Protein 2Q7X (pdb70)

Secondary structure (DSSP, 8-state):
---EEE---TTHHHH---------EEEE--BS-GGGGSS-----HHHHHHHH--------TT-B-----SPBTTHHHHHHHH---STTT------------EESBSS-EEEEEEETTS-EEESHHHHHHS-S-EEEEEEEESS-SSPP-B-SHHHHHHHH---EE-SS-IIIIIHHHHT--HHHHHHH----EEE-----TTS-TT--HHHHHHHHHHHHSS---SEEEEE----TT--TT---TT--PPPP-HHHH---SEEEEE--EEEETTEEEE-HHHHHHH------/---EEE--SSSHHHH--TT-----EEEE--B--HHHHHHH--------TT-B--TTSGGGTT-BHHHHHHHHHH---STTT------------EESBSS-EEEEEEETTS-EEESHHHHHHS-S-EEEEEEEETT-SSPP-BPTTHHHHHHT---EE-SS-IIIIIHHHHT--HHHHHHH----EEE-----TTS-TT--HHHHHHHHHHHHSS----EEEEE----S---TT---TT--PPPP-HHHH---SEEEEE--EEE-SSSEEE-HHHHHHH------

Solvent-accessible surface area: 27834 Å² total

Structure (mmCIF, N/CA/C/O backbone):
data_2Q7X
#
_entry.id   2Q7X
#
_cell.length_a   64.520
_cell.length_b   69.350
_cell.length_c   169.420
_cell.angle_alpha   90.000
_cell.angle_beta   90.000
_cell.angle_gamma   90.000
#
_symmetry.space_group_name_H-M   'P 21 21 21'
#
loop_
_entity.id
_entity.type
_entity.pdbx_description
1 polymer 'UPF0052 protein SP_1565'
2 non-polymer 'CHLORIDE ION'
3 non-polymer DI(HYDROXYETHYL)ETHER
4 water water
#
loop_
_atom_site.group_PDB
_atom_site.id
_atom_site.type_symbol
_atom_site.label_atom_id
_atom_site.label_alt_id
_atom_site.label_comp_id
_atom_site.label_asym_id
_atom_site.label_entity_id
_atom_site.label_seq_id
_atom_site.pdbx_PDB_ins_code
_atom_site.Cartn_x
_atom_site.Cartn_y
_atom_site.Cartn_z
_atom_site.occupancy
_atom_site.B_iso_or_equiv
_atom_site.auth_seq_id
_atom_site.auth_comp_id
_atom_site.auth_asym_id
_atom_site.auth_atom_id
_atom_site.pdbx_PDB_model_num
ATOM 6 N N . ARG A 1 3 ? 27.927 2.705 38.101 1.00 67.79 2 ARG A N 1
ATOM 7 C CA . ARG A 1 3 ? 27.628 3.856 37.226 1.00 64.48 2 ARG A CA 1
ATOM 8 C C . ARG A 1 3 ? 27.292 5.112 38.035 1.00 59.40 2 ARG A C 1
ATOM 9 O O . ARG A 1 3 ? 26.941 5.021 39.216 1.00 58.83 2 ARG A O 1
ATOM 26 N N . PRO A 1 5 ? 25.120 8.210 39.357 1.00 45.83 4 PRO A N 1
ATOM 27 C CA . PRO A 1 5 ? 23.669 8.448 39.522 1.00 41.17 4 PRO A CA 1
ATOM 28 C C . PRO A 1 5 ? 23.138 9.403 38.454 1.00 38.37 4 PRO A C 1
ATOM 29 O O . PRO A 1 5 ? 23.866 10.300 37.984 1.00 36.44 4 PRO A O 1
ATOM 44 N N . ILE A 1 7 ? 20.116 12.166 37.584 1.00 33.38 6 ILE A N 1
ATOM 45 C CA . ILE A 1 7 ? 19.245 13.153 38.215 1.00 33.13 6 ILE A CA 1
ATOM 46 C C . ILE A 1 7 ? 18.559 13.995 37.140 1.00 33.34 6 ILE A C 1
ATOM 47 O O . ILE A 1 7 ? 19.226 14.577 36.290 1.00 36.15 6 ILE A O 1
ATOM 52 N N . THR A 1 8 ? 17.231 14.057 37.170 1.00 30.86 7 THR A N 1
ATOM 53 C CA . THR A 1 8 ? 16.457 14.872 36.248 1.00 27.85 7 THR A CA 1
ATOM 54 C C . THR A 1 8 ? 15.814 16.026 37.007 1.00 31.08 7 THR A C 1
ATOM 55 O O . THR A 1 8 ? 15.106 15.786 37.998 1.00 28.67 7 THR A O 1
ATOM 59 N N . VAL A 1 9 ? 16.053 17.258 36.542 1.00 30.31 8 VAL A N 1
ATOM 60 C CA . VAL A 1 9 ? 15.495 18.445 37.164 1.00 29.93 8 VAL A CA 1
ATOM 61 C C . VAL A 1 9 ? 14.302 18.856 36.316 1.00 31.09 8 VAL A C 1
ATOM 62 O O . VAL A 1 9 ? 14.395 18.904 35.098 1.00 30.09 8 VAL A O 1
ATOM 66 N N . ILE A 1 10 ? 13.163 19.076 36.961 1.00 30.32 9 ILE A N 1
ATOM 67 C CA . ILE A 1 10 ? 11.923 19.484 36.264 1.00 33.71 9 ILE A CA 1
ATOM 68 C C . ILE A 1 10 ? 11.487 20.824 36.752 1.00 33.72 9 ILE A C 1
ATOM 69 O O . ILE A 1 10 ? 11.278 21.025 37.956 1.00 33.98 9 ILE A O 1
ATOM 74 N N . GLY A 1 11 ? 11.400 21.763 35.821 1.00 35.70 10 GLY A N 1
ATOM 75 C CA A GLY A 1 11 ? 10.893 23.087 36.119 0.50 38.16 10 GLY A CA 1
ATOM 76 C CA B GLY A 1 11 ? 10.854 23.097 36.116 0.50 39.25 10 GLY A CA 1
ATOM 77 C C A GLY A 1 11 ? 11.933 24.009 35.586 0.50 38.76 10 GLY A C 1
ATOM 78 C C B GLY A 1 11 ? 11.865 24.104 36.616 0.50 41.19 10 GLY A C 1
ATOM 79 O O A GLY A 1 11 ? 11.729 24.664 34.558 0.50 36.23 10 GLY A O 1
ATOM 80 O O B GLY A 1 11 ? 11.552 24.926 37.522 0.50 40.06 10 GLY A O 1
ATOM 81 N N . GLY A 1 12 ? 13.115 23.907 36.181 1.00 41.66 11 GLY A N 1
ATOM 82 C CA . GLY A 1 12 ? 14.117 24.922 35.995 1.00 45.21 11 GLY A CA 1
ATOM 83 C C . GLY A 1 12 ? 13.837 26.402 36.133 1.00 44.80 11 GLY A C 1
ATOM 84 O O . GLY A 1 12 ? 14.365 27.189 35.353 1.00 50.58 11 GLY A O 1
ATOM 85 N N . GLY A 1 13 ? 13.172 26.799 37.207 1.00 40.58 12 GLY A N 1
ATOM 86 C CA . GLY A 1 13 ? 12.897 28.197 37.455 1.00 43.61 12 GLY A CA 1
ATOM 87 C C . GLY A 1 13 ? 14.002 28.886 38.259 1.00 45.73 12 GLY A C 1
ATOM 88 O O . GLY A 1 13 ? 15.168 28.512 38.185 1.00 42.12 12 GLY A O 1
ATOM 89 N N . THR A 1 14 ? 13.617 29.928 38.995 1.00 47.54 13 THR A N 1
ATOM 90 C CA . THR A 1 14 ? 14.565 30.698 39.774 1.00 51.48 13 THR A CA 1
ATOM 91 C C . THR A 1 14 ? 15.086 29.856 40.943 1.00 50.95 13 THR A C 1
ATOM 92 O O . THR A 1 14 ? 14.291 29.227 41.664 1.00 49.37 13 THR A O 1
ATOM 96 N N . GLY A 1 15 ? 16.423 29.855 41.096 1.00 49.00 14 GLY A N 1
ATOM 97 C CA . GLY A 1 15 ? 17.130 28.992 42.046 1.00 50.50 14 GLY A CA 1
ATOM 98 C C . GLY A 1 15 ? 17.696 27.690 41.454 1.00 50.39 14 GLY A C 1
ATOM 99 O O . GLY A 1 15 ? 18.560 27.042 42.072 1.00 55.80 14 GLY A O 1
ATOM 100 N N A SER A 1 16 ? 17.225 27.288 40.278 0.50 48.25 15 SER A N 1
ATOM 101 N N B SER A 1 16 ? 17.204 27.315 40.270 0.50 48.46 15 SER A N 1
ATOM 102 C CA A SER A 1 16 ? 17.726 26.060 39.655 0.50 44.93 15 SER A CA 1
ATOM 103 C CA B SER A 1 16 ? 17.658 26.107 39.572 0.50 45.38 15 SER A CA 1
ATOM 104 C C A SER A 1 16 ? 19.157 26.169 39.134 0.50 42.76 15 SER A C 1
ATOM 105 C C B SER A 1 16 ? 19.119 26.184 39.136 0.50 42.96 15 SER A C 1
ATOM 106 O O A SER A 1 16 ? 19.876 25.169 39.142 0.50 40.75 15 SER A O 1
ATOM 107 O O B SER A 1 16 ? 19.825 25.178 39.207 0.50 41.13 15 SER A O 1
ATOM 112 N N . PRO A 1 17 ? 19.579 27.361 38.654 1.00 40.85 16 PRO A N 1
ATOM 113 C CA . PRO A 1 17 ? 20.990 27.438 38.237 1.00 38.71 16 PRO A CA 1
ATOM 114 C C . PRO A 1 17 ? 22.016 27.116 39.315 1.00 37.79 16 PRO A C 1
ATOM 115 O O . PRO A 1 17 ? 23.052 26.478 39.001 1.00 37.15 16 PRO A O 1
ATOM 119 N N . VAL A 1 18 ? 21.803 27.554 40.557 1.00 35.36 17 VAL A N 1
ATOM 120 C CA . VAL A 1 18 ? 22.802 27.193 41.615 1.00 38.61 17 VAL A CA 1
ATOM 121 C C . VAL A 1 18 ? 22.753 25.692 41.980 1.00 35.93 17 VAL A C 1
ATOM 122 O O . VAL A 1 18 ? 23.812 25.043 42.222 1.00 36.89 17 VAL A O 1
ATOM 126 N N . ILE A 1 19 ? 21.548 25.123 41.964 1.00 34.30 18 ILE A N 1
ATOM 127 C CA . ILE A 1 19 ? 21.395 23.673 42.126 1.00 34.67 18 ILE A CA 1
ATOM 128 C C . ILE A 1 19 ? 22.107 22.918 41.012 1.00 35.13 18 ILE A C 1
ATOM 129 O O . ILE A 1 19 ? 22.935 22.044 41.283 1.00 37.11 18 ILE A O 1
ATOM 134 N N . LEU A 1 20 ? 21.821 23.284 39.763 1.00 35.57 19 LEU A N 1
ATOM 135 C CA . LEU A 1 20 ? 22.528 22.692 38.613 1.00 37.01 19 LEU A CA 1
ATOM 136 C C . LEU A 1 20 ? 24.079 22.832 38.665 1.00 37.08 19 LEU A C 1
ATOM 137 O O . LEU A 1 20 ? 24.791 21.859 38.364 1.00 36.26 19 LEU A O 1
ATOM 148 N N . SER A 1 22 ? 25.920 23.158 41.460 1.00 36.15 21 SER A N 1
ATOM 149 C CA . SER A 1 22 ? 26.368 22.230 42.494 1.00 37.71 21 SER A CA 1
ATOM 150 C C . SER A 1 22 ? 26.278 20.779 42.029 1.00 36.65 21 SER A C 1
ATOM 151 O O . SER A 1 22 ? 27.181 19.997 42.289 1.00 37.18 21 SER A O 1
ATOM 154 N N . LEU A 1 23 ? 25.225 20.432 41.304 1.00 34.58 22 LEU A N 1
ATOM 155 C CA . LEU A 1 23 ? 25.110 19.062 40.811 1.00 34.63 22 LEU A CA 1
ATOM 156 C C . LEU A 1 23 ? 26.240 18.701 39.841 1.00 37.75 22 LEU A C 1
ATOM 157 O O . LEU A 1 23 ? 26.731 17.554 39.846 1.00 35.07 22 LEU A O 1
ATOM 162 N N . ARG A 1 24 ? 26.670 19.678 39.039 1.00 39.07 23 ARG A N 1
ATOM 163 C CA . ARG A 1 24 ? 27.738 19.458 38.084 1.00 41.63 23 ARG A CA 1
ATOM 164 C C . ARG A 1 24 ? 29.084 19.173 38.738 1.00 43.30 23 ARG A C 1
ATOM 165 O O . ARG A 1 24 ? 29.884 18.423 38.194 1.00 43.06 23 ARG A O 1
ATOM 173 N N . GLU A 1 25 ? 29.319 19.748 39.915 1.00 44.88 24 GLU A N 1
ATOM 174 C CA . GLU A 1 25 ? 30.527 19.463 40.709 1.00 43.17 24 GLU A CA 1
ATOM 175 C C . GLU A 1 25 ? 30.500 18.079 41.311 1.00 40.56 24 GLU A C 1
ATOM 176 O O . GLU A 1 25 ? 31.519 17.601 41.770 1.00 41.10 24 GLU A O 1
ATOM 193 N N . ASP A 1 27 ? 29.510 13.819 41.008 1.00 41.32 26 ASP A N 1
ATOM 194 C CA . ASP A 1 27 ? 29.764 12.858 39.931 1.00 46.68 26 ASP A CA 1
ATOM 195 C C . ASP A 1 27 ? 28.468 12.248 39.408 1.00 44.78 26 ASP A C 1
ATOM 196 O O . ASP A 1 27 ? 28.213 11.071 39.682 1.00 47.34 26 ASP A O 1
ATOM 201 N N . VAL A 1 28 ? 27.664 13.043 38.679 1.00 45.61 27 VAL A N 1
ATOM 202 C CA . VAL A 1 28 ? 26.242 12.682 38.323 1.00 45.59 27 VAL A CA 1
ATOM 203 C C . VAL A 1 28 ? 25.816 13.097 36.894 1.00 45.05 27 VAL A C 1
ATOM 204 O O . VAL A 1 28 ? 26.197 14.169 36.459 1.00 47.46 27 VAL A O 1
ATOM 208 N N . GLU A 1 29 ? 25.029 12.267 36.179 1.00 42.76 28 GLU A N 1
ATOM 209 C CA . GLU A 1 29 ? 24.406 12.686 34.904 1.00 43.03 28 GLU A CA 1
ATOM 210 C C . GLU A 1 29 ? 23.176 13.539 35.173 1.00 39.32 28 GLU A C 1
ATOM 211 O O . GLU A 1 29 ? 22.389 13.204 36.038 1.00 42.37 28 GLU A O 1
ATOM 217 N N . ILE A 1 30 ? 22.976 14.587 34.383 1.00 36.94 29 ILE A N 1
ATOM 218 C CA . ILE A 1 30 ? 21.889 15.526 34.582 1.00 37.28 29 ILE A CA 1
ATOM 219 C C . ILE A 1 30 ? 21.044 15.676 33.352 1.00 35.35 29 ILE A C 1
ATOM 220 O O . ILE A 1 30 ? 21.545 15.824 32.252 1.00 32.47 29 ILE A O 1
ATOM 225 N N . ALA A 1 31 ? 19.735 15.679 33.551 1.00 32.35 30 ALA A N 1
ATOM 226 C CA . ALA A 1 31 ? 18.801 15.924 32.465 1.00 31.88 30 ALA A CA 1
ATOM 227 C C . ALA A 1 31 ? 17.900 17.018 32.993 1.00 31.85 30 ALA A C 1
ATOM 228 O O . ALA A 1 31 ? 17.651 17.085 34.200 1.00 30.01 30 ALA A O 1
ATOM 230 N N . ALA A 1 32 ? 17.439 17.901 32.128 1.00 32.64 31 ALA A N 1
ATOM 231 C CA . ALA A 1 32 ? 16.505 18.946 32.547 1.00 32.01 31 ALA A CA 1
ATOM 232 C C . ALA A 1 32 ? 15.249 18.890 31.665 1.00 28.88 31 ALA A C 1
ATOM 233 O O . ALA A 1 32 ? 15.343 18.706 30.489 1.00 28.50 31 ALA A O 1
ATOM 235 N N . ILE A 1 33 ? 14.080 19.061 32.248 1.00 28.16 32 ILE A N 1
ATOM 236 C CA . ILE A 1 33 ? 12.809 19.108 31.500 1.00 28.82 32 ILE A CA 1
ATOM 237 C C . ILE A 1 33 ? 12.246 20.509 31.746 1.00 31.63 32 ILE A C 1
ATOM 238 O O . ILE A 1 33 ? 12.178 20.945 32.891 1.00 30.24 32 ILE A O 1
ATOM 243 N N . VAL A 1 34 ? 11.878 21.195 30.666 1.00 30.91 33 VAL A N 1
ATOM 244 C CA . VAL A 1 34 ? 11.287 22.546 30.707 1.00 34.91 33 VAL A CA 1
ATOM 245 C C . VAL A 1 34 ? 10.077 22.613 29.800 1.00 31.51 33 VAL A C 1
ATOM 246 O O . VAL A 1 34 ? 10.024 21.923 28.781 1.00 31.52 33 VAL A O 1
ATOM 250 N N . THR A 1 35 ? 9.116 23.455 30.177 1.00 34.12 34 THR A N 1
ATOM 251 C CA . THR A 1 35 ? 7.954 23.758 29.353 1.00 34.33 34 THR A CA 1
ATOM 252 C C . THR A 1 35 ? 8.298 24.991 28.495 1.00 40.95 34 THR A C 1
ATOM 253 O O . THR A 1 35 ? 8.937 25.931 28.961 1.00 40.37 34 THR A O 1
ATOM 257 N N . VAL A 1 36 ? 7.913 24.931 27.229 1.00 43.50 35 VAL A N 1
ATOM 258 C CA . VAL A 1 36 ? 8.179 25.985 26.241 1.00 48.44 35 VAL A CA 1
ATOM 259 C C . VAL A 1 36 ? 6.819 26.138 25.613 1.00 49.19 35 VAL A C 1
ATOM 260 O O . VAL A 1 36 ? 6.465 25.376 24.724 1.00 52.38 35 VAL A O 1
ATOM 264 N N . ALA A 1 37 ? 6.019 27.066 26.133 1.00 53.19 36 ALA A N 1
ATOM 265 C CA . ALA A 1 37 ? 4.591 27.161 25.755 1.00 54.73 36 ALA A CA 1
ATOM 266 C C . ALA A 1 37 ? 4.262 28.497 25.079 1.00 55.73 36 ALA A C 1
ATOM 267 O O . ALA A 1 37 ? 5.114 29.375 25.030 1.00 55.27 36 ALA A O 1
ATOM 269 N N . ASP A 1 38 ? 3.029 28.612 24.552 1.00 57.77 37 ASP A N 1
ATOM 270 C CA . ASP A 1 38 ? 2.446 29.882 23.981 1.00 59.00 37 ASP A CA 1
ATOM 271 C C . ASP A 1 38 ? 3.414 30.514 22.986 1.00 58.58 37 ASP A C 1
ATOM 272 O O . ASP A 1 38 ? 3.841 31.657 23.140 1.00 56.57 37 ASP A O 1
ATOM 277 N N . ASP A 1 39 ? 3.730 29.735 21.961 1.00 59.33 38 ASP A N 1
ATOM 278 C CA . ASP A 1 39 ? 4.984 29.866 21.260 1.00 60.51 38 ASP A CA 1
ATOM 279 C C . ASP A 1 39 ? 4.769 30.105 19.764 1.00 60.26 38 ASP A C 1
ATOM 280 O O . ASP A 1 39 ? 4.114 29.293 19.088 1.00 58.44 38 ASP A O 1
ATOM 285 N N . GLY A 1 40 ? 5.312 31.229 19.273 1.00 60.39 39 GLY A N 1
ATOM 286 C CA . GLY A 1 40 ? 5.435 31.502 17.835 1.00 60.33 39 GLY A CA 1
ATOM 287 C C . GLY A 1 40 ? 4.117 31.761 17.115 1.00 60.97 39 GLY A C 1
ATOM 288 O O . GLY A 1 40 ? 3.295 32.577 17.555 1.00 60.54 39 GLY A O 1
ATOM 289 N N . GLY A 1 41 ? 3.920 31.063 15.998 1.00 62.36 40 GLY A N 1
ATOM 290 C CA . GLY A 1 41 ? 2.700 31.185 15.194 1.00 62.54 40 GLY A CA 1
ATOM 291 C C . GLY A 1 41 ? 1.484 30.549 15.848 1.00 63.21 40 GLY A C 1
ATOM 292 O O . GLY A 1 41 ? 0.348 30.914 15.537 1.00 64.75 40 GLY A O 1
ATOM 293 N N . SER A 1 42 ? 1.725 29.609 16.768 1.00 63.00 41 SER A N 1
ATOM 294 C CA . SER A 1 42 ? 0.654 28.896 17.480 1.00 62.30 41 SER A CA 1
ATOM 295 C C . SER A 1 42 ? 0.097 29.662 18.710 1.00 60.79 41 SER A C 1
ATOM 296 O O . SER A 1 42 ? -0.889 29.228 19.311 1.00 59.59 41 SER A O 1
ATOM 299 N N . SER A 1 43 ? 0.714 30.792 19.074 1.00 60.26 42 SER A N 1
ATOM 300 C CA . SER A 1 43 ? 0.304 31.575 20.266 1.00 57.38 42 SER A CA 1
ATOM 301 C C . SER A 1 43 ? -1.031 32.393 20.117 1.00 57.14 42 SER A C 1
ATOM 302 O O . SER A 1 43 ? -1.559 32.870 21.127 1.00 57.11 42 SER A O 1
ATOM 305 N N . GLY A 1 44 ? -1.555 32.568 18.893 1.00 54.95 43 GLY A N 1
ATOM 306 C CA . GLY A 1 44 ? -2.823 33.304 18.677 1.00 54.21 43 GLY A CA 1
ATOM 307 C C . GLY A 1 44 ? -2.716 34.818 18.883 1.00 53.04 43 GLY A C 1
ATOM 308 O O . GLY A 1 44 ? -3.718 35.511 19.112 1.00 53.46 43 GLY A O 1
ATOM 309 N N . GLU A 1 45 ? -1.487 35.326 18.792 1.00 50.22 44 GLU A N 1
ATOM 310 C CA . GLU A 1 45 ? -1.168 36.742 18.960 1.00 49.03 44 GLU A CA 1
ATOM 311 C C . GLU A 1 45 ? -0.553 37.240 17.674 1.00 44.26 44 GLU A C 1
ATOM 312 O O . GLU A 1 45 ? 0.122 36.473 17.000 1.00 39.62 44 GLU A O 1
ATOM 318 N N . LEU A 1 46 ? -0.770 38.513 17.359 1.00 44.12 45 LEU A N 1
ATOM 319 C CA . LEU A 1 46 ? -0.066 39.197 16.263 1.00 46.46 45 LEU A CA 1
ATOM 320 C C . LEU A 1 46 ? 1.462 39.245 16.554 1.00 49.41 45 LEU A C 1
ATOM 321 O O . LEU A 1 46 ? 1.890 39.249 17.718 1.00 45.98 45 LEU A O 1
ATOM 326 N N . ARG A 1 47 ? 2.278 39.218 15.499 1.00 54.43 46 ARG A N 1
ATOM 327 C CA . ARG A 1 47 ? 3.743 39.096 15.639 1.00 58.98 46 ARG A CA 1
ATOM 328 C C . ARG A 1 47 ? 4.396 40.292 16.369 1.00 62.89 46 ARG A C 1
ATOM 329 O O . ARG A 1 47 ? 5.366 40.102 17.098 1.00 64.88 46 ARG A O 1
ATOM 336 N N . ASN A 1 49 ? 2.913 42.050 18.755 1.00 79.88 48 ASN A N 1
ATOM 337 C CA . ASN A 1 49 ? 2.395 41.981 20.150 1.00 83.99 48 ASN A CA 1
ATOM 338 C C . ASN A 1 49 ? 3.239 41.143 21.121 1.00 86.24 48 ASN A C 1
ATOM 339 O O . ASN A 1 49 ? 3.448 41.557 22.269 1.00 85.74 48 ASN A O 1
ATOM 352 N N . GLN A 1 51 ? 6.859 40.050 21.969 1.00 91.24 50 GLN A N 1
ATOM 353 C CA . GLN A 1 51 ? 8.343 40.031 22.037 1.00 90.30 50 GLN A CA 1
ATOM 354 C C . GLN A 1 51 ? 8.811 41.077 23.053 1.00 91.06 50 GLN A C 1
ATOM 355 O O . GLN A 1 51 ? 8.526 42.266 22.908 1.00 91.50 50 GLN A O 1
ATOM 361 N N . PRO A 1 56 ? 11.221 34.038 27.883 1.00 82.95 55 PRO A N 1
ATOM 362 C CA . PRO A 1 56 ? 11.291 33.690 29.302 1.00 82.51 55 PRO A CA 1
ATOM 363 C C . PRO A 1 56 ? 12.520 32.860 29.801 1.00 80.29 55 PRO A C 1
ATOM 364 O O . PRO A 1 56 ? 13.302 32.287 29.011 1.00 78.19 55 PRO A O 1
ATOM 368 N N . GLY A 1 57 ? 12.644 32.811 31.130 1.00 77.31 56 GLY A N 1
ATOM 369 C CA . GLY A 1 57 ? 13.903 32.533 31.819 1.00 72.72 56 GLY A CA 1
ATOM 370 C C . GLY A 1 57 ? 14.154 31.099 32.194 1.00 69.46 56 GLY A C 1
ATOM 371 O O . GLY A 1 57 ? 15.297 30.734 32.414 1.00 69.20 56 GLY A O 1
ATOM 372 N N . ASP A 1 58 ? 13.109 30.275 32.278 1.00 65.68 57 ASP A N 1
ATOM 373 C CA . ASP A 1 58 ? 13.297 28.836 32.532 1.00 63.25 57 ASP A CA 1
ATOM 374 C C . ASP A 1 58 ? 14.368 28.244 31.603 1.00 58.57 57 ASP A C 1
ATOM 375 O O . ASP A 1 58 ? 15.313 27.595 32.073 1.00 55.76 57 ASP A O 1
ATOM 380 N N . LEU A 1 59 ? 14.189 28.456 30.289 1.00 51.89 58 LEU A N 1
ATOM 381 C CA . LEU A 1 59 ? 15.111 27.921 29.273 1.00 44.77 58 LEU A CA 1
ATOM 382 C C . LEU A 1 59 ? 16.468 28.606 29.406 1.00 40.11 58 LEU A C 1
ATOM 383 O O . LEU A 1 59 ? 17.489 27.957 29.403 1.00 38.87 58 LEU A O 1
ATOM 388 N N . ARG A 1 60 ? 16.464 29.921 29.515 1.00 39.58 59 ARG A N 1
ATOM 389 C CA . ARG A 1 60 ? 17.714 30.671 29.591 1.00 40.89 59 ARG A CA 1
ATOM 390 C C . ARG A 1 60 ? 18.582 30.222 30.777 1.00 40.84 59 ARG A C 1
ATOM 391 O O . ARG A 1 60 ? 19.809 30.150 30.675 1.00 39.67 59 ARG A O 1
ATOM 399 N N . ASN A 1 61 ? 17.920 29.961 31.900 1.00 41.07 60 ASN A N 1
ATOM 400 C CA . ASN A 1 61 ? 18.567 29.571 33.148 1.00 42.23 60 ASN A CA 1
ATOM 401 C C . ASN A 1 61 ? 19.231 28.214 32.983 1.00 36.59 60 ASN A C 1
ATOM 402 O O . ASN A 1 61 ? 20.399 28.049 33.355 1.00 35.59 60 ASN A O 1
ATOM 407 N N . VAL A 1 62 ? 18.464 27.259 32.443 1.00 34.80 61 VAL A N 1
ATOM 408 C CA . VAL A 1 62 ? 18.952 25.894 32.209 1.00 35.66 61 VAL A CA 1
ATOM 409 C C . VAL A 1 62 ? 20.071 25.877 31.143 1.00 30.65 61 VAL A C 1
ATOM 410 O O . VAL A 1 62 ? 21.096 25.250 31.341 1.00 30.29 61 VAL A O 1
ATOM 414 N N . LEU A 1 63 ? 19.884 26.591 30.036 1.00 30.39 62 LEU A N 1
ATOM 415 C CA . LEU A 1 63 ? 20.907 26.679 28.977 1.00 29.23 62 LEU A CA 1
ATOM 416 C C . LEU A 1 63 ? 22.282 27.159 29.488 1.00 27.72 62 LEU A C 1
ATOM 417 O O . LEU A 1 63 ? 23.308 26.546 29.187 1.00 27.55 62 LEU A O 1
ATOM 422 N N . VAL A 1 64 ? 22.288 28.257 30.240 1.00 30.37 63 VAL A N 1
ATOM 423 C CA . VAL A 1 64 ? 23.505 28.844 30.789 1.00 28.13 63 VAL A CA 1
ATOM 424 C C . VAL A 1 64 ? 24.107 27.904 31.866 1.00 29.07 63 VAL A C 1
ATOM 425 O O . VAL A 1 64 ? 25.311 27.674 31.888 1.00 26.54 63 VAL A O 1
ATOM 429 N N . ALA A 1 65 ? 23.269 27.366 32.745 1.00 29.41 64 ALA A N 1
ATOM 430 C CA . ALA A 1 65 ? 23.722 26.440 33.828 1.00 29.51 64 ALA A CA 1
ATOM 431 C C . ALA A 1 65 ? 24.348 25.143 33.293 1.00 29.56 64 ALA A C 1
ATOM 432 O O . ALA A 1 65 ? 25.220 24.594 33.920 1.00 31.62 64 ALA A O 1
ATOM 450 N N . SER A 1 67 ? 25.762 24.922 30.176 1.00 30.55 66 SER A N 1
ATOM 451 C CA . SER A 1 67 ? 26.698 25.290 29.112 1.00 30.82 66 SER A CA 1
ATOM 452 C C . SER A 1 67 ? 28.097 24.809 29.431 1.00 33.98 66 SER A C 1
ATOM 453 O O . SER A 1 67 ? 28.382 24.445 30.553 1.00 35.90 66 SER A O 1
ATOM 456 N N . ASP A 1 68 ? 28.979 24.817 28.455 1.00 34.95 67 ASP A N 1
ATOM 457 C CA . ASP A 1 68 ? 30.324 24.360 28.707 1.00 38.69 67 ASP A CA 1
ATOM 458 C C . ASP A 1 68 ? 31.143 25.354 29.534 1.00 42.40 67 ASP A C 1
ATOM 459 O O . ASP A 1 68 ? 32.162 24.965 30.087 1.00 46.41 67 ASP A O 1
ATOM 472 N N . PRO A 1 70 ? 29.771 27.940 32.215 1.00 37.24 69 PRO A N 1
ATOM 473 C CA . PRO A 1 70 ? 28.693 28.690 32.887 1.00 37.76 69 PRO A CA 1
ATOM 474 C C . PRO A 1 70 ? 29.088 30.080 33.406 1.00 40.26 69 PRO A C 1
ATOM 475 O O . PRO A 1 70 ? 28.297 31.015 33.311 1.00 42.34 69 PRO A O 1
ATOM 485 N N . PHE A 1 72 ? 31.536 32.147 32.369 1.00 38.70 71 PHE A N 1
ATOM 486 C CA . PHE A 1 72 ? 31.590 32.918 31.122 1.00 39.18 71 PHE A CA 1
ATOM 487 C C . PHE A 1 72 ? 30.201 33.333 30.640 1.00 38.20 71 PHE A C 1
ATOM 488 O O . PHE A 1 72 ? 29.940 34.528 30.492 1.00 37.84 71 PHE A O 1
ATOM 496 N N . TYR A 1 73 ? 29.315 32.355 30.430 1.00 35.64 72 TYR A N 1
ATOM 497 C CA . TYR A 1 73 ? 27.976 32.635 29.864 1.00 38.70 72 TYR A CA 1
ATOM 498 C C . TYR A 1 73 ? 27.016 33.389 30.813 1.00 41.62 72 TYR A C 1
ATOM 499 O O . TYR A 1 73 ? 26.136 34.085 30.336 1.00 41.25 72 TYR A O 1
ATOM 508 N N . GLU A 1 74 ? 27.169 33.264 32.135 1.00 43.11 73 GLU A N 1
ATOM 509 C CA . GLU A 1 74 ? 26.411 34.118 33.063 1.00 43.61 73 GLU A CA 1
ATOM 510 C C . GLU A 1 74 ? 26.849 35.559 32.895 1.00 46.40 73 GLU A C 1
ATOM 511 O O . GLU A 1 74 ? 26.009 36.470 32.801 1.00 48.38 73 GLU A O 1
ATOM 519 N N . VAL A 1 76 ? 28.341 37.027 30.340 1.00 53.01 75 VAL A N 1
ATOM 520 C CA . VAL A 1 76 ? 27.832 37.441 29.023 1.00 53.13 75 VAL A CA 1
ATOM 521 C C . VAL A 1 76 ? 26.297 37.572 28.984 1.00 51.98 75 VAL A C 1
ATOM 522 O O . VAL A 1 76 ? 25.777 38.659 28.780 1.00 51.90 75 VAL A O 1
ATOM 526 N N . PHE A 1 77 ? 25.585 36.466 29.202 1.00 55.58 76 PHE A N 1
ATOM 527 C CA . PHE A 1 77 ? 24.104 36.471 29.248 1.00 56.34 76 PHE A CA 1
ATOM 528 C C . PHE A 1 77 ? 23.588 37.161 30.529 1.00 57.44 76 PHE A C 1
ATOM 529 O O . PHE A 1 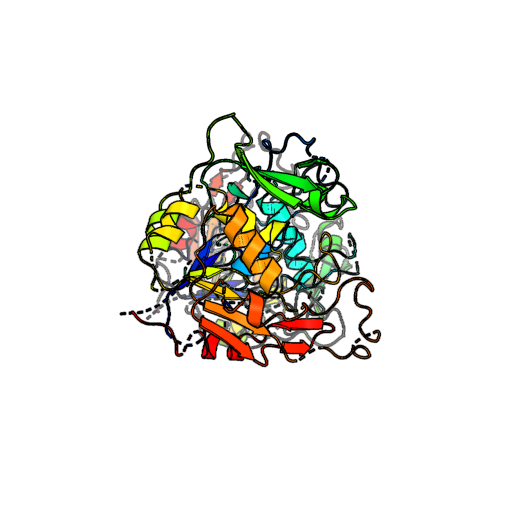77 ? 22.983 36.518 31.396 1.00 59.16 76 PHE A O 1
ATOM 532 N N . GLN A 1 78 ? 23.821 38.472 30.631 1.00 56.13 77 GLN A N 1
ATOM 533 C CA . GLN A 1 78 ? 23.438 39.257 31.815 1.00 53.20 77 GLN A CA 1
ATOM 534 C C . GLN A 1 78 ? 23.935 40.692 31.719 1.00 53.05 77 GLN A C 1
ATOM 535 O O . GLN A 1 78 ? 23.279 41.611 32.214 1.00 53.97 77 GLN A O 1
ATOM 537 N N . TYR A 1 79 ? 25.084 40.917 31.087 1.00 51.70 78 TYR A N 1
ATOM 538 C CA . TYR A 1 79 ? 25.526 42.296 30.849 1.00 50.99 78 TYR A CA 1
ATOM 539 C C . TYR A 1 79 ? 24.427 43.066 30.143 1.00 53.73 78 TYR A C 1
ATOM 540 O O . TYR A 1 79 ? 23.703 42.489 29.355 1.00 54.73 78 TYR A O 1
ATOM 549 N N . ARG A 1 80 ? 24.300 44.361 30.427 1.00 58.45 79 ARG A N 1
ATOM 550 C CA . ARG A 1 80 ? 23.268 45.195 29.809 1.00 62.66 79 ARG A CA 1
ATOM 551 C C . ARG A 1 80 ? 23.890 46.427 29.205 1.00 64.27 79 ARG A C 1
ATOM 552 O O . ARG A 1 80 ? 24.806 47.027 29.772 1.00 64.79 79 ARG A O 1
ATOM 560 N N . PHE A 1 81 ? 23.382 46.829 28.055 1.00 66.09 80 PHE A N 1
ATOM 561 C CA . PHE A 1 81 ? 23.916 48.004 27.396 1.00 68.89 80 PHE A CA 1
ATOM 562 C C . PHE A 1 81 ? 23.547 49.226 28.254 1.00 70.53 80 PHE A C 1
ATOM 563 O O . PHE A 1 81 ? 22.817 49.108 29.247 1.00 71.05 80 PHE A O 1
ATOM 571 N N . SER A 1 82 ? 24.086 50.384 27.904 1.00 71.73 81 SER A N 1
ATOM 572 C CA . SER A 1 82 ? 23.625 51.665 28.485 1.00 73.64 81 SER A CA 1
ATOM 573 C C . SER A 1 82 ? 23.712 52.787 27.451 1.00 73.07 81 SER A C 1
ATOM 574 O O . SER A 1 82 ? 22.938 53.747 27.486 1.00 71.89 81 SER A O 1
ATOM 577 N N . GLU A 1 83 ? 24.720 52.665 26.588 1.00 73.63 82 GLU A N 1
ATOM 578 C CA . GLU A 1 83 ? 24.789 53.308 25.274 1.00 74.08 82 GLU A CA 1
ATOM 579 C C . GLU A 1 83 ? 23.958 54.586 25.147 1.00 73.51 82 GLU A C 1
ATOM 580 O O . GLU A 1 83 ? 24.208 55.557 25.850 1.00 72.78 82 GLU A O 1
ATOM 586 N N . PHE A 1 88 ? 19.655 52.229 21.720 1.00 78.96 87 PHE A N 1
ATOM 587 C CA . PHE A 1 88 ? 19.143 50.862 21.717 1.00 80.10 87 PHE A CA 1
ATOM 588 C C . PHE A 1 88 ? 18.062 50.672 22.810 1.00 81.19 87 PHE A C 1
ATOM 589 O O . PHE A 1 88 ? 16.905 50.392 22.468 1.00 81.93 87 PHE A O 1
ATOM 597 N N . ALA A 1 89 ? 18.378 50.853 24.101 1.00 80.77 88 ALA A N 1
ATOM 598 C CA . ALA A 1 89 ? 19.668 51.360 24.603 1.00 78.79 88 ALA A CA 1
ATOM 599 C C . ALA A 1 89 ? 20.192 50.628 25.855 1.00 77.03 88 ALA A C 1
ATOM 600 O O . ALA A 1 89 ? 21.408 50.532 26.032 1.00 77.69 88 ALA A O 1
ATOM 602 N N . GLY A 1 90 ? 19.290 50.135 26.713 1.00 74.18 89 GLY A N 1
ATOM 603 C CA . GLY A 1 90 ? 19.650 49.558 28.014 1.00 72.19 89 GLY A CA 1
ATOM 604 C C . GLY A 1 90 ? 19.121 48.151 28.233 1.00 70.81 89 GLY A C 1
ATOM 605 O O . GLY A 1 90 ? 18.714 47.784 29.340 1.00 69.04 89 GLY A O 1
ATOM 606 N N . HIS A 1 91 ? 19.160 47.339 27.183 1.00 70.40 90 HIS A N 1
ATOM 607 C CA . HIS A 1 91 ? 18.627 45.990 27.267 1.00 70.60 90 HIS A CA 1
ATOM 608 C C . HIS A 1 91 ? 19.737 44.932 27.536 1.00 69.27 90 HIS A C 1
ATOM 609 O O . HIS A 1 91 ? 20.906 45.166 27.195 1.00 70.13 90 HIS A O 1
ATOM 616 N N . PRO A 1 92 ? 19.391 43.803 28.213 1.00 65.76 91 PRO A N 1
ATOM 617 C CA . PRO A 1 92 ? 20.329 42.689 28.421 1.00 64.38 91 PRO A CA 1
ATOM 618 C C . PRO A 1 92 ? 20.723 41.879 27.159 1.00 64.39 91 PRO A C 1
ATOM 619 O O . PRO A 1 92 ? 19.861 41.381 26.427 1.00 64.34 91 PRO A O 1
ATOM 623 N N . LEU A 1 93 ? 22.029 41.748 26.934 1.00 62.72 92 LEU A N 1
ATOM 624 C CA . LEU A 1 93 ? 22.592 40.877 25.892 1.00 60.58 92 LEU A CA 1
ATOM 625 C C . LEU A 1 93 ? 22.353 39.451 26.330 1.00 58.21 92 LEU A C 1
ATOM 626 O O . LEU A 1 93 ? 22.333 39.177 27.519 1.00 60.54 92 LEU A O 1
ATOM 631 N N . GLY A 1 94 ? 22.124 38.535 25.407 1.00 56.56 93 GLY A N 1
ATOM 632 C CA . GLY A 1 94 ? 21.811 37.158 25.829 1.00 55.32 93 GLY A CA 1
ATOM 633 C C . GLY A 1 94 ? 20.328 36.899 25.951 1.00 55.46 93 GLY A C 1
ATOM 634 O O . GLY A 1 94 ? 19.847 35.784 25.690 1.00 57.76 93 GLY A O 1
ATOM 635 N N . ASN A 1 95 ? 19.580 37.905 26.388 1.00 55.35 94 ASN A N 1
ATOM 636 C CA . ASN A 1 95 ? 18.135 37.885 26.176 1.00 55.17 94 ASN A CA 1
ATOM 637 C C . ASN A 1 95 ? 17.884 38.138 24.673 1.00 51.46 94 ASN A C 1
ATOM 638 O O . ASN A 1 95 ? 16.988 37.553 24.079 1.00 50.24 94 ASN A O 1
ATOM 643 N N . LEU A 1 96 ? 18.718 38.995 24.082 1.00 50.05 95 LEU A N 1
ATOM 644 C CA . LEU A 1 96 ? 18.677 39.320 22.655 1.00 48.15 95 LEU A CA 1
ATOM 645 C C . LEU A 1 96 ? 19.070 38.127 21.737 1.00 48.15 95 LEU A C 1
ATOM 646 O O . LEU A 1 96 ? 18.528 37.978 20.641 1.00 47.44 95 LEU A O 1
ATOM 648 N N . ILE A 1 97 ? 19.972 37.257 22.190 1.00 48.41 96 ILE A N 1
ATOM 649 C CA . ILE A 1 97 ? 20.296 36.013 21.466 1.00 46.76 96 ILE A CA 1
ATOM 650 C C . ILE A 1 97 ? 19.144 34.995 21.439 1.00 46.31 96 ILE A C 1
ATOM 651 O O . ILE A 1 97 ? 18.895 34.351 20.424 1.00 46.72 96 ILE A O 1
ATOM 656 N N . ILE A 1 98 ? 18.443 34.815 22.544 1.00 46.66 97 ILE A N 1
ATOM 657 C CA . ILE A 1 98 ? 17.327 33.868 22.543 1.00 44.84 97 ILE A CA 1
ATOM 658 C C . ILE A 1 98 ? 16.167 34.447 21.716 1.00 45.80 97 ILE A C 1
ATOM 659 O O . ILE A 1 98 ? 15.446 33.709 21.035 1.00 45.54 97 ILE A O 1
ATOM 664 N N . ALA A 1 99 ? 15.990 35.768 21.806 1.00 44.23 98 ALA A N 1
ATOM 665 C CA . ALA A 1 99 ? 14.954 36.480 21.044 1.00 43.98 98 ALA A CA 1
ATOM 666 C C . ALA A 1 99 ? 15.200 36.311 19.561 1.00 41.00 98 ALA A C 1
ATOM 667 O O . ALA A 1 99 ? 14.282 36.001 18.810 1.00 42.78 98 ALA A O 1
ATOM 669 N N . GLY A 1 100 ? 16.454 36.477 19.166 1.00 41.03 99 GLY A N 1
ATOM 670 C CA . GLY A 1 100 ? 16.860 36.408 17.769 1.00 40.08 99 GLY A CA 1
ATOM 671 C C . GLY A 1 100 ? 16.688 35.042 17.145 1.00 38.55 99 GLY A C 1
ATOM 672 O O . GLY A 1 100 ? 16.106 34.917 16.071 1.00 35.33 99 GLY A O 1
ATOM 673 N N . LEU A 1 101 ? 17.194 34.017 17.815 1.00 36.05 100 LEU A N 1
ATOM 674 C CA . LEU A 1 101 ? 17.130 32.653 17.278 1.00 36.41 100 LEU A CA 1
ATOM 675 C C . LEU A 1 101 ? 15.665 32.170 17.230 1.00 36.79 100 LEU A C 1
ATOM 676 O O . LEU A 1 101 ? 15.251 31.471 16.300 1.00 36.93 100 LEU A O 1
ATOM 681 N N . SER A 1 102 ? 14.871 32.586 18.206 1.00 39.50 101 SER A N 1
ATOM 682 C CA . SER A 1 102 ? 13.444 32.234 18.228 1.00 40.35 101 SER A CA 1
ATOM 683 C C . SER A 1 102 ? 12.655 32.872 17.090 1.00 40.53 101 SER A C 1
ATOM 684 O O . SER A 1 102 ? 11.793 32.212 16.471 1.00 41.11 101 SER A O 1
ATOM 687 N N . GLU A 1 103 ? 12.937 34.152 16.823 1.00 38.63 102 GLU A N 1
ATOM 688 C CA . GLU A 1 103 ? 12.315 34.853 15.689 1.00 35.26 102 GLU A CA 1
ATOM 689 C C . GLU A 1 103 ? 12.746 34.207 14.381 1.00 33.54 102 GLU A C 1
ATOM 690 O O . GLU A 1 103 ? 11.922 33.951 13.501 1.00 36.84 102 GLU A O 1
ATOM 704 N N . GLN A 1 105 ? 13.760 31.090 13.724 1.00 39.83 104 GLN A N 1
ATOM 705 C CA . GLN A 1 105 ? 13.198 29.742 13.548 1.00 39.56 104 GLN A CA 1
ATOM 706 C C . GLN A 1 105 ? 11.677 29.708 13.626 1.00 39.54 104 GLN A C 1
ATOM 707 O O . GLN A 1 105 ? 11.073 28.708 13.268 1.00 37.26 104 GLN A O 1
ATOM 713 N N . GLY A 1 106 ? 11.066 30.767 14.146 1.00 40.10 105 GLY A N 1
ATOM 714 C CA . GLY A 1 106 ? 9.622 30.924 14.105 1.00 40.27 105 GLY A CA 1
ATOM 715 C C . GLY A 1 106 ? 8.951 30.623 15.422 1.00 41.12 105 GLY A C 1
ATOM 716 O O . GLY A 1 106 ? 7.789 30.974 15.626 1.00 43.31 105 GLY A O 1
ATOM 717 N N . SER A 1 107 ? 9.665 29.931 16.305 1.00 41.77 106 SER A N 1
ATOM 718 C CA . SER A 1 107 ? 9.208 29.644 17.668 1.00 39.51 106 SER A CA 1
ATOM 719 C C . SER A 1 107 ? 10.443 29.269 18.451 1.00 39.80 106 SER A C 1
ATOM 720 O O . SER A 1 107 ? 11.414 28.768 17.873 1.00 36.41 106 SER A O 1
ATOM 723 N N . THR A 1 108 ? 10.406 29.507 19.752 1.00 39.32 107 THR A N 1
ATOM 724 C CA . THR A 1 108 ? 11.462 29.022 20.645 1.00 41.42 107 THR A CA 1
ATOM 725 C C . THR A 1 108 ? 11.622 27.512 20.621 1.00 40.36 107 THR A C 1
ATOM 726 O O . THR A 1 108 ? 12.756 27.031 20.683 1.00 38.78 107 THR A O 1
ATOM 730 N N . TYR A 1 109 ? 10.503 26.787 20.507 1.00 37.41 108 TYR A N 1
ATOM 731 C CA . TYR A 1 109 ? 10.531 25.337 20.354 1.00 37.27 108 TYR A CA 1
ATOM 732 C C . TYR A 1 109 ? 11.408 24.944 19.163 1.00 38.48 108 TYR A C 1
ATOM 733 O O . TYR A 1 109 ? 12.289 24.080 19.299 1.00 35.90 108 TYR A O 1
ATOM 742 N N . ASN A 1 110 ? 11.195 25.585 18.004 1.00 37.83 109 ASN A N 1
ATOM 743 C CA . ASN A 1 110 ? 12.007 25.307 16.817 1.00 40.65 109 ASN A CA 1
ATOM 744 C C . ASN A 1 110 ? 13.474 25.755 16.938 1.00 37.91 109 ASN A C 1
ATOM 745 O O . ASN A 1 110 ? 14.312 25.335 16.145 1.00 37.71 109 ASN A O 1
ATOM 750 N N . ALA A 1 111 ? 13.759 26.606 17.918 1.00 36.30 110 ALA A N 1
ATOM 751 C CA . ALA A 1 111 ? 15.106 27.153 18.136 1.00 36.31 110 ALA A CA 1
ATOM 752 C C . ALA A 1 111 ? 15.903 26.321 19.144 1.00 37.16 110 ALA A C 1
ATOM 753 O O . ALA A 1 111 ? 17.116 26.525 19.312 1.00 32.70 110 ALA A O 1
ATOM 763 N N . GLN A 1 113 ? 17.195 23.301 19.366 1.00 37.39 112 GLN A N 1
ATOM 764 C CA . GLN A 1 113 ? 18.443 22.629 18.973 1.00 40.52 112 GLN A CA 1
ATOM 765 C C . GLN A 1 113 ? 19.568 23.635 18.612 1.00 38.34 112 GLN A C 1
ATOM 766 O O . GLN A 1 113 ? 20.697 23.459 19.031 1.00 40.18 112 GLN A O 1
ATOM 772 N N . LEU A 1 114 ? 19.251 24.697 17.883 1.00 36.75 113 LEU A N 1
ATOM 773 C CA . LEU A 1 114 ? 20.202 25.803 17.714 1.00 35.36 113 LEU A CA 1
ATOM 774 C C . LEU A 1 114 ? 20.692 26.330 19.079 1.00 32.99 113 LEU A C 1
ATOM 775 O O . LEU A 1 114 ? 21.877 26.578 19.242 1.00 32.04 113 LEU A O 1
ATOM 780 N N . LEU A 1 115 ? 19.803 26.474 20.055 1.00 30.22 114 LEU A N 1
ATOM 781 C CA . LEU A 1 115 ? 20.189 27.026 21.359 1.00 28.79 114 LEU A CA 1
ATOM 782 C C . LEU A 1 115 ? 21.144 26.133 22.166 1.00 31.11 114 LEU A C 1
ATOM 783 O O . LEU A 1 115 ? 22.041 26.627 22.843 1.00 29.93 114 LEU A O 1
ATOM 788 N N . SER A 1 116 ? 20.954 24.820 22.107 1.00 34.52 115 SER A N 1
ATOM 789 C CA . SER A 1 116 ? 21.874 23.901 22.753 1.00 32.46 115 SER A CA 1
ATOM 790 C C . SER A 1 116 ? 23.222 23.846 22.075 1.00 33.64 115 SER A C 1
ATOM 791 O O . SER A 1 116 ? 24.245 23.681 22.754 1.00 31.99 115 SER A O 1
ATOM 803 N N . PHE A 1 118 ? 24.487 26.524 20.448 1.00 30.11 117 PHE A N 1
ATOM 804 C CA . PHE A 1 118 ? 25.026 27.821 20.826 1.00 30.93 117 PHE A CA 1
ATOM 805 C C . PHE A 1 118 ? 25.666 27.818 22.227 1.00 30.78 117 PHE A C 1
ATOM 806 O O . PHE A 1 118 ? 26.758 28.348 22.415 1.00 29.79 117 PHE A O 1
ATOM 814 N N . PHE A 1 119 ? 24.977 27.237 23.203 1.00 30.15 118 PHE A N 1
ATOM 815 C CA . PHE A 1 119 ? 25.461 27.210 24.581 1.00 27.09 118 PHE A CA 1
ATOM 816 C C . PHE A 1 119 ? 26.339 26.000 24.847 1.00 28.36 118 PHE A C 1
ATOM 817 O O . PHE A 1 119 ? 26.900 25.888 25.920 1.00 31.00 118 PHE A O 1
ATOM 825 N N . HIS A 1 120 ? 26.552 25.152 23.843 1.00 28.13 119 HIS A N 1
ATOM 826 C CA . HIS A 1 120 ? 27.382 23.957 23.996 1.00 28.34 119 HIS A CA 1
ATOM 827 C C . HIS A 1 120 ? 26.971 23.149 25.213 1.00 31.33 119 HIS A C 1
ATOM 828 O O . HIS A 1 120 ? 27.809 22.736 26.021 1.00 32.37 119 HIS A O 1
ATOM 835 N N . THR A 1 121 ? 25.676 22.916 25.340 1.00 33.26 120 THR A N 1
ATOM 836 C CA . THR A 1 121 ? 25.164 22.367 26.575 1.00 35.95 120 THR A CA 1
ATOM 837 C C . THR A 1 121 ? 25.677 20.933 26.764 1.00 39.43 120 THR A C 1
ATOM 838 O O . THR A 1 121 ? 26.006 20.244 25.790 1.00 40.34 120 THR A O 1
ATOM 842 N N . THR A 1 122 ? 25.852 20.568 28.032 1.00 42.14 121 THR A N 1
ATOM 843 C CA . THR A 1 122 ? 26.171 19.206 28.487 1.00 45.54 121 THR A CA 1
ATOM 844 C C . THR A 1 122 ? 24.871 18.554 28.979 1.00 44.21 121 THR A C 1
ATOM 845 O O . THR A 1 122 ? 23.924 19.239 29.262 1.00 42.69 121 THR A O 1
ATOM 849 N N . GLY A 1 123 ? 24.817 17.236 29.066 1.00 47.98 122 GLY A N 1
ATOM 850 C CA . GLY A 1 123 ? 23.578 16.547 29.473 1.00 47.74 122 GLY A CA 1
ATOM 851 C C . GLY A 1 123 ? 22.447 16.791 28.486 1.00 47.29 122 GLY A C 1
ATOM 852 O O . GLY A 1 123 ? 22.689 17.236 27.377 1.00 49.86 122 GLY A O 1
ATOM 859 N N . ILE A 1 125 ? 18.626 18.566 27.680 1.00 34.86 124 ILE A N 1
ATOM 860 C CA . ILE A 1 125 ? 17.555 19.491 27.959 1.00 36.64 124 ILE A CA 1
ATOM 861 C C . ILE A 1 125 ? 16.408 19.116 27.042 1.00 34.54 124 ILE A C 1
ATOM 862 O O . ILE A 1 125 ? 16.565 19.154 25.851 1.00 34.13 124 ILE A O 1
ATOM 867 N N . TYR A 1 126 ? 15.245 18.786 27.590 1.00 32.66 125 TYR A N 1
ATOM 868 C CA . TYR A 1 126 ? 14.111 18.365 26.788 1.00 30.33 125 TYR A CA 1
ATOM 869 C C . TYR A 1 126 ? 12.941 19.255 27.037 1.00 30.60 125 TYR A C 1
ATOM 870 O O . TYR A 1 126 ? 12.677 19.602 28.172 1.00 32.06 125 TYR A O 1
ATOM 879 N N . PRO A 1 127 ? 12.175 19.538 26.003 1.00 31.93 126 PRO A N 1
ATOM 880 C CA . PRO A 1 127 ? 10.890 20.150 26.227 1.00 30.47 126 PRO A CA 1
ATOM 881 C C . PRO A 1 127 ? 9.936 19.121 26.784 1.00 32.84 126 PRO A C 1
ATOM 882 O O . PRO A 1 127 ? 10.108 17.939 26.544 1.00 30.40 126 PRO A O 1
ATOM 886 N N . SER A 1 128 ? 8.951 19.558 27.535 1.00 35.00 127 SER A N 1
ATOM 887 C CA . SER A 1 128 ? 7.919 18.637 28.072 1.00 35.44 127 SER A CA 1
ATOM 888 C C . SER A 1 128 ? 7.095 17.902 26.984 1.00 34.74 127 SER A C 1
ATOM 889 O O . SER A 1 128 ? 6.708 16.764 27.179 1.00 36.30 127 SER A O 1
ATOM 892 N N . SER A 1 129 ? 6.888 18.523 25.831 1.00 34.51 128 SER A N 1
ATOM 893 C CA . SER A 1 129 ? 6.079 17.961 24.744 1.00 32.17 128 SER A CA 1
ATOM 894 C C . SER A 1 129 ? 6.720 18.270 23.437 1.00 32.79 128 SER A C 1
ATOM 895 O O . SER A 1 129 ? 7.530 19.199 23.337 1.00 34.94 128 SER A O 1
ATOM 898 N N . ASP A 1 130 ? 6.371 17.497 22.416 1.00 31.62 129 ASP A N 1
ATOM 899 C CA . ASP A 1 130 ? 6.860 17.766 21.088 1.00 33.70 129 ASP A CA 1
ATOM 900 C C . ASP A 1 130 ? 5.916 18.571 20.241 1.00 35.00 129 ASP A C 1
ATOM 901 O O . ASP A 1 130 ? 6.204 18.809 19.091 1.00 36.42 129 ASP A O 1
ATOM 906 N N . HIS A 1 131 ? 4.825 19.035 20.821 1.00 35.33 130 HIS A N 1
ATOM 907 C CA . HIS A 1 131 ? 3.880 19.854 20.107 1.00 37.24 130 HIS A CA 1
ATOM 908 C C . HIS A 1 131 ? 3.691 21.162 20.847 1.00 39.00 130 HIS A C 1
ATOM 909 O O . HIS A 1 131 ? 4.036 21.279 22.045 1.00 37.84 130 HIS A O 1
ATOM 916 N N . PRO A 1 132 ? 3.167 22.162 20.118 1.00 43.81 131 PRO A N 1
ATOM 917 C CA . PRO A 1 132 ? 3.022 23.485 20.697 1.00 44.01 131 PRO A CA 1
ATOM 918 C C . PRO A 1 132 ? 1.996 23.473 21.805 1.00 39.94 131 PRO A C 1
ATOM 919 O O . PRO A 1 132 ? 0.885 22.914 21.635 1.00 39.80 131 PRO A O 1
ATOM 923 N N . LEU A 1 133 ? 2.347 24.100 22.918 1.00 41.50 132 LEU A N 1
ATOM 924 C CA . LEU A 1 133 ? 1.455 24.130 24.098 1.00 40.16 132 LEU A CA 1
ATOM 925 C C . LEU A 1 133 ? 0.999 25.521 24.498 1.00 38.13 132 LEU A C 1
ATOM 926 O O . LEU A 1 133 ? 1.777 26.437 24.453 1.00 38.14 132 LEU A O 1
ATOM 931 N N . THR A 1 134 ? -0.223 25.628 24.991 1.00 35.03 133 THR A N 1
ATOM 932 C CA . THR A 1 134 ? -0.679 26.858 25.685 1.00 38.59 133 THR A CA 1
ATOM 933 C C . THR A 1 134 ? -0.907 26.598 27.185 1.00 33.22 133 THR A C 1
ATOM 934 O O . THR A 1 134 ? -1.504 25.577 27.545 1.00 34.48 133 THR A O 1
ATOM 938 N N . LEU A 1 135 ? -0.463 27.553 28.006 1.00 31.16 134 LEU A N 1
ATOM 939 C CA . LEU A 1 135 ? -0.601 27.545 29.436 1.00 31.67 134 LEU A CA 1
ATOM 940 C C . LEU A 1 135 ? -1.813 28.348 29.841 1.00 29.82 134 LEU A C 1
ATOM 941 O O . LEU A 1 135 ? -1.975 29.463 29.376 1.00 32.56 134 LEU A O 1
ATOM 946 N N . HIS A 1 136 ? -2.672 27.767 30.682 1.00 29.06 135 HIS A N 1
ATOM 947 C CA . HIS A 1 136 ? -3.876 28.443 31.164 1.00 28.56 135 HIS A CA 1
ATOM 948 C C . HIS A 1 136 ? -3.855 28.493 32.686 1.00 30.97 135 HIS A C 1
ATOM 949 O O . HIS A 1 136 ? -3.487 27.508 33.310 1.00 28.72 135 HIS A O 1
ATOM 956 N N . ALA A 1 137 ? -4.222 29.653 33.254 1.00 33.02 136 ALA A N 1
ATOM 957 C CA . ALA A 1 137 ? -4.377 29.846 34.700 1.00 34.43 136 ALA A CA 1
ATOM 958 C C . ALA A 1 137 ? -5.819 30.186 34.995 1.00 32.62 136 ALA A C 1
ATOM 959 O O . ALA A 1 137 ? -6.410 31.000 34.287 1.00 34.70 136 ALA A O 1
ATOM 961 N N . VAL A 1 138 ? -6.387 29.552 36.017 1.00 28.84 137 VAL A N 1
ATOM 962 C CA . VAL A 1 138 ? -7.678 29.914 36.512 1.00 29.36 137 VAL A CA 1
ATOM 963 C C . VAL A 1 138 ? -7.457 30.607 37.871 1.00 28.21 137 VAL A C 1
ATOM 964 O O . VAL A 1 138 ? -6.838 30.049 38.756 1.00 28.50 137 VAL A O 1
ATOM 968 N N . PHE A 1 139 ? -7.936 31.835 37.991 1.00 27.86 138 PHE A N 1
ATOM 969 C CA . PHE A 1 139 ? -7.802 32.637 39.190 1.00 24.99 138 PHE A CA 1
ATOM 970 C C . PHE A 1 139 ? -8.970 32.325 40.150 1.00 31.34 138 PHE A C 1
ATOM 971 O O . PHE A 1 139 ? -9.963 31.700 39.748 1.00 31.83 138 PHE A O 1
ATOM 979 N N . GLN A 1 140 ? -8.820 32.728 41.411 1.00 31.93 139 GLN A N 1
ATOM 980 C CA . GLN A 1 140 ? -9.799 32.438 42.436 1.00 31.45 139 GLN A CA 1
ATOM 981 C C . GLN A 1 140 ? -11.196 32.888 42.073 1.00 31.85 139 GLN A C 1
ATOM 982 O O . GLN A 1 140 ? -12.168 32.250 42.462 1.00 36.60 139 GLN A O 1
ATOM 988 N N . ASP A 1 141 ? -11.327 33.957 41.329 1.00 32.04 140 ASP A N 1
ATOM 989 C CA . ASP A 1 141 ? -12.660 34.425 40.984 1.00 36.42 140 ASP A CA 1
ATOM 990 C C . ASP A 1 141 ? -13.236 33.716 39.774 1.00 38.54 140 ASP A C 1
ATOM 991 O O . ASP A 1 141 ? -14.328 34.055 39.334 1.00 40.13 140 ASP A O 1
ATOM 996 N N . GLY A 1 142 ? -12.514 32.743 39.222 1.00 38.57 141 GLY A N 1
ATOM 997 C CA . GLY A 1 142 ? -12.980 32.041 38.038 1.00 37.35 141 GLY A CA 1
ATOM 998 C C . GLY A 1 142 ? -12.437 32.521 36.727 1.00 36.63 141 GLY A C 1
ATOM 999 O O . GLY A 1 142 ? -12.542 31.802 35.721 1.00 37.66 141 GLY A O 1
ATOM 1000 N N . THR A 1 143 ? -11.869 33.719 36.684 1.00 34.43 142 THR A N 1
ATOM 1001 C CA . THR A 1 143 ? -11.259 34.229 35.432 1.00 34.81 142 THR A CA 1
ATOM 1002 C C . THR A 1 143 ? -10.141 33.306 34.881 1.00 36.18 142 THR A C 1
ATOM 1003 O O . THR A 1 143 ? -9.271 32.850 35.627 1.00 31.51 142 THR A O 1
ATOM 1007 N N . GLU A 1 144 ? -10.154 33.055 33.572 1.00 35.50 143 GLU A N 1
ATOM 1008 C CA . GLU A 1 144 ? -9.151 32.186 32.900 1.00 39.67 143 GLU A CA 1
ATOM 1009 C C . GLU A 1 144 ? -8.269 33.056 32.009 1.00 35.55 143 GLU A C 1
ATOM 1010 O O . GLU A 1 144 ? -8.777 33.886 31.286 1.00 38.05 143 GLU A O 1
ATOM 1016 N N . VAL A 1 145 ? -6.962 32.943 32.135 1.00 34.26 144 VAL A N 1
ATOM 1017 C CA . VAL A 1 145 ? -5.999 33.713 31.385 1.00 33.76 144 VAL A CA 1
ATOM 1018 C C . VAL A 1 145 ? -5.042 32.699 30.698 1.00 39.19 144 VAL A C 1
ATOM 1019 O O . VAL A 1 145 ? -4.592 31.734 31.333 1.00 36.39 144 VAL A O 1
ATOM 1023 N N . ALA A 1 146 ? -4.756 32.925 29.405 1.00 39.26 145 ALA A N 1
ATOM 1024 C CA . ALA A 1 146 ? -3.874 32.051 28.609 1.00 41.09 145 ALA A CA 1
ATOM 1025 C C . ALA A 1 146 ? -2.565 32.764 28.296 1.00 42.28 145 ALA A C 1
ATOM 1026 O O . ALA A 1 146 ? -2.577 33.897 27.907 1.00 50.58 145 ALA A O 1
ATOM 1028 N N . GLY A 1 147 ? -1.427 32.136 28.515 1.00 40.99 146 GLY A N 1
ATOM 1029 C CA . GLY A 1 147 ? -0.139 32.759 28.274 1.00 40.40 146 GLY A CA 1
ATOM 1030 C C . GLY A 1 147 ? 0.636 33.189 29.492 1.00 42.43 146 GLY A C 1
ATOM 1031 O O . GLY A 1 147 ? 0.185 34.020 30.263 1.00 46.19 146 GLY A O 1
ATOM 1032 N N . GLU A 1 148 ? 1.855 32.698 29.642 1.00 42.76 147 GLU A N 1
ATOM 1033 C CA . GLU A 1 148 ? 2.606 32.980 30.850 1.00 46.80 147 GLU A CA 1
ATOM 1034 C C . GLU A 1 148 ? 2.814 34.456 31.137 1.00 49.23 147 GLU A C 1
ATOM 1035 O O . GLU A 1 148 ? 2.824 34.872 32.315 1.00 48.58 147 GLU A O 1
ATOM 1041 N N . SER A 1 149 ? 3.059 35.238 30.090 1.00 51.36 148 SER A N 1
ATOM 1042 C CA . SER A 1 149 ? 3.366 36.656 30.262 1.00 51.32 148 SER A CA 1
ATOM 1043 C C . SER A 1 149 ? 2.084 37.391 30.687 1.00 48.77 148 SER A C 1
ATOM 1044 O O . SER A 1 149 ? 2.133 38.234 31.589 1.00 50.06 148 SER A O 1
ATOM 1047 N N . HIS A 1 150 ? 0.973 37.044 30.033 1.00 45.03 149 HIS A N 1
ATOM 1048 C CA . HIS A 1 150 ? -0.370 37.448 30.424 1.00 44.53 149 HIS A CA 1
ATOM 1049 C C . HIS A 1 150 ? -0.815 37.010 31.856 1.00 43.17 149 HIS A C 1
ATOM 1050 O O . HIS A 1 150 ? -1.496 37.765 32.568 1.00 41.70 149 HIS A O 1
ATOM 1057 N N . ILE A 1 151 ? -0.479 35.786 32.246 1.00 39.48 150 ILE A N 1
ATOM 1058 C CA . ILE A 1 151 ? -0.887 35.245 33.538 1.00 38.05 150 ILE A CA 1
ATOM 1059 C C . ILE A 1 151 ? -0.191 36.045 34.617 1.00 37.15 150 ILE A C 1
ATOM 1060 O O . ILE A 1 151 ? -0.794 36.546 35.565 1.00 36.64 150 ILE A O 1
ATOM 1065 N N . VAL A 1 152 ? 1.096 36.204 34.421 1.00 40.53 151 VAL A N 1
ATOM 1066 C CA . VAL A 1 152 ? 1.949 36.919 35.318 1.00 41.53 151 VAL A CA 1
ATOM 1067 C C . VAL A 1 152 ? 1.520 38.418 35.488 1.00 42.46 151 VAL A C 1
ATOM 1068 O O . VAL A 1 152 ? 1.702 38.999 36.555 1.00 43.52 151 VAL A O 1
ATOM 1072 N N . ASP A 1 153 ? 0.908 38.979 34.452 1.00 45.13 152 ASP A N 1
ATOM 1073 C CA . ASP A 1 153 ? 0.387 40.362 34.467 1.00 47.42 152 ASP A CA 1
ATOM 1074 C C . ASP A 1 153 ? -1.041 40.479 35.016 1.00 44.94 152 ASP A C 1
ATOM 1075 O O . ASP A 1 153 ? -1.497 41.579 35.263 1.00 46.30 152 ASP A O 1
ATOM 1080 N N . HIS A 1 154 ? -1.758 39.367 35.167 1.00 39.45 153 HIS A N 1
ATOM 1081 C CA . HIS A 1 154 ? -3.126 39.401 35.653 1.00 34.50 153 HIS A CA 1
ATOM 1082 C C . HIS A 1 154 ? -3.188 39.463 37.200 1.00 31.98 153 HIS A C 1
ATOM 1083 O O . HIS A 1 154 ? -2.564 38.666 37.906 1.00 34.08 153 HIS A O 1
ATOM 1090 N N . ARG A 1 155 ? -3.905 40.460 37.708 1.00 22.14 154 ARG A N 1
ATOM 1091 C CA . ARG A 1 155 ? -3.989 40.692 39.150 1.00 22.98 154 ARG A CA 1
ATOM 1092 C C . ARG A 1 155 ? -4.890 39.603 39.752 1.00 27.11 154 ARG A C 1
ATOM 1093 O O . ARG A 1 155 ? -6.018 39.433 39.302 1.00 28.83 154 ARG A O 1
ATOM 1101 N N . GLY A 1 156 ? -4.410 38.927 40.782 1.00 25.30 155 GLY A N 1
ATOM 1102 C CA . GLY A 1 156 ? -5.271 38.041 41.587 1.00 25.92 155 GLY A CA 1
ATOM 1103 C C . GLY A 1 156 ? -4.539 36.821 42.047 1.00 23.43 155 GLY A C 1
ATOM 1104 O O . GLY A 1 156 ? -3.353 36.627 41.729 1.00 27.47 155 GLY A O 1
ATOM 1105 N N . ILE A 1 157 ? -5.210 35.974 42.825 1.00 25.19 156 ILE A N 1
ATOM 1106 C CA . ILE A 1 157 ? -4.609 34.727 43.332 1.00 24.52 156 ILE A CA 1
ATOM 1107 C C . ILE A 1 157 ? -4.962 33.572 42.402 1.00 25.73 156 ILE A C 1
ATOM 1108 O O . ILE A 1 157 ? -6.103 33.375 42.047 1.00 26.09 156 ILE A O 1
ATOM 1113 N N . ILE A 1 158 ? -3.944 32.824 41.991 1.00 26.66 157 ILE A N 1
ATOM 1114 C CA . ILE A 1 158 ? -4.111 31.740 41.081 1.00 27.08 157 ILE A CA 1
ATOM 1115 C C . ILE A 1 158 ? -4.596 30.499 41.858 1.00 28.72 157 ILE A C 1
ATOM 1116 O O . ILE A 1 158 ? -4.021 30.138 42.904 1.00 28.76 157 ILE A O 1
ATOM 1121 N N . ASP A 1 159 ? -5.680 29.899 41.353 1.00 27.97 158 ASP A N 1
ATOM 1122 C CA . ASP A 1 159 ? -6.196 28.668 41.911 1.00 33.62 158 ASP A CA 1
ATOM 1123 C C . ASP A 1 159 ? -5.574 27.416 41.263 1.00 31.92 158 ASP A C 1
ATOM 1124 O O . ASP A 1 159 ? -5.033 26.533 41.940 1.00 30.57 158 ASP A O 1
ATOM 1129 N N . ASN A 1 160 ? -5.586 27.365 39.939 1.00 31.02 159 ASN A N 1
ATOM 1130 C CA . ASN A 1 160 ? -4.994 26.226 39.242 1.00 28.92 159 ASN A CA 1
ATOM 1131 C C . ASN A 1 160 ? -4.507 26.574 37.817 1.00 30.16 159 ASN A C 1
ATOM 1132 O O . ASN A 1 160 ? -4.920 27.594 37.240 1.00 27.92 159 ASN A O 1
ATOM 1137 N N . VAL A 1 161 ? -3.619 25.735 37.291 1.00 28.77 160 VAL A N 1
ATOM 1138 C CA . VAL A 1 161 ? -3.147 25.837 35.899 1.00 28.87 160 VAL A CA 1
ATOM 1139 C C . VAL A 1 161 ? -3.368 24.559 35.104 1.00 31.94 160 VAL A C 1
ATOM 1140 O O . VAL A 1 161 ? -3.508 23.502 35.682 1.00 26.85 160 VAL A O 1
ATOM 1144 N N . TYR A 1 162 ? -3.407 24.676 33.773 1.00 27.30 161 TYR A N 1
ATOM 1145 C CA . TYR A 1 162 ? -3.551 23.545 32.908 1.00 32.13 161 TYR A CA 1
ATOM 1146 C C . TYR A 1 162 ? -2.983 23.879 31.559 1.00 28.47 161 TYR A C 1
ATOM 1147 O O . TYR A 1 162 ? -2.778 25.025 31.267 1.00 32.70 161 TYR A O 1
ATOM 1156 N N . VAL A 1 163 ? -2.597 22.868 30.813 1.00 29.39 162 VAL A N 1
ATOM 1157 C CA . VAL A 1 163 ? -2.023 23.081 29.517 1.00 32.42 162 VAL A CA 1
ATOM 1158 C C . VAL A 1 163 ? -2.908 22.450 28.429 1.00 33.16 162 VAL A C 1
ATOM 1159 O O . VAL A 1 163 ? -3.553 21.413 28.637 1.00 37.76 162 VAL A O 1
ATOM 1163 N N . THR A 1 164 ? -2.940 23.081 27.277 1.00 34.83 163 THR A N 1
ATOM 1164 C CA . THR A 1 164 ? -3.644 22.513 26.130 1.00 35.30 163 THR A CA 1
ATOM 1165 C C . THR A 1 164 ? -2.700 22.516 24.968 1.00 33.61 163 THR A C 1
ATOM 1166 O O . THR A 1 164 ? -1.673 23.189 25.002 1.00 34.28 163 THR A O 1
ATOM 1170 N N . ASN A 1 165 ? -3.049 21.773 23.915 1.00 36.26 164 ASN A N 1
ATOM 1171 C CA . ASN A 1 165 ? -2.347 21.923 22.638 1.00 37.84 164 ASN A CA 1
ATOM 1172 C C . ASN A 1 165 ? -2.733 23.258 21.969 1.00 40.03 164 ASN A C 1
ATOM 1173 O O . ASN A 1 165 ? -3.949 23.594 21.888 1.00 41.86 164 ASN A O 1
ATOM 1178 N N . ALA A 1 166 ? -1.740 23.994 21.478 1.00 35.97 165 ALA A N 1
ATOM 1179 C CA . ALA A 1 166 ? -2.031 25.226 20.751 1.00 42.82 165 ALA A CA 1
ATOM 1180 C C . ALA A 1 166 ? -2.901 24.930 19.493 1.00 46.72 165 ALA A C 1
ATOM 1181 O O . ALA A 1 166 ? -3.928 25.585 19.235 1.00 46.82 165 ALA A O 1
ATOM 1183 N N . LEU A 1 167 ? -2.540 23.874 18.764 1.00 48.51 166 LEU A N 1
ATOM 1184 C CA . LEU A 1 167 ? -3.071 23.633 17.429 1.00 47.94 166 LEU A CA 1
ATOM 1185 C C . LEU A 1 167 ? -4.259 22.702 17.337 1.00 46.75 166 LEU A C 1
ATOM 1186 O O . LEU A 1 167 ? -4.750 22.488 16.235 1.00 49.34 166 LEU A O 1
ATOM 1191 N N . ASN A 1 168 ? -4.748 22.151 18.443 1.00 43.42 167 ASN A N 1
ATOM 1192 C CA . ASN A 1 168 ? -5.917 21.261 18.368 1.00 45.00 167 ASN A CA 1
ATOM 1193 C C . ASN A 1 168 ? -6.496 20.978 19.724 1.00 44.56 167 ASN A C 1
ATOM 1194 O O . ASN A 1 168 ? -5.954 21.427 20.717 1.00 48.19 167 ASN A O 1
ATOM 1199 N N . ASP A 1 169 ? -7.588 20.225 19.751 1.00 45.43 168 ASP A N 1
ATOM 1200 C CA . ASP A 1 169 ? -8.267 19.828 20.984 1.00 46.49 168 ASP A CA 1
ATOM 1201 C C . ASP A 1 169 ? -7.784 18.476 21.550 1.00 47.47 168 ASP A C 1
ATOM 1202 O O . ASP A 1 169 ? -8.432 17.917 22.452 1.00 46.39 168 ASP A O 1
ATOM 1204 N N . ASP A 1 170 ? -6.676 17.946 21.025 1.00 47.19 169 ASP A N 1
ATOM 1205 C CA . ASP A 1 170 ? -6.167 16.644 21.494 1.00 47.87 169 ASP A CA 1
ATOM 1206 C C . ASP A 1 170 ? -5.490 16.800 22.848 1.00 46.59 169 ASP A C 1
ATOM 1207 O O . ASP A 1 170 ? -4.950 17.861 23.160 1.00 44.13 169 ASP A O 1
ATOM 1212 N N . THR A 1 171 ? -5.497 15.728 23.631 1.00 45.12 170 THR A N 1
ATOM 1213 C CA . THR A 1 171 ? -4.792 15.726 24.901 1.00 45.16 170 THR A CA 1
ATOM 1214 C C . THR A 1 171 ? -3.278 15.939 24.713 1.00 41.31 170 THR A C 1
ATOM 1215 O O . THR A 1 171 ? -2.632 15.226 23.934 1.00 37.58 170 THR A O 1
ATOM 1219 N N . PRO A 1 172 ? -2.683 16.921 25.434 1.00 37.59 171 PRO A N 1
ATOM 1220 C CA . PRO A 1 172 ? -1.216 17.077 25.300 1.00 34.30 171 PRO A CA 1
ATOM 1221 C C . PRO A 1 172 ? -0.421 15.798 25.708 1.00 31.52 171 PRO A C 1
ATOM 1222 O O . PRO A 1 172 ? -0.817 15.088 26.607 1.00 34.38 171 PRO A O 1
ATOM 1226 N N . LEU A 1 173 ? 0.703 15.568 25.050 1.00 34.41 172 LEU A N 1
ATOM 1227 C CA . LEU A 1 173 ? 1.498 14.332 25.160 1.00 32.66 172 LEU A CA 1
ATOM 1228 C C . LEU A 1 173 ? 2.935 14.671 25.459 1.00 31.55 172 LEU A C 1
ATOM 1229 O O . LEU A 1 173 ? 3.450 15.599 24.897 1.00 33.87 172 LEU A O 1
ATOM 1234 N N . ALA A 1 174 ? 3.599 13.875 26.282 1.00 33.05 173 ALA A N 1
ATOM 1235 C CA . ALA A 1 174 ? 4.969 14.104 26.634 1.00 35.89 173 ALA A CA 1
ATOM 1236 C C . ALA A 1 174 ? 5.856 13.787 25.478 1.00 40.39 173 ALA A C 1
ATOM 1237 O O . ALA A 1 174 ? 5.553 12.927 24.713 1.00 44.07 173 ALA A O 1
ATOM 1239 N N . SER A 1 175 ? 6.993 14.461 25.410 1.00 45.95 174 SER A N 1
ATOM 1240 C CA . SER A 1 175 ? 7.960 14.213 24.370 1.00 50.21 174 SER A CA 1
ATOM 1241 C C . SER A 1 175 ? 8.777 12.948 24.596 1.00 50.95 174 SER A C 1
ATOM 1242 O O . SER A 1 175 ? 9.830 12.888 24.010 1.00 57.83 174 SER A O 1
ATOM 1245 N N . ARG A 1 176 ? 8.280 11.952 25.398 1.00 52.55 175 ARG A N 1
ATOM 1246 C CA . ARG A 1 176 ? 8.632 10.448 25.316 1.00 51.36 175 ARG A CA 1
ATOM 1247 C C . ARG A 1 176 ? 10.077 9.861 25.603 1.00 48.04 175 ARG A C 1
ATOM 1248 O O . ARG A 1 176 ? 10.260 8.832 26.351 1.00 39.25 175 ARG A O 1
ATOM 1256 N N . ARG A 1 177 ? 11.076 10.449 24.938 1.00 39.50 176 ARG A N 1
ATOM 1257 C CA . ARG A 1 177 ? 12.376 10.543 25.586 1.00 38.77 176 ARG A CA 1
ATOM 1258 C C . ARG A 1 177 ? 12.195 11.144 27.018 1.00 32.49 176 ARG A C 1
ATOM 1259 O O . ARG A 1 177 ? 12.927 10.804 27.931 1.00 31.78 176 ARG A O 1
ATOM 1267 N N . VAL A 1 178 ? 11.222 12.027 27.214 1.00 31.34 177 VAL A N 1
ATOM 1268 C CA . VAL A 1 178 ? 10.908 12.557 28.557 1.00 32.58 177 VAL A CA 1
ATOM 1269 C C . VAL A 1 178 ? 10.431 11.460 29.542 1.00 30.59 177 VAL A C 1
ATOM 1270 O O . VAL A 1 178 ? 10.940 11.349 30.689 1.00 28.42 177 VAL A O 1
ATOM 1274 N N . VAL A 1 179 ? 9.461 10.663 29.118 1.00 31.22 178 VAL A N 1
ATOM 1275 C CA . VAL A 1 179 ? 8.995 9.528 29.940 1.00 30.33 178 VAL A CA 1
ATOM 1276 C C . VAL A 1 179 ? 10.134 8.577 30.322 1.00 29.51 178 VAL A C 1
ATOM 1277 O O . VAL A 1 179 ? 10.351 8.257 31.488 1.00 27.19 178 VAL A O 1
ATOM 1281 N N . GLN A 1 180 ? 10.923 8.180 29.340 1.00 28.45 179 GLN A N 1
ATOM 1282 C CA . GLN A 1 180 ? 12.001 7.250 29.564 1.00 32.39 179 GLN A CA 1
ATOM 1283 C C . GLN A 1 180 ? 12.988 7.875 30.523 1.00 32.26 179 GLN A C 1
ATOM 1284 O O . GLN A 1 180 ? 13.484 7.208 31.414 1.00 33.76 179 GLN A O 1
ATOM 1290 N N . THR A 1 181 ? 13.250 9.175 30.387 1.00 32.93 180 THR A N 1
ATOM 1291 C CA . THR A 1 181 ? 14.202 9.823 31.276 1.00 30.57 180 THR A CA 1
ATOM 1292 C C . THR A 1 181 ? 13.757 9.810 32.748 1.00 30.09 180 THR A C 1
ATOM 1293 O O . THR A 1 181 ? 14.546 9.550 33.647 1.00 27.63 180 THR A O 1
ATOM 1297 N N . ILE A 1 182 ? 12.497 10.137 32.989 1.00 27.19 181 ILE A N 1
ATOM 1298 C CA . ILE A 1 182 ? 11.926 10.078 34.334 1.00 28.25 181 ILE A CA 1
ATOM 1299 C C . ILE A 1 182 ? 11.999 8.677 34.903 1.00 30.45 181 ILE A C 1
ATOM 1300 O O . ILE A 1 182 ? 12.364 8.483 36.062 1.00 30.49 181 ILE A O 1
ATOM 1305 N N . LEU A 1 183 ? 11.674 7.681 34.073 1.00 28.89 182 LEU A N 1
ATOM 1306 C CA . LEU A 1 183 ? 11.608 6.302 34.563 1.00 26.02 182 LEU A CA 1
ATOM 1307 C C . LEU A 1 183 ? 13.002 5.738 34.838 1.00 28.89 182 LEU A C 1
ATOM 1308 O O . LEU A 1 183 ? 13.161 4.838 35.660 1.00 29.87 182 LEU A O 1
ATOM 1313 N N . GLU A 1 184 ? 14.020 6.231 34.138 1.00 25.69 183 GLU A N 1
ATOM 1314 C CA . GLU A 1 184 ? 15.353 5.641 34.288 1.00 30.00 183 GLU A CA 1
ATOM 1315 C C . GLU A 1 184 ? 16.212 6.449 35.270 1.00 30.37 183 GLU A C 1
ATOM 1316 O O . GLU A 1 184 ? 17.356 6.122 35.500 1.00 30.05 183 GLU A O 1
ATOM 1322 N N . SER A 1 185 ? 15.677 7.538 35.814 1.00 30.30 184 SER A N 1
ATOM 1323 C CA . SER A 1 185 ? 16.409 8.368 36.781 1.00 30.58 184 SER A CA 1
ATOM 1324 C C . SER A 1 185 ? 16.553 7.715 38.142 1.00 29.67 184 SER A C 1
ATOM 1325 O O . SER A 1 185 ? 15.704 6.921 38.567 1.00 29.11 184 SER A O 1
ATOM 1328 N N . ASP A 1 186 ? 17.610 8.085 38.859 1.00 28.87 185 ASP A N 1
ATOM 1329 C CA . ASP A 1 186 ? 17.701 7.782 40.304 1.00 29.78 185 ASP A CA 1
ATOM 1330 C C . ASP A 1 186 ? 17.015 8.811 41.199 1.00 29.60 185 ASP A C 1
ATOM 1331 O O . ASP A 1 186 ? 16.572 8.481 42.301 1.00 27.07 185 ASP A O 1
ATOM 1344 N N . ILE A 1 188 ? 14.479 12.563 40.882 1.00 28.92 187 ILE A N 1
ATOM 1345 C CA . ILE A 1 188 ? 13.812 13.658 40.247 1.00 30.12 187 ILE A CA 1
ATOM 1346 C C . ILE A 1 188 ? 13.823 14.806 41.254 1.00 31.38 187 ILE A C 1
ATOM 1347 O O . ILE A 1 188 ? 13.428 14.612 42.420 1.00 30.12 187 ILE A O 1
ATOM 1352 N N . VAL A 1 189 ? 14.285 15.976 40.789 1.00 30.20 188 VAL A N 1
ATOM 1353 C CA . VAL A 1 189 ? 14.220 17.246 41.551 1.00 28.49 188 VAL A CA 1
ATOM 1354 C C . VAL A 1 189 ? 13.176 18.127 40.889 1.00 30.09 188 VAL A C 1
ATOM 1355 O O . VAL A 1 189 ? 13.338 18.522 39.734 1.00 33.52 188 VAL A O 1
ATOM 1359 N N . LEU A 1 190 ? 12.073 18.373 41.586 1.00 29.97 189 LEU A N 1
ATOM 1360 C CA . LEU A 1 190 ? 11.107 19.369 41.179 1.00 32.23 189 LEU A CA 1
ATOM 1361 C C . LEU A 1 190 ? 11.493 20.693 41.785 1.00 31.59 189 LEU A C 1
ATOM 1362 O O . LEU A 1 190 ? 11.629 20.840 42.998 1.00 29.86 189 LEU A O 1
ATOM 1367 N N . GLY A 1 191 ? 11.644 21.671 40.928 1.00 32.76 190 GLY A N 1
ATOM 1368 C CA . GLY A 1 191 ? 12.000 22.977 41.338 1.00 33.96 190 GLY A CA 1
ATOM 1369 C C . GLY A 1 191 ? 13.496 23.039 41.576 1.00 34.69 190 GLY A C 1
ATOM 1370 O O . GLY A 1 191 ? 14.238 22.143 41.158 1.00 34.38 190 GLY A O 1
ATOM 1371 N N . PRO A 1 192 ? 13.944 24.132 42.201 1.00 37.02 191 PRO A N 1
ATOM 1372 C CA . PRO A 1 192 ? 13.049 25.206 42.620 1.00 35.64 191 PRO A CA 1
ATOM 1373 C C . PRO A 1 192 ? 12.613 26.084 41.407 1.00 38.03 191 PRO A C 1
ATOM 1374 O O . PRO A 1 192 ? 13.266 26.103 40.337 1.00 37.84 191 PRO A O 1
ATOM 1378 N N . GLY A 1 193 ? 11.520 26.822 41.579 1.00 34.77 192 GLY A N 1
ATOM 1379 C CA . GLY A 1 193 ? 11.041 27.691 40.498 1.00 31.17 192 GLY A CA 1
ATOM 1380 C C . GLY A 1 193 ? 9.656 28.144 40.884 1.00 32.65 192 GLY A C 1
ATOM 1381 O O . GLY A 1 193 ? 9.100 27.644 41.835 1.00 34.18 192 GLY A O 1
ATOM 1382 N N . SER A 1 194 ? 9.084 29.083 40.150 1.00 30.58 193 SER A N 1
ATOM 1383 C CA . SER A 1 194 ? 7.716 29.443 40.438 1.00 34.83 193 SER A CA 1
ATOM 1384 C C . SER A 1 194 ? 6.768 28.235 40.282 1.00 32.26 193 SER A C 1
ATOM 1385 O O . SER A 1 194 ? 6.759 27.581 39.261 1.00 29.74 193 SER A O 1
ATOM 1388 N N . LEU A 1 195 ? 5.934 27.979 41.275 1.00 30.71 194 LEU A N 1
ATOM 1389 C CA . LEU A 1 195 ? 5.036 26.820 41.238 1.00 32.21 194 LEU A CA 1
ATOM 1390 C C . LEU A 1 195 ? 4.112 26.796 40.040 1.00 30.09 194 LEU A C 1
ATOM 1391 O O . LEU A 1 195 ? 4.063 25.822 39.284 1.00 31.57 194 LEU A O 1
ATOM 1396 N N . PHE A 1 196 ? 3.389 27.897 39.819 1.00 30.29 195 PHE A N 1
ATOM 1397 C CA . PHE A 1 196 ? 2.393 27.960 38.780 1.00 31.64 195 PHE A CA 1
ATOM 1398 C C . PHE A 1 196 ? 2.904 28.131 37.359 1.00 34.07 195 PHE A C 1
ATOM 1399 O O . PHE A 1 196 ? 2.279 27.657 36.406 1.00 34.31 195 PHE A O 1
ATOM 1407 N N . THR A 1 197 ? 4.004 28.827 37.192 1.00 30.65 196 THR A N 1
ATOM 1408 C CA . THR A 1 197 ? 4.484 29.107 35.845 1.00 32.99 196 THR A CA 1
ATOM 1409 C C . THR A 1 197 ? 5.742 28.336 35.460 1.00 33.80 196 THR A C 1
ATOM 1410 O O . THR A 1 197 ? 6.047 28.289 34.295 1.00 31.44 196 THR A O 1
ATOM 1414 N N . SER A 1 198 ? 6.460 27.717 36.410 1.00 30.91 197 SER A N 1
ATOM 1415 C CA . SER A 1 198 ? 7.623 26.880 36.066 1.00 32.53 197 SER A CA 1
ATOM 1416 C C . SER A 1 198 ? 7.429 25.393 36.279 1.00 29.52 197 SER A C 1
ATOM 1417 O O . SER A 1 198 ? 7.739 24.573 35.395 1.00 31.20 197 SER A O 1
ATOM 1420 N N . ILE A 1 199 ? 6.977 25.028 37.468 1.00 31.96 198 ILE A N 1
ATOM 1421 C CA . ILE A 1 199 ? 6.943 23.593 37.855 1.00 30.10 198 ILE A CA 1
ATOM 1422 C C . ILE A 1 199 ? 5.679 22.938 37.326 1.00 28.61 198 ILE A C 1
ATOM 1423 O O . ILE A 1 199 ? 5.769 21.990 36.532 1.00 28.52 198 ILE A O 1
ATOM 1428 N N . LEU A 1 200 ? 4.515 23.470 37.715 1.00 31.06 199 LEU A N 1
ATOM 1429 C CA . LEU A 1 200 ? 3.196 22.819 37.425 1.00 30.87 199 LEU A CA 1
ATOM 1430 C C . LEU A 1 200 ? 2.905 22.526 35.954 1.00 31.10 199 LEU A C 1
ATOM 1431 O O . LEU A 1 200 ? 2.347 21.477 35.659 1.00 31.23 199 LEU A O 1
ATOM 1436 N N . PRO A 1 201 ? 3.297 23.427 35.023 1.00 28.88 200 PRO A N 1
ATOM 1437 C CA . PRO A 1 201 ? 2.992 23.151 33.601 1.00 30.88 200 PRO A CA 1
ATOM 1438 C C . PRO A 1 201 ? 3.543 21.795 33.102 1.00 32.10 200 PRO A C 1
ATOM 1439 O O . PRO A 1 201 ? 2.967 21.175 32.205 1.00 31.80 200 PRO A O 1
ATOM 1443 N N . ASN A 1 202 ? 4.666 21.363 33.678 1.00 32.30 201 ASN A N 1
ATOM 1444 C CA . ASN A 1 202 ? 5.241 20.064 33.372 1.00 31.85 201 ASN A CA 1
ATOM 1445 C C . ASN A 1 202 ? 4.454 18.885 33.927 1.00 31.80 201 ASN A C 1
ATOM 1446 O O . ASN A 1 202 ? 4.327 17.857 33.272 1.00 31.01 201 ASN A O 1
ATOM 1451 N N . ILE A 1 203 ? 3.920 19.012 35.130 1.00 31.86 202 ILE A N 1
ATOM 1452 C CA . ILE A 1 203 ? 3.366 17.845 35.766 1.00 34.10 202 ILE A CA 1
ATOM 1453 C C . ILE A 1 203 ? 1.901 17.627 35.395 1.00 31.43 202 ILE A C 1
ATOM 1454 O O . ILE A 1 203 ? 1.370 16.529 35.611 1.00 29.17 202 ILE A O 1
ATOM 1459 N N . VAL A 1 204 ? 1.281 18.632 34.773 1.00 30.55 203 VAL A N 1
ATOM 1460 C CA . VAL A 1 204 ? -0.111 18.511 34.354 1.00 28.56 203 VAL A CA 1
ATOM 1461 C C . VAL A 1 204 ? -0.263 17.847 32.963 1.00 30.41 203 VAL A C 1
ATOM 1462 O O . VAL A 1 204 ? -1.342 17.744 32.467 1.00 30.43 203 VAL A O 1
ATOM 1466 N N . ILE A 1 205 ? 0.828 17.440 32.352 1.00 30.04 204 ILE A N 1
ATOM 1467 C CA . ILE A 1 205 ? 0.789 16.632 31.166 1.00 29.87 204 ILE A CA 1
ATOM 1468 C C . ILE A 1 205 ? 0.718 15.166 31.614 1.00 29.19 204 ILE A C 1
ATOM 1469 O O . ILE A 1 205 ? 1.555 14.692 32.355 1.00 26.04 204 ILE A O 1
ATOM 1485 N N A GLU A 1 207 ? 1.215 12.124 30.673 0.50 28.57 206 GLU A N 1
ATOM 1486 N N B GLU A 1 207 ? 1.204 12.017 30.663 0.50 27.97 206 GLU A N 1
ATOM 1487 C CA A GLU A 1 207 ? 2.241 11.098 30.487 0.50 29.28 206 GLU A CA 1
ATOM 1488 C CA B GLU A 1 207 ? 2.261 10.967 30.650 0.50 27.94 206 GLU A CA 1
ATOM 1489 C C A GLU A 1 207 ? 3.454 11.366 31.412 0.50 29.46 206 GLU A C 1
ATOM 1490 C C B GLU A 1 207 ? 3.403 11.328 31.598 0.50 28.07 206 GLU A C 1
ATOM 1491 O O A GLU A 1 207 ? 4.212 10.458 31.774 0.50 30.15 206 GLU A O 1
ATOM 1492 O O B GLU A 1 207 ? 4.075 10.438 32.158 0.50 27.23 206 GLU A O 1
ATOM 1503 N N . ILE A 1 208 ? 3.625 12.629 31.801 1.00 29.29 207 ILE A N 1
ATOM 1504 C CA . ILE A 1 208 ? 4.648 13.037 32.733 1.00 28.07 207 ILE A CA 1
ATOM 1505 C C . ILE A 1 208 ? 4.123 12.735 34.146 1.00 28.24 207 ILE A C 1
ATOM 1506 O O . ILE A 1 208 ? 4.870 12.220 34.959 1.00 26.84 207 ILE A O 1
ATOM 1511 N N . GLY A 1 209 ? 2.864 13.050 34.447 1.00 26.34 208 GLY A N 1
ATOM 1512 C CA . GLY A 1 209 ? 2.285 12.716 35.753 1.00 27.45 208 GLY A CA 1
ATOM 1513 C C . GLY A 1 209 ? 2.315 11.185 36.012 1.00 28.79 208 GLY A C 1
ATOM 1514 O O . GLY A 1 209 ? 2.662 10.730 37.108 1.00 28.53 208 GLY A O 1
ATOM 1515 N N . ARG A 1 210 ? 2.026 10.389 34.991 1.00 30.30 209 ARG A N 1
ATOM 1516 C CA . ARG A 1 210 ? 2.144 8.940 35.127 1.00 28.93 209 ARG A CA 1
ATOM 1517 C C . ARG A 1 210 ? 3.597 8.482 35.410 1.00 28.95 209 ARG A C 1
ATOM 1518 O O . ARG A 1 210 ? 3.816 7.642 36.298 1.00 27.22 209 ARG A O 1
ATOM 1526 N N . ALA A 1 211 ? 4.562 9.005 34.663 1.00 27.26 210 ALA A N 1
ATOM 1527 C CA . ALA A 1 211 ? 5.965 8.647 34.850 1.00 27.81 210 ALA A CA 1
ATOM 1528 C C . ALA A 1 211 ? 6.423 8.999 36.256 1.00 28.06 210 ALA A C 1
ATOM 1529 O O . ALA A 1 211 ? 7.160 8.245 36.880 1.00 29.85 210 ALA A O 1
ATOM 1531 N N . LEU A 1 212 ? 6.001 10.144 36.772 1.00 28.31 211 LEU A N 1
ATOM 1532 C CA . LEU A 1 212 ? 6.334 10.495 38.149 1.00 29.51 211 LEU A CA 1
ATOM 1533 C C . LEU A 1 212 ? 5.744 9.499 39.157 1.00 29.43 211 LEU A C 1
ATOM 1534 O O . LEU A 1 212 ? 6.362 9.159 40.154 1.00 30.01 211 LEU A O 1
ATOM 1539 N N . LEU A 1 213 ? 4.527 9.066 38.905 1.00 26.45 212 LEU A N 1
ATOM 1540 C CA . LEU A 1 213 ? 3.868 8.114 39.785 1.00 30.06 212 LEU A CA 1
ATOM 1541 C C . LEU A 1 213 ? 4.509 6.746 39.783 1.00 27.52 212 LEU A C 1
ATOM 1542 O O . LEU A 1 213 ? 4.448 6.048 40.799 1.00 26.86 212 LEU A O 1
ATOM 1547 N N . GLU A 1 214 ? 5.037 6.342 38.632 1.00 28.23 213 GLU A N 1
ATOM 1548 C CA . GLU A 1 214 ? 5.566 5.000 38.397 1.00 29.39 213 GLU A CA 1
ATOM 1549 C C . GLU A 1 214 ? 7.065 4.844 38.559 1.00 27.73 213 GLU A C 1
ATOM 1550 O O . GLU A 1 214 ? 7.536 3.740 38.736 1.00 29.37 213 GLU A O 1
ATOM 1556 N N . THR A 1 215 ? 7.816 5.933 38.523 1.00 28.51 214 THR A N 1
ATOM 1557 C CA . THR A 1 215 ? 9.247 5.850 38.538 1.00 27.20 214 THR A CA 1
ATOM 1558 C C . THR A 1 215 ? 9.769 5.295 39.849 1.00 28.79 214 THR A C 1
ATOM 1559 O O . THR A 1 215 ? 9.202 5.510 40.908 1.00 26.17 214 THR A O 1
ATOM 1572 N N . ALA A 1 217 ? 12.689 6.237 40.761 1.00 29.07 216 ALA A N 1
ATOM 1573 C CA . ALA A 1 217 ? 13.419 7.417 41.268 1.00 28.80 216 ALA A CA 1
ATOM 1574 C C . ALA A 1 217 ? 12.837 7.982 42.576 1.00 29.96 216 ALA A C 1
ATOM 1575 O O . ALA A 1 217 ? 11.652 7.885 42.838 1.00 33.92 216 ALA A O 1
ATOM 1577 N N . GLU A 1 218 ? 13.694 8.550 43.428 1.00 29.78 217 GLU A N 1
ATOM 1578 C CA . GLU A 1 218 ? 13.243 9.306 44.573 1.00 29.41 217 GLU A CA 1
ATOM 1579 C C . GLU A 1 218 ? 12.800 10.669 44.008 1.00 31.38 217 GLU A C 1
ATOM 1580 O O . GLU A 1 218 ? 13.535 11.247 43.273 1.00 31.16 217 GLU A O 1
ATOM 1586 N N . ILE A 1 219 ? 11.583 11.126 44.321 1.00 28.02 218 ILE A N 1
ATOM 1587 C CA . ILE A 1 219 ? 11.076 12.448 43.924 1.00 27.11 218 ILE A CA 1
ATOM 1588 C C . ILE A 1 219 ? 11.234 13.450 45.072 1.00 27.24 218 ILE A C 1
ATOM 1589 O O . ILE A 1 219 ? 10.607 13.296 46.132 1.00 28.40 218 ILE A O 1
ATOM 1594 N N . ALA A 1 220 ? 12.036 14.477 44.826 1.00 28.06 219 ALA A N 1
ATOM 1595 C CA . ALA A 1 220 ? 12.424 15.490 45.809 1.00 30.42 219 ALA A CA 1
ATOM 1596 C C . ALA A 1 220 ? 11.884 16.836 45.345 1.00 29.68 219 ALA A C 1
ATOM 1597 O O . ALA A 1 220 ? 12.125 17.214 44.190 1.00 31.35 219 ALA A O 1
ATOM 1599 N N . TYR A 1 221 ? 11.174 17.554 46.215 1.00 27.96 220 TYR A N 1
ATOM 1600 C CA . TYR A 1 221 ? 10.719 18.914 45.875 1.00 26.80 220 TYR A CA 1
ATOM 1601 C C . TYR A 1 221 ? 11.505 19.914 46.670 1.00 27.28 220 TYR A C 1
ATOM 1602 O O . TYR A 1 221 ? 11.581 19.786 47.857 1.00 30.02 220 TYR A O 1
ATOM 1611 N N . VAL A 1 222 ? 12.110 20.891 46.001 1.00 28.06 221 VAL A N 1
ATOM 1612 C CA . VAL A 1 222 ? 12.822 21.974 46.628 1.00 25.84 221 VAL A CA 1
ATOM 1613 C C . VAL A 1 222 ? 11.892 23.179 46.646 1.00 30.64 221 VAL A C 1
ATOM 1614 O O . VAL A 1 222 ? 11.581 23.767 45.606 1.00 28.91 221 VAL A O 1
ATOM 1618 N N . CYS A 1 223 ? 11.426 23.536 47.833 1.00 29.40 222 CYS A N 1
ATOM 1619 C CA . CYS A 1 223 ? 10.443 24.595 47.961 1.00 30.95 222 CYS A CA 1
ATOM 1620 C C . CYS A 1 223 ? 11.056 25.983 47.804 1.00 30.31 222 CYS A C 1
ATOM 1621 O O . CYS A 1 223 ? 12.251 26.191 48.006 1.00 31.46 222 CYS A O 1
ATOM 1624 N N . ASN A 1 224 ? 10.213 26.953 47.463 1.00 29.68 223 ASN A N 1
ATOM 1625 C CA . ASN A 1 224 ? 10.619 28.325 47.340 1.00 27.44 223 ASN A CA 1
ATOM 1626 C C . ASN A 1 224 ? 11.133 28.923 48.651 1.00 27.22 223 ASN A C 1
ATOM 1627 O O . ASN A 1 224 ? 10.680 28.588 49.736 1.00 32.25 223 ASN A O 1
ATOM 1632 N N . ILE A 1 225 ? 12.069 29.838 48.544 1.00 29.15 224 ILE A N 1
ATOM 1633 C CA . ILE A 1 225 ? 12.402 30.721 49.680 1.00 29.74 224 ILE A CA 1
ATOM 1634 C C . ILE A 1 225 ? 11.289 31.726 50.002 1.00 26.68 224 ILE A C 1
ATOM 1635 O O . ILE A 1 225 ? 10.925 31.901 51.191 1.00 26.64 224 ILE A O 1
ATOM 1648 N N . THR A 1 227 ? 7.419 33.756 48.698 1.00 28.42 226 THR A N 1
ATOM 1649 C CA . THR A 1 227 ? 6.164 33.772 47.956 1.00 26.66 226 THR A CA 1
ATOM 1650 C C . THR A 1 227 ? 6.334 34.552 46.672 1.00 30.04 226 THR A C 1
ATOM 1651 O O . THR A 1 227 ? 7.248 35.378 46.544 1.00 29.08 226 THR A O 1
ATOM 1655 N N . GLN A 1 228 ? 5.448 34.277 45.723 1.00 29.51 227 GLN A N 1
ATOM 1656 C CA . GLN A 1 228 ? 5.489 34.838 44.399 1.00 30.26 227 GLN A CA 1
ATOM 1657 C C . GLN A 1 228 ? 4.253 35.675 44.140 1.00 29.85 227 GLN A C 1
ATOM 1658 O O . GLN A 1 228 ? 3.253 35.565 44.824 1.00 27.67 227 GLN A O 1
ATOM 1664 N N . ARG A 1 229 ? 4.291 36.448 43.063 1.00 29.19 228 ARG A N 1
ATOM 1665 C CA . ARG A 1 229 ? 3.086 37.101 42.546 1.00 29.92 228 ARG A CA 1
ATOM 1666 C C . ARG A 1 229 ? 2.025 36.034 42.309 1.00 29.55 228 ARG A C 1
ATOM 1667 O O . ARG A 1 229 ? 2.311 34.926 41.860 1.00 31.22 228 ARG A O 1
ATOM 1675 N N . GLY A 1 230 ? 0.780 36.334 42.662 1.00 27.17 229 GLY A N 1
ATOM 1676 C CA . GLY A 1 230 ? -0.295 35.366 42.472 1.00 27.01 229 GLY A CA 1
ATOM 1677 C C . GLY A 1 230 ? -0.406 34.374 43.593 1.00 28.32 229 GLY A C 1
ATOM 1678 O O . GLY A 1 230 ? -1.240 33.485 43.505 1.00 25.65 229 GLY A O 1
ATOM 1679 N N . GLU A 1 231 ? 0.422 34.542 44.649 1.00 26.25 230 GLU A N 1
ATOM 1680 C CA . GLU A 1 231 ? 0.339 33.739 45.853 1.00 28.84 230 GLU A CA 1
ATOM 1681 C C . GLU A 1 231 ? 0.053 34.600 47.076 1.00 25.23 230 GLU A C 1
ATOM 1682 O O . GLU A 1 231 ? 0.544 35.750 47.190 1.00 26.80 230 GLU A O 1
ATOM 1688 N N . THR A 1 232 ? -0.679 34.046 48.032 1.00 27.53 231 THR A N 1
ATOM 1689 C CA . THR A 1 232 ? -1.024 34.791 49.269 1.00 28.11 231 THR A CA 1
ATOM 1690 C C . THR A 1 232 ? 0.086 34.787 50.319 1.00 30.39 231 THR A C 1
ATOM 1691 O O . THR A 1 232 ? 0.997 33.971 50.280 1.00 26.33 231 THR A O 1
ATOM 1695 N N . GLU A 1 233 ? -0.028 35.704 51.287 1.00 27.86 232 GLU A N 1
ATOM 1696 C CA . GLU A 1 233 ? 0.988 35.842 52.338 1.00 29.28 232 GLU A CA 1
ATOM 1697 C C . GLU A 1 233 ? 1.212 34.526 53.104 1.00 30.47 232 GLU A C 1
ATOM 1698 O O . GLU A 1 233 ? 2.329 34.171 53.438 1.00 29.26 232 GLU A O 1
ATOM 1704 N N . HIS A 1 234 ? 0.121 33.803 53.340 1.00 29.52 233 HIS A N 1
ATOM 1705 C CA . HIS A 1 234 ? 0.135 32.605 54.166 1.00 28.34 233 HIS A CA 1
ATOM 1706 C C . HIS A 1 234 ? 0.047 31.354 53.338 1.00 30.52 233 HIS A C 1
ATOM 1707 O O . HIS A 1 234 ? -0.475 30.346 53.794 1.00 32.07 233 HIS A O 1
ATOM 1714 N N . PHE A 1 235 ? 0.625 31.397 52.130 1.00 31.46 234 PHE A N 1
ATOM 1715 C CA . PHE A 1 235 ? 0.747 30.214 51.253 1.00 30.35 234 PHE A CA 1
ATOM 1716 C C . PHE A 1 235 ? 1.994 29.453 51.744 1.00 28.69 234 PHE A C 1
ATOM 1717 O O . PHE A 1 235 ? 3.119 29.743 51.351 1.00 27.33 234 PHE A O 1
ATOM 1725 N N . THR A 1 236 ? 1.749 28.473 52.597 1.00 28.29 235 THR A N 1
ATOM 1726 C CA . THR A 1 236 ? 2.816 27.785 53.341 1.00 29.20 235 THR A CA 1
ATOM 1727 C C . THR A 1 236 ? 3.545 26.773 52.456 1.00 28.33 235 THR A C 1
ATOM 1728 O O . THR A 1 236 ? 3.075 26.385 51.367 1.00 28.48 235 THR A O 1
ATOM 1732 N N . ASP A 1 237 ? 4.681 26.308 52.934 1.00 25.84 236 ASP A N 1
ATOM 1733 C CA . ASP A 1 237 ? 5.349 25.195 52.280 1.00 29.53 236 ASP A CA 1
ATOM 1734 C C . ASP A 1 237 ? 4.452 23.955 52.142 1.00 30.40 236 ASP A C 1
ATOM 1735 O O . ASP A 1 237 ? 4.348 23.368 51.063 1.00 29.95 236 ASP A O 1
ATOM 1740 N N . SER A 1 238 ? 3.721 23.632 53.199 1.00 29.48 237 SER A N 1
ATOM 1741 C CA . SER A 1 238 ? 2.696 22.596 53.137 1.00 30.71 237 SER A CA 1
ATOM 1742 C C . SER A 1 238 ? 1.677 22.801 52.023 1.00 32.83 237 SER A C 1
ATOM 1743 O O . SER A 1 238 ? 1.408 21.868 51.277 1.00 28.82 237 SER A O 1
ATOM 1746 N N . ASP A 1 239 ? 1.149 24.024 51.917 1.00 28.29 238 ASP A N 1
ATOM 1747 C CA . ASP A 1 239 ? 0.253 24.425 50.834 1.00 29.01 238 ASP A CA 1
ATOM 1748 C C . ASP A 1 239 ? 0.838 24.274 49.432 1.00 27.20 238 ASP A C 1
ATOM 1749 O O . ASP A 1 239 ? 0.123 23.874 48.452 1.00 26.89 238 ASP A O 1
ATOM 1754 N N . HIS A 1 240 ? 2.116 24.595 49.274 1.00 28.12 239 HIS A N 1
ATOM 1755 C CA . HIS A 1 240 ? 2.785 24.329 47.998 1.00 26.80 239 HIS A CA 1
ATOM 1756 C C . HIS A 1 240 ? 2.728 22.827 47.589 1.00 31.06 239 HIS A C 1
ATOM 1757 O O . HIS A 1 240 ? 2.426 22.502 46.425 1.00 28.02 239 HIS A O 1
ATOM 1764 N N . VAL A 1 241 ? 3.086 21.950 48.526 1.00 28.99 240 VAL A N 1
ATOM 1765 C CA . VAL A 1 241 ? 2.977 20.495 48.356 1.00 29.46 240 VAL A CA 1
ATOM 1766 C C . VAL A 1 241 ? 1.553 20.105 48.048 1.00 29.07 240 VAL A C 1
ATOM 1767 O O . VAL A 1 241 ? 1.287 19.345 47.128 1.00 28.38 240 VAL A O 1
ATOM 1771 N N . GLU A 1 242 ? 0.608 20.641 48.799 1.00 27.84 241 GLU A N 1
ATOM 1772 C CA . GLU A 1 242 ? -0.789 20.386 48.482 1.00 26.54 241 GLU A CA 1
ATOM 1773 C C . GLU A 1 242 ? -1.280 20.720 47.070 1.00 28.47 241 GLU A C 1
ATOM 1774 O O . GLU A 1 242 ? -1.975 19.909 46.442 1.00 29.25 241 GLU A O 1
ATOM 1780 N N . VAL A 1 243 ? -0.915 21.891 46.552 1.00 30.57 242 VAL A N 1
ATOM 1781 C CA . VAL A 1 243 ? -1.189 22.302 45.167 1.00 28.93 242 VAL A CA 1
ATOM 1782 C C . VAL A 1 243 ? -0.514 21.346 44.154 1.00 26.76 242 VAL A C 1
ATOM 1783 O O . VAL A 1 243 ? -1.147 20.929 43.198 1.00 29.25 242 VAL A O 1
ATOM 1787 N N . LEU A 1 244 ? 0.748 20.973 44.377 1.00 28.77 243 LEU A N 1
ATOM 1788 C CA . LEU A 1 244 ? 1.445 20.065 43.474 1.00 29.58 243 LEU A CA 1
ATOM 1789 C C . LEU A 1 244 ? 0.641 18.754 43.379 1.00 26.48 243 LEU A C 1
ATOM 1790 O O . LEU A 1 244 ? 0.395 18.239 42.307 1.00 30.47 243 LEU A O 1
ATOM 1795 N N . HIS A 1 245 ? 0.270 18.220 44.541 1.00 30.01 244 HIS A N 1
ATOM 1796 C CA . HIS A 1 245 ? -0.415 16.918 44.654 1.00 25.17 244 HIS A CA 1
ATOM 1797 C C . HIS A 1 245 ? -1.792 17.011 44.014 1.00 30.25 244 HIS A C 1
ATOM 1798 O O . HIS A 1 245 ? -2.220 16.114 43.308 1.00 30.30 244 HIS A O 1
ATOM 1805 N N . ARG A 1 246 ? -2.497 18.104 44.239 1.00 28.16 245 ARG A N 1
ATOM 1806 C CA . ARG A 1 246 ? -3.795 18.319 43.587 1.00 34.11 245 ARG A CA 1
ATOM 1807 C C . ARG A 1 246 ? -3.672 18.407 42.080 1.00 31.21 245 ARG A C 1
ATOM 1808 O O . ARG A 1 246 ? -4.523 17.875 41.365 1.00 28.61 245 ARG A O 1
ATOM 1816 N N . HIS A 1 247 ? -2.628 19.056 41.558 1.00 28.97 246 HIS A N 1
ATOM 1817 C CA . HIS A 1 247 ? -2.525 19.216 40.131 1.00 30.01 246 HIS A CA 1
ATOM 1818 C C . HIS A 1 247 ? -2.192 17.895 39.451 1.00 34.00 246 HIS A C 1
ATOM 1819 O O . HIS A 1 247 ? -2.709 17.610 38.381 1.00 30.10 246 HIS A O 1
ATOM 1826 N N . LEU A 1 248 ? -1.317 17.090 40.048 1.00 32.87 247 LEU A N 1
ATOM 1827 C CA . LEU A 1 248 ? -0.978 15.823 39.462 1.00 32.45 247 LEU A CA 1
ATOM 1828 C C . LEU A 1 248 ? -2.146 14.865 39.597 1.00 30.80 247 LEU A C 1
ATOM 1829 O O . LEU A 1 248 ? -2.428 14.078 38.688 1.00 30.76 247 LEU A O 1
ATOM 1834 N N . GLY A 1 249 ? -2.826 14.934 40.729 1.00 31.14 248 GLY A N 1
ATOM 1835 C CA . GLY A 1 249 ? -4.002 14.134 40.974 1.00 29.34 248 GLY A CA 1
ATOM 1836 C C . GLY A 1 249 ? -3.938 13.191 42.143 1.00 32.24 248 GLY A C 1
ATOM 1837 O O . GLY A 1 249 ? -4.965 12.615 42.548 1.00 33.12 248 GLY A O 1
ATOM 1838 N N . ARG A 1 250 ? -2.734 12.985 42.649 1.00 27.55 249 ARG A N 1
ATOM 1839 C CA . ARG A 1 250 ? -2.450 12.130 43.799 1.00 30.49 249 ARG A CA 1
ATOM 1840 C C . ARG A 1 250 ? -1.198 12.625 44.508 1.00 29.86 249 ARG A C 1
ATOM 1841 O O . ARG A 1 250 ? -0.328 13.259 43.880 1.00 30.49 249 ARG A O 1
ATOM 1849 N N . PRO A 1 251 ? -1.060 12.288 45.794 1.00 30.76 250 PRO A N 1
ATOM 1850 C CA . PRO A 1 251 ? 0.268 12.434 46.376 1.00 31.02 250 PRO A CA 1
ATOM 1851 C C . PRO A 1 251 ? 1.388 11.739 45.596 1.00 32.13 250 PRO A C 1
ATOM 1852 O O . PRO A 1 251 ? 1.211 10.618 45.145 1.00 33.46 250 PRO A O 1
ATOM 1856 N N . PHE A 1 252 ? 2.549 12.386 45.486 1.00 29.86 251 PHE A N 1
ATOM 1857 C CA . PHE A 1 252 ? 3.688 11.810 44.757 1.00 26.85 251 PHE A CA 1
ATOM 1858 C C . PHE A 1 252 ? 5.053 12.278 45.197 1.00 28.39 251 PHE A C 1
ATOM 1859 O O . PHE A 1 252 ? 6.075 11.721 44.790 1.00 32.02 251 PHE A O 1
ATOM 1867 N N . ILE A 1 253 ? 5.139 13.334 45.990 1.00 30.02 252 ILE A N 1
ATOM 1868 C CA . ILE A 1 253 ? 6.480 13.762 46.524 1.00 29.47 252 ILE A CA 1
ATOM 1869 C C . ILE A 1 253 ? 6.955 12.865 47.660 1.00 28.19 252 ILE A C 1
ATOM 1870 O O . ILE A 1 253 ? 6.226 12.636 48.612 1.00 28.25 252 ILE A O 1
ATOM 1875 N N . ASP A 1 254 ? 8.201 12.368 47.548 1.00 29.42 253 ASP A N 1
ATOM 1876 C CA . ASP A 1 254 ? 8.825 11.467 48.499 1.00 29.13 253 ASP A CA 1
ATOM 1877 C C . ASP A 1 254 ? 9.647 12.233 49.566 1.00 28.06 253 ASP A C 1
ATOM 1878 O O . ASP A 1 254 ? 9.659 11.843 50.730 1.00 27.56 253 ASP A O 1
ATOM 1883 N N . THR A 1 255 ? 10.277 13.327 49.155 1.00 25.99 254 THR A N 1
ATOM 1884 C CA . THR A 1 255 ? 11.148 14.146 50.001 1.00 26.57 254 THR A CA 1
ATOM 1885 C C . THR A 1 255 ? 10.891 15.627 49.677 1.00 29.09 254 THR A C 1
ATOM 1886 O O . THR A 1 255 ? 10.859 16.002 48.525 1.00 27.00 254 THR A O 1
ATOM 1890 N N . VAL A 1 256 ? 10.704 16.458 50.692 1.00 27.48 255 VAL A N 1
ATOM 1891 C CA . VAL A 1 256 ? 10.556 17.906 50.496 1.00 27.78 255 VAL A CA 1
ATOM 1892 C C . VAL A 1 256 ? 11.645 18.590 51.313 1.00 29.33 255 VAL A C 1
ATOM 1893 O O . VAL A 1 256 ? 11.895 18.220 52.479 1.00 27.82 255 VAL A O 1
ATOM 1897 N N . LEU A 1 257 ? 12.341 19.549 50.681 1.00 28.53 256 LEU A N 1
ATOM 1898 C CA . LEU A 1 257 ? 13.372 20.358 51.335 1.00 27.71 256 LEU A CA 1
ATOM 1899 C C . LEU A 1 257 ? 12.838 21.799 51.434 1.00 28.89 256 LEU A C 1
ATOM 1900 O O . LEU A 1 257 ? 12.482 22.406 50.414 1.00 29.64 256 LEU A O 1
ATOM 1905 N N . VAL A 1 258 ? 12.766 22.309 52.660 1.00 28.01 257 VAL A N 1
ATOM 1906 C CA . VAL A 1 258 ? 12.254 23.639 52.939 1.00 30.58 257 VAL A CA 1
ATOM 1907 C C . VAL A 1 258 ? 13.268 24.433 53.755 1.00 30.50 257 VAL A C 1
ATOM 1908 O O . VAL A 1 258 ? 13.905 23.912 54.690 1.00 29.74 257 VAL A O 1
ATOM 1912 N N . ASN A 1 259 ? 13.439 25.694 53.384 1.00 31.57 258 ASN A N 1
ATOM 1913 C CA . ASN A 1 259 ? 14.248 26.631 54.153 1.00 30.63 258 ASN A CA 1
ATOM 1914 C C . ASN A 1 259 ? 13.532 27.144 55.401 1.00 30.33 258 ASN A C 1
ATOM 1915 O O . ASN A 1 259 ? 12.393 27.596 55.315 1.00 28.08 258 ASN A O 1
ATOM 1920 N N . ILE A 1 260 ? 14.203 27.102 56.548 1.00 29.79 259 ILE A N 1
ATOM 1921 C CA . ILE A 1 260 ? 13.666 27.675 57.773 1.00 29.77 259 ILE A CA 1
ATOM 1922 C C . ILE A 1 260 ? 14.586 28.725 58.403 1.00 31.74 259 ILE A C 1
ATOM 1923 O O . ILE A 1 260 ? 14.307 29.232 59.480 1.00 32.64 259 ILE A O 1
ATOM 1928 N N . GLU A 1 261 ? 15.660 29.087 57.713 1.00 30.31 260 GLU A N 1
ATOM 1929 C CA . GLU A 1 261 ? 16.486 30.208 58.125 1.00 31.62 260 GLU A CA 1
ATOM 1930 C C . GLU A 1 261 ? 15.788 31.506 57.772 1.00 31.70 260 GLU A C 1
ATOM 1931 O O . GLU A 1 261 ? 15.309 31.670 56.657 1.00 32.33 260 GLU A O 1
ATOM 1948 N N . VAL A 1 263 ? 14.802 35.179 56.684 1.00 34.05 262 VAL A N 1
ATOM 1949 C CA . VAL A 1 263 ? 15.266 36.266 55.804 1.00 37.22 262 VAL A CA 1
ATOM 1950 C C . VAL A 1 263 ? 14.953 37.554 56.590 1.00 41.35 262 VAL A C 1
ATOM 1951 O O . VAL A 1 263 ? 13.762 37.849 56.855 1.00 39.33 262 VAL A O 1
ATOM 1955 N N . PRO A 1 264 ? 15.995 38.280 57.043 1.00 43.47 263 PRO A N 1
ATOM 1956 C CA . PRO A 1 264 ? 15.721 39.505 57.852 1.00 44.79 263 PRO A CA 1
ATOM 1957 C C . PRO A 1 264 ? 14.917 40.570 57.130 1.00 43.98 263 PRO A C 1
ATOM 1958 O O . PRO A 1 264 ? 15.178 40.863 55.963 1.00 40.22 263 PRO A O 1
ATOM 1962 N N . GLN A 1 265 ? 13.957 41.161 57.834 1.00 48.27 264 GLN A N 1
ATOM 1963 C CA . GLN A 1 265 ? 13.170 42.274 57.268 1.00 50.76 264 GLN A CA 1
ATOM 1964 C C . GLN A 1 265 ? 14.050 43.409 56.752 1.00 50.61 264 GLN A C 1
ATOM 1965 O O . GLN A 1 265 ? 13.782 43.926 55.666 1.00 48.08 264 GLN A O 1
ATOM 1971 N N A GLU A 1 266 ? 15.092 43.742 57.518 0.50 50.90 265 GLU A N 1
ATOM 1972 N N B GLU A 1 266 ? 15.096 43.789 57.501 0.50 50.91 265 GLU A N 1
ATOM 1973 C CA A GLU A 1 266 ? 16.044 44.800 57.164 0.50 50.99 265 GLU A CA 1
ATOM 1974 C CA B GLU A 1 266 ? 16.019 44.865 57.060 0.50 50.95 265 GLU A CA 1
ATOM 1975 C C A GLU A 1 266 ? 16.721 44.565 55.808 0.50 49.87 265 GLU A C 1
ATOM 1976 C C B GLU A 1 266 ? 16.591 44.566 55.691 0.50 50.17 265 GLU A C 1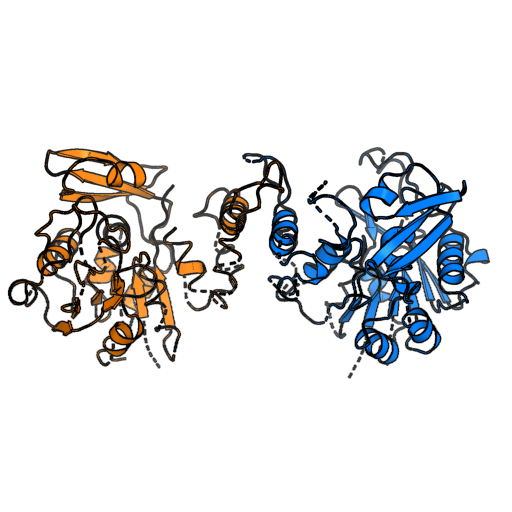
ATOM 1977 O O A GLU A 1 266 ? 17.089 45.517 55.125 0.50 49.56 265 GLU A O 1
ATOM 1978 O O B GLU A 1 266 ? 16.750 45.470 54.873 0.50 50.70 265 GLU A O 1
ATOM 1989 N N . TYR A 1 267 ? 16.904 43.294 55.450 1.00 48.63 266 TYR A N 1
ATOM 1990 C CA . TYR A 1 267 ? 17.541 42.896 54.208 1.00 46.61 266 TYR A CA 1
ATOM 1991 C C . TYR A 1 267 ? 16.541 43.077 53.075 1.00 45.94 266 TYR A C 1
ATOM 1992 O O . TYR A 1 267 ? 16.908 43.539 52.009 1.00 45.07 266 TYR A O 1
ATOM 2009 N N . ASN A 1 269 ? 13.861 45.202 53.070 1.00 48.39 268 ASN A N 1
ATOM 2010 C CA . ASN A 1 269 ? 13.727 46.670 53.016 1.00 48.08 268 ASN A CA 1
ATOM 2011 C C . ASN A 1 269 ? 14.884 47.326 52.247 1.00 48.96 268 ASN A C 1
ATOM 2012 O O . ASN A 1 269 ? 14.645 48.002 51.232 1.00 48.84 268 ASN A O 1
ATOM 2017 N N . SER A 1 270 ? 16.118 47.091 52.729 1.00 48.53 269 SER A N 1
ATOM 2018 C CA . SER A 1 270 ? 17.356 47.656 52.162 1.00 50.69 269 SER A CA 1
ATOM 2019 C C . SER A 1 270 ? 17.562 47.258 50.713 1.00 51.10 269 SER A C 1
ATOM 2020 O O . SER A 1 270 ? 18.133 48.024 49.930 1.00 52.26 269 SER A O 1
ATOM 2023 N N . ASN A 1 271 ? 17.118 46.055 50.356 1.00 48.97 270 ASN A N 1
ATOM 2024 C CA . ASN A 1 271 ? 17.310 45.554 49.002 1.00 47.77 270 ASN A CA 1
ATOM 2025 C C . ASN A 1 271 ? 16.103 45.822 48.090 1.00 44.94 270 ASN A C 1
ATOM 2026 O O . ASN A 1 271 ? 16.086 45.386 46.943 1.00 43.35 270 ASN A O 1
ATOM 2031 N N . ARG A 1 272 ? 15.128 46.579 48.590 1.00 44.58 271 ARG A N 1
ATOM 2032 C CA . ARG A 1 272 ? 13.959 46.993 47.809 1.00 44.59 271 ARG A CA 1
ATOM 2033 C C . ARG A 1 272 ? 13.219 45.787 47.183 1.00 44.32 271 ARG A C 1
ATOM 2034 O O . ARG A 1 272 ? 12.933 45.770 45.974 1.00 43.19 271 ARG A O 1
ATOM 2036 N N . PHE A 1 273 ? 12.936 44.776 48.012 1.00 44.76 272 PHE A N 1
ATOM 2037 C CA . PHE A 1 273 ? 12.095 43.630 47.604 1.00 43.18 272 PHE A CA 1
ATOM 2038 C C . PHE A 1 273 ? 10.675 44.138 47.269 1.00 42.49 272 PHE A C 1
ATOM 2039 O O . PHE A 1 273 ? 10.209 45.088 47.930 1.00 38.99 272 PHE A O 1
ATOM 2047 N N . ASP A 1 274 ? 9.967 43.488 46.328 1.00 41.19 273 ASP A N 1
ATOM 2048 C CA . ASP A 1 274 ? 8.524 43.727 46.167 1.00 37.79 273 ASP A CA 1
ATOM 2049 C C . ASP A 1 274 ? 7.965 43.591 47.581 1.00 35.23 273 ASP A C 1
ATOM 2050 O O . ASP A 1 274 ? 8.245 42.607 48.266 1.00 36.42 273 ASP A O 1
ATOM 2055 N N . GLU A 1 275 ? 7.229 44.591 48.042 1.00 32.09 274 GLU A N 1
ATOM 2056 C CA . GLU A 1 275 ? 6.860 44.672 49.458 1.00 36.52 274 GLU A CA 1
ATOM 2057 C C . GLU A 1 275 ? 5.787 43.634 49.847 1.00 33.48 274 GLU A C 1
ATOM 2058 O O . GLU A 1 275 ? 5.409 43.533 51.008 1.00 36.64 274 GLU A O 1
ATOM 2064 N N . TYR A 1 276 ? 5.307 42.857 48.879 1.00 28.17 275 TYR A N 1
ATOM 2065 C CA . TYR A 1 276 ? 4.240 41.916 49.165 1.00 28.70 275 TYR A CA 1
ATOM 2066 C C . TYR A 1 276 ? 4.731 40.467 49.061 1.00 29.72 275 TYR A C 1
ATOM 2067 O O . TYR A 1 276 ? 3.967 39.535 49.192 1.00 33.30 275 TYR A O 1
ATOM 2076 N N . LEU A 1 277 ? 6.007 40.281 48.770 1.00 32.11 276 LEU A N 1
ATOM 2077 C CA . LEU A 1 277 ? 6.567 38.954 48.736 1.00 34.18 276 LEU A CA 1
ATOM 2078 C C . LEU A 1 277 ? 7.134 38.714 50.141 1.00 35.08 276 LEU A C 1
ATOM 2079 O O . LEU A 1 277 ? 7.755 39.593 50.707 1.00 35.71 276 LEU A O 1
ATOM 2084 N N . VAL A 1 278 ? 6.832 37.558 50.725 1.00 32.37 277 VAL A N 1
ATOM 2085 C CA . VAL A 1 278 ? 7.291 37.258 52.070 1.00 33.09 277 VAL A CA 1
ATOM 2086 C C . VAL A 1 278 ? 7.992 35.927 52.079 1.00 31.08 277 VAL A C 1
ATOM 2087 O O . VAL A 1 278 ? 7.883 35.132 51.140 1.00 27.30 277 VAL A O 1
ATOM 2091 N N . GLN A 1 279 ? 8.724 35.664 53.161 1.00 32.23 278 GLN A N 1
ATOM 2092 C CA . GLN A 1 279 ? 9.329 34.352 53.323 1.00 30.66 278 GLN A CA 1
ATOM 2093 C C . GLN A 1 279 ? 8.231 33.272 53.350 1.00 31.50 278 GLN A C 1
ATOM 2094 O O . GLN A 1 279 ? 7.164 33.459 53.944 1.00 30.70 278 GLN A O 1
ATOM 2100 N N . VAL A 1 280 ? 8.464 32.149 52.679 1.00 31.29 279 VAL A N 1
ATOM 2101 C CA . VAL A 1 280 ? 7.463 31.081 52.716 1.00 28.84 279 VAL A CA 1
ATOM 2102 C C . VAL A 1 280 ? 7.234 30.578 54.144 1.00 31.56 279 VAL A C 1
ATOM 2103 O O . VAL A 1 280 ? 8.154 30.114 54.806 1.00 32.00 279 VAL A O 1
ATOM 2107 N N . GLU A 1 281 ? 5.990 30.653 54.612 1.00 27.20 280 GLU A N 1
ATOM 2108 C CA . GLU A 1 281 ? 5.678 30.262 55.984 1.00 31.21 280 GLU A CA 1
ATOM 2109 C C . GLU A 1 281 ? 5.783 28.744 56.142 1.00 27.26 280 GLU A C 1
ATOM 2110 O O . GLU A 1 281 ? 5.426 27.983 55.264 1.00 28.60 280 GLU A O 1
ATOM 2116 N N . HIS A 1 282 ? 6.230 28.315 57.308 1.00 28.40 281 HIS A N 1
ATOM 2117 C CA . HIS A 1 282 ? 6.532 26.928 57.547 1.00 25.37 281 HIS A CA 1
ATOM 2118 C C . HIS A 1 282 ? 5.401 26.259 58.325 1.00 29.76 281 HIS A C 1
ATOM 2119 O O . HIS A 1 282 ? 4.972 26.777 59.367 1.00 30.06 281 HIS A O 1
ATOM 2126 N N . ASP A 1 283 ? 4.920 25.118 57.817 1.00 28.91 282 ASP A N 1
ATOM 2127 C CA . ASP A 1 283 ? 3.960 24.268 58.502 1.00 27.34 282 ASP A CA 1
ATOM 2128 C C . ASP A 1 283 ? 4.439 22.810 58.537 1.00 28.23 282 ASP A C 1
ATOM 2129 O O . ASP A 1 283 ? 4.164 22.018 57.624 1.00 25.63 282 ASP A O 1
ATOM 2134 N N . PHE A 1 284 ? 5.110 22.456 59.638 1.00 29.31 283 PHE A N 1
ATOM 2135 C CA . PHE A 1 284 ? 5.752 21.149 59.755 1.00 28.69 283 PHE A CA 1
ATOM 2136 C C . PHE A 1 284 ? 4.704 20.038 59.794 1.00 29.27 283 PHE A C 1
ATOM 2137 O O . PHE A 1 284 ? 4.855 19.021 59.150 1.00 28.13 283 PHE A O 1
ATOM 2145 N N . VAL A 1 285 ? 3.651 20.226 60.577 1.00 29.08 284 VAL A N 1
ATOM 2146 C CA . VAL A 1 285 ? 2.597 19.236 60.689 1.00 31.45 284 VAL A CA 1
ATOM 2147 C C . VAL A 1 285 ? 2.002 18.908 59.323 1.00 32.00 284 VAL A C 1
ATOM 2148 O O . VAL A 1 285 ? 1.841 17.729 58.980 1.00 29.44 284 VAL A O 1
ATOM 2152 N N . GLY A 1 286 ? 1.701 19.952 58.543 1.00 31.74 285 GLY A N 1
ATOM 2153 C CA . GLY A 1 286 ? 1.050 19.796 57.255 1.00 28.74 285 GLY A CA 1
ATOM 2154 C C . GLY A 1 286 ? 1.991 19.116 56.277 1.00 27.61 285 GLY A C 1
ATOM 2155 O O . GLY A 1 286 ? 1.543 18.252 55.501 1.00 30.26 285 GLY A O 1
ATOM 2156 N N . LEU A 1 287 ? 3.287 19.444 56.330 1.00 28.14 286 LEU A N 1
ATOM 2157 C CA . LEU A 1 287 ? 4.306 18.752 55.496 1.00 27.02 286 LEU A CA 1
ATOM 2158 C C . LEU A 1 287 ? 4.397 17.267 55.852 1.00 29.23 286 LEU A C 1
ATOM 2159 O O . LEU A 1 287 ? 4.355 16.392 54.958 1.00 28.96 286 LEU A O 1
ATOM 2164 N N . CYS A 1 288 ? 4.473 16.957 57.145 1.00 29.11 287 CYS A N 1
ATOM 2165 C CA . CYS A 1 288 ? 4.537 15.551 57.582 1.00 24.31 287 CYS A CA 1
ATOM 2166 C C . CYS A 1 288 ? 3.318 14.682 57.227 1.00 27.42 287 CYS A C 1
ATOM 2167 O O . CYS A 1 288 ? 3.462 13.469 57.113 1.00 27.09 287 CYS A O 1
ATOM 2179 N N . GLN A 1 290 ? 1.753 14.864 54.534 1.00 28.75 289 GLN A 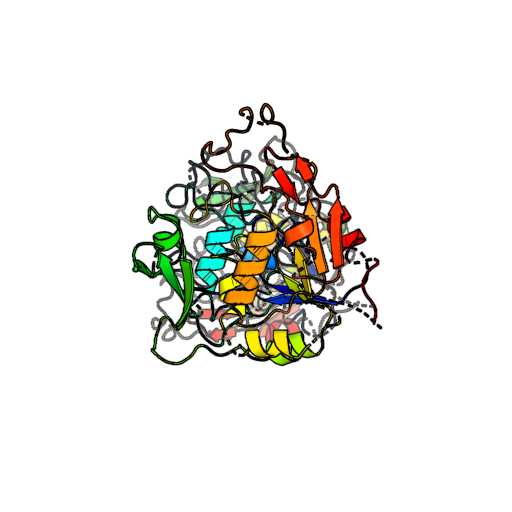N 1
ATOM 2180 C CA . GLN A 1 290 ? 1.765 14.700 53.080 1.00 28.56 289 GLN A CA 1
ATOM 2181 C C . GLN A 1 290 ? 2.977 13.998 52.458 1.00 30.57 289 GLN A C 1
ATOM 2182 O O . GLN A 1 290 ? 2.840 13.426 51.383 1.00 28.55 289 GLN A O 1
ATOM 2188 N N . VAL A 1 291 ? 4.132 14.072 53.117 1.00 27.53 290 VAL A N 1
ATOM 2189 C CA . VAL A 1 291 ? 5.441 13.685 52.530 1.00 30.32 290 VAL A CA 1
ATOM 2190 C C . VAL A 1 291 ? 6.204 12.863 53.587 1.00 30.26 290 VAL A C 1
ATOM 2191 O O . VAL A 1 291 ? 6.288 13.281 54.726 1.00 31.65 290 VAL A O 1
ATOM 2195 N N . SER A 1 292 ? 6.724 11.694 53.205 1.00 30.79 291 SER A N 1
ATOM 2196 C CA . SER A 1 292 ? 7.469 10.808 54.128 1.00 29.05 291 SER A CA 1
ATOM 2197 C C . SER A 1 292 ? 8.713 11.371 54.756 1.00 29.58 291 SER A C 1
ATOM 2198 O O . SER A 1 292 ? 9.017 11.097 55.912 1.00 32.18 291 SER A O 1
ATOM 2201 N N . ARG A 1 293 ? 9.469 12.103 53.983 1.00 28.13 292 ARG A N 1
ATOM 2202 C CA . ARG A 1 293 ? 10.720 12.649 54.445 1.00 27.19 292 ARG A CA 1
ATOM 2203 C C . ARG A 1 293 ? 10.688 14.169 54.258 1.00 29.74 292 ARG A C 1
ATOM 2204 O O . ARG A 1 293 ? 10.711 14.668 53.124 1.00 28.35 292 ARG A O 1
ATOM 2212 N N . VAL A 1 294 ? 10.663 14.893 55.376 1.00 26.89 293 VAL A N 1
ATOM 2213 C CA . VAL A 1 294 ? 10.645 16.346 55.382 1.00 27.30 293 VAL A CA 1
ATOM 2214 C C . VAL A 1 294 ? 12.002 16.839 55.915 1.00 28.77 293 VAL A C 1
ATOM 2215 O O . VAL A 1 294 ? 12.435 16.429 56.977 1.00 27.20 293 VAL A O 1
ATOM 2219 N N . ILE A 1 295 ? 12.678 17.686 55.146 1.00 28.57 294 ILE A N 1
ATOM 2220 C CA . ILE A 1 295 ? 13.997 18.179 55.512 1.00 32.06 294 ILE A CA 1
ATOM 2221 C C . ILE A 1 295 ? 13.881 19.717 55.650 1.00 30.75 294 ILE A C 1
ATOM 2222 O O . ILE A 1 295 ? 13.805 20.447 54.661 1.00 30.18 294 ILE A O 1
ATOM 2227 N N . SER A 1 296 ? 13.828 20.180 56.893 1.00 27.68 295 SER A N 1
ATOM 2228 C CA . SER A 1 296 ? 13.803 21.623 57.223 1.00 30.08 295 SER A CA 1
ATOM 2229 C C . SER A 1 296 ? 15.202 22.033 57.698 1.00 28.46 295 SER A C 1
ATOM 2230 O O . SER A 1 296 ? 15.725 21.464 58.645 1.00 30.70 295 SER A O 1
ATOM 2233 N N . SER A 1 297 ? 15.826 22.991 57.041 1.00 29.64 296 SER A N 1
ATOM 2234 C CA . SER A 1 297 ? 17.176 23.365 57.407 1.00 28.87 296 SER A CA 1
ATOM 2235 C C . SER A 1 297 ? 17.476 24.740 56.842 1.00 30.58 296 SER A C 1
ATOM 2236 O O . SER A 1 297 ? 16.651 25.323 56.183 1.00 29.57 296 SER A O 1
ATOM 2239 N N . ASN A 1 298 ? 18.642 25.285 57.154 1.00 31.74 297 ASN A N 1
ATOM 2240 C CA . ASN A 1 298 ? 19.132 26.449 56.472 1.00 30.83 297 ASN A CA 1
ATOM 2241 C C . ASN A 1 298 ? 19.548 26.147 55.021 1.00 31.10 297 ASN A C 1
ATOM 2242 O O . ASN A 1 298 ? 20.531 25.472 54.776 1.00 36.16 297 ASN A O 1
ATOM 2247 N N . PHE A 1 299 ? 18.783 26.619 54.046 1.00 31.88 298 PHE A N 1
ATOM 2248 C CA . PHE A 1 299 ? 19.160 26.469 52.642 1.00 29.63 298 PHE A CA 1
ATOM 2249 C C . PHE A 1 299 ? 19.135 27.839 51.969 1.00 33.97 298 PHE A C 1
ATOM 2250 O O . PHE A 1 299 ? 18.729 27.951 50.795 1.00 31.82 298 PHE A O 1
ATOM 2258 N N . LEU A 1 300 ? 19.513 28.870 52.730 1.00 33.33 299 LEU A N 1
ATOM 2259 C CA . LEU A 1 300 ? 19.331 30.270 52.347 1.00 34.46 299 LEU A CA 1
ATOM 2260 C C . LEU A 1 300 ? 20.670 30.883 52.039 1.00 36.87 299 LEU A C 1
ATOM 2261 O O . LEU A 1 300 ? 21.601 30.687 52.764 1.00 34.29 299 LEU A O 1
ATOM 2266 N N . ARG A 1 301 ? 20.717 31.680 50.974 1.00 39.41 300 ARG A N 1
ATOM 2267 C CA . ARG A 1 301 ? 21.912 32.445 50.584 1.00 40.82 300 ARG A CA 1
ATOM 2268 C C . ARG A 1 301 ? 21.445 33.885 50.363 1.00 39.99 300 ARG A C 1
ATOM 2269 O O . ARG A 1 301 ? 20.607 34.143 49.482 1.00 42.99 300 ARG A O 1
ATOM 2277 N N . LEU A 1 302 ? 21.924 34.808 51.191 1.00 40.15 301 LEU A N 1
ATOM 2278 C CA . LEU A 1 302 ? 21.559 36.221 51.091 1.00 42.32 301 LEU A CA 1
ATOM 2279 C C . LEU A 1 302 ? 22.692 36.928 50.397 1.00 46.68 301 LEU A C 1
ATOM 2280 O O . LEU A 1 302 ? 23.629 37.379 51.037 1.00 46.96 301 LEU A O 1
ATOM 2285 N N . GLU A 1 303 ? 22.643 36.980 49.081 1.00 51.63 302 GLU A N 1
ATOM 2286 C CA . GLU A 1 303 ? 23.703 37.630 48.329 1.00 58.59 302 GLU A CA 1
ATOM 2287 C C . GLU A 1 303 ? 23.147 38.178 47.021 1.00 58.94 302 GLU A C 1
ATOM 2288 O O . GLU A 1 303 ? 22.091 37.748 46.582 1.00 60.28 302 GLU A O 1
ATOM 2294 N N . ASN A 1 304 ? 23.824 39.167 46.443 1.00 59.89 303 ASN A N 1
ATOM 2295 C CA . ASN A 1 304 ? 23.378 39.808 45.184 1.00 60.16 303 ASN A CA 1
ATOM 2296 C C . ASN A 1 304 ? 22.009 40.509 45.289 1.00 57.09 303 ASN A C 1
ATOM 2297 O O . ASN A 1 304 ? 21.219 40.466 44.347 1.00 55.36 303 ASN A O 1
ATOM 2302 N N . GLY A 1 305 ? 21.749 41.148 46.432 1.00 55.30 304 GLY A N 1
ATOM 2303 C CA . GLY A 1 305 ? 20.494 41.860 46.668 1.00 55.17 304 GLY A CA 1
ATOM 2304 C C . GLY A 1 305 ? 19.231 41.027 46.956 1.00 55.94 304 GLY A C 1
ATOM 2305 O O . GLY A 1 305 ? 18.134 41.576 47.059 1.00 55.87 304 GLY A O 1
ATOM 2306 N N . GLY A 1 306 ? 19.377 39.709 47.102 1.00 55.01 305 GLY A N 1
ATOM 2307 C CA . GLY A 1 306 ? 18.216 38.821 47.243 1.00 53.11 305 GLY A CA 1
ATOM 2308 C C . GLY A 1 306 ? 18.347 37.688 48.248 1.00 48.20 305 GLY A C 1
ATOM 2309 O O . GLY A 1 306 ? 19.333 37.562 48.958 1.00 43.14 305 GLY A O 1
ATOM 2310 N N . ALA A 1 307 ? 17.290 36.890 48.295 1.00 46.43 306 ALA A N 1
ATOM 2311 C CA . ALA A 1 307 ? 17.139 35.756 49.190 1.00 42.20 306 ALA A CA 1
ATOM 2312 C C . ALA A 1 307 ? 16.964 34.560 48.295 1.00 40.47 306 ALA A C 1
ATOM 2313 O O . ALA A 1 307 ? 15.873 34.308 47.769 1.00 41.17 306 ALA A O 1
ATOM 2315 N N . PHE A 1 308 ? 18.071 33.857 48.080 1.00 39.46 307 PHE A N 1
ATOM 2316 C CA . PHE A 1 308 ? 18.142 32.774 47.131 1.00 38.87 307 PHE A CA 1
ATOM 2317 C C . PHE A 1 308 ? 18.443 31.443 47.815 1.00 37.42 307 PHE A C 1
ATOM 2318 O O . PHE A 1 308 ? 18.786 31.382 49.001 1.00 34.57 307 PHE A O 1
ATOM 2326 N N . HIS A 1 309 ? 18.376 30.385 47.026 1.00 37.39 308 HIS A N 1
ATOM 2327 C CA . HIS A 1 309 ? 18.729 29.074 47.488 1.00 36.61 308 HIS A CA 1
ATOM 2328 C C . HIS A 1 309 ? 20.238 28.908 47.520 1.00 38.46 308 HIS A C 1
ATOM 2329 O O . HIS A 1 309 ? 20.949 29.392 46.651 1.00 34.97 308 HIS A O 1
ATOM 2336 N N . ASP A 1 310 ? 20.712 28.207 48.538 1.00 36.61 309 ASP A N 1
ATOM 2337 C CA . ASP A 1 310 ? 22.093 27.840 48.623 1.00 38.06 309 ASP A CA 1
ATOM 2338 C C . ASP A 1 310 ? 22.181 26.472 47.984 1.00 39.04 309 ASP A C 1
ATOM 2339 O O . ASP A 1 310 ? 21.743 25.474 48.576 1.00 35.83 309 ASP A O 1
ATOM 2344 N N . GLY A 1 311 ? 22.758 26.457 46.778 1.00 35.08 310 GLY A N 1
ATOM 2345 C CA . GLY A 1 311 ? 22.886 25.263 45.957 1.00 36.45 310 GLY A CA 1
ATOM 2346 C C . GLY A 1 311 ? 23.598 24.113 46.613 1.00 35.38 310 GLY A C 1
ATOM 2347 O O . GLY A 1 311 ? 23.110 22.986 46.545 1.00 35.03 310 GLY A O 1
ATOM 2348 N N . ASP A 1 312 ? 24.756 24.390 47.228 1.00 35.33 311 ASP A N 1
ATOM 2349 C CA . ASP A 1 312 ? 25.553 23.346 47.878 1.00 37.35 311 ASP A CA 1
ATOM 2350 C C . ASP A 1 312 ? 24.918 22.737 49.131 1.00 34.00 311 ASP A C 1
ATOM 2351 O O . ASP A 1 312 ? 25.018 21.521 49.343 1.00 34.87 311 ASP A O 1
ATOM 2356 N N . LEU A 1 313 ? 24.270 23.553 49.954 1.00 33.60 312 LEU A N 1
ATOM 2357 C CA . LEU A 1 313 ? 23.577 23.017 51.152 1.00 35.81 312 LEU A CA 1
ATOM 2358 C C . LEU A 1 313 ? 22.423 22.088 50.690 1.00 34.31 312 LEU A C 1
ATOM 2359 O O . LEU A 1 313 ? 22.202 21.013 51.259 1.00 35.79 312 LEU A O 1
ATOM 2364 N N . ILE A 1 314 ? 21.756 22.469 49.605 1.00 32.55 313 ILE A N 1
ATOM 2365 C CA . ILE A 1 314 ? 20.647 21.663 49.025 1.00 33.79 313 ILE A CA 1
ATOM 2366 C C . ILE A 1 314 ? 21.179 20.365 48.469 1.00 29.00 313 ILE A C 1
ATOM 2367 O O . ILE A 1 314 ? 20.698 19.269 48.783 1.00 31.32 313 ILE A O 1
ATOM 2372 N N . VAL A 1 315 ? 22.197 20.483 47.626 1.00 30.83 314 VAL A N 1
ATOM 2373 C CA . VAL A 1 315 ? 22.709 19.347 46.905 1.00 30.76 314 VAL A CA 1
ATOM 2374 C C . VAL A 1 315 ? 23.433 18.381 47.882 1.00 33.83 314 VAL A C 1
ATOM 2375 O O . VAL A 1 315 ? 23.317 17.157 47.736 1.00 32.51 314 VAL A O 1
ATOM 2379 N N . ASP A 1 316 ? 24.103 18.903 48.911 1.00 36.86 315 ASP A N 1
ATOM 2380 C CA . ASP A 1 316 ? 24.643 17.998 49.959 1.00 42.51 315 ASP A CA 1
ATOM 2381 C C . ASP A 1 316 ? 23.563 17.118 50.591 1.00 40.90 315 ASP A C 1
ATOM 2382 O O . ASP A 1 316 ? 23.786 15.929 50.786 1.00 42.37 315 ASP A O 1
ATOM 2387 N N . GLU A 1 317 ? 22.381 17.670 50.860 1.00 41.18 316 GLU A N 1
ATOM 2388 C CA . GLU A 1 317 ? 21.265 16.819 51.346 1.00 38.74 316 GLU A CA 1
ATOM 2389 C C . GLU A 1 317 ? 20.861 15.807 50.328 1.00 34.95 316 GLU A C 1
ATOM 2390 O O . GLU A 1 317 ? 20.649 14.653 50.647 1.00 37.57 316 GLU A O 1
ATOM 2396 N N . LEU A 1 318 ? 20.740 16.227 49.083 1.00 34.22 317 LEU A N 1
ATOM 2397 C CA . LEU A 1 318 ? 20.282 15.331 48.008 1.00 34.88 317 LEU A CA 1
ATOM 2398 C C . LEU A 1 318 ? 21.264 14.170 47.768 1.00 36.10 317 LEU A C 1
ATOM 2399 O O . LEU A 1 318 ? 20.853 12.981 47.568 1.00 33.58 317 LEU A O 1
ATOM 2412 N N . ARG A 1 320 ? 23.353 12.941 50.028 1.00 42.34 319 ARG A N 1
ATOM 2413 C CA . ARG A 1 320 ? 23.198 12.085 51.202 1.00 42.71 319 ARG A CA 1
ATOM 2414 C C . ARG A 1 320 ? 22.058 11.061 51.022 1.00 41.42 319 ARG A C 1
ATOM 2415 O O . ARG A 1 320 ? 22.154 9.949 51.508 1.00 43.03 319 ARG A O 1
ATOM 2423 N N . ILE A 1 321 ? 20.966 11.424 50.348 1.00 38.78 320 ILE A N 1
ATOM 2424 C CA . ILE A 1 321 ? 19.819 10.523 50.275 1.00 38.97 320 ILE A CA 1
ATOM 2425 C C . ILE A 1 321 ? 19.754 9.712 48.979 1.00 37.73 320 ILE A C 1
ATOM 2426 O O . ILE A 1 321 ? 19.081 8.701 48.902 1.00 37.72 320 ILE A O 1
ATOM 2431 N N . ILE A 1 322 ? 20.514 10.121 47.983 1.00 36.20 321 ILE A N 1
ATOM 2432 C CA . ILE A 1 322 ? 20.418 9.520 46.680 1.00 35.82 321 ILE A CA 1
ATOM 2433 C C . ILE A 1 322 ? 20.934 8.092 46.752 1.00 42.08 321 ILE A C 1
ATOM 2434 O O . ILE A 1 322 ? 21.894 7.789 47.473 1.00 38.88 321 ILE A O 1
ATOM 2439 N N . GLN A 1 323 ? 20.241 7.232 46.012 1.00 46.96 322 GLN A N 1
ATOM 2440 C CA . GLN A 1 323 ? 20.559 5.822 45.888 1.00 51.23 322 GLN A CA 1
ATOM 2441 C C . GLN A 1 323 ? 20.431 5.432 44.423 1.00 49.74 322 GLN A C 1
ATOM 2442 O O . GLN A 1 323 ? 19.430 5.746 43.794 1.00 48.86 322 GLN A O 1
ATOM 2448 N N . VAL A 1 324 ? 21.418 4.722 43.892 1.00 49.68 323 VAL A N 1
ATOM 2449 C CA . VAL A 1 324 ? 21.319 4.133 42.554 1.00 49.56 323 VAL A CA 1
ATOM 2450 C C . VAL A 1 324 ? 20.188 3.041 42.538 1.00 50.04 323 VAL A C 1
ATOM 2451 O O . VAL A 1 324 ? 20.121 2.193 43.418 1.00 46.10 323 VAL A O 1
ATOM 2471 N N . ARG B 1 3 ? 56.156 16.645 11.638 1.00 73.92 2 ARG B N 1
ATOM 2472 C CA . ARG B 1 3 ? 55.339 17.621 12.375 1.00 69.17 2 ARG B CA 1
ATOM 2473 C C . ARG B 1 3 ? 54.276 18.169 11.410 1.00 64.73 2 ARG B C 1
ATOM 2474 O O . ARG B 1 3 ? 54.448 18.061 10.183 1.00 63.69 2 ARG B O 1
ATOM 2485 N N . PRO B 1 5 ? 52.755 21.217 9.463 1.00 46.57 4 PRO B N 1
ATOM 2486 C CA . PRO B 1 5 ? 53.207 22.574 9.139 1.00 43.55 4 PRO B CA 1
ATOM 2487 C C . PRO B 1 5 ? 52.429 23.693 9.881 1.00 42.51 4 PRO B C 1
ATOM 2488 O O . PRO B 1 5 ? 51.247 23.561 10.212 1.00 41.08 4 PRO B O 1
ATOM 2501 N N . ILE B 1 7 ? 51.206 27.448 9.532 1.00 38.76 6 ILE B N 1
ATOM 2502 C CA . ILE B 1 7 ? 50.881 28.472 8.556 1.00 38.73 6 ILE B CA 1
ATOM 2503 C C . ILE B 1 7 ? 50.284 29.675 9.269 1.00 36.83 6 ILE B C 1
ATOM 2504 O O . ILE B 1 7 ? 49.354 29.523 10.046 1.00 34.54 6 ILE B O 1
ATOM 2509 N N . THR B 1 8 ? 50.846 30.867 9.021 1.00 32.36 7 THR B N 1
ATOM 2510 C CA . THR B 1 8 ? 50.290 32.116 9.522 1.00 34.84 7 THR B CA 1
ATOM 2511 C C . THR B 1 8 ? 49.698 32.911 8.376 1.00 33.89 7 THR B C 1
ATOM 2512 O O . THR B 1 8 ? 50.380 33.180 7.401 1.00 35.81 7 THR B O 1
ATOM 2516 N N . VAL B 1 9 ? 48.437 33.307 8.515 1.00 34.28 8 VAL B N 1
ATOM 2517 C CA . VAL B 1 9 ? 47.716 34.057 7.520 1.00 33.58 8 VAL B CA 1
ATOM 2518 C C . VAL B 1 9 ? 47.589 35.517 8.001 1.00 38.08 8 VAL B C 1
ATOM 2519 O O . VAL B 1 9 ? 47.159 35.780 9.136 1.00 37.91 8 VAL B O 1
ATOM 2523 N N . ILE B 1 10 ? 48.043 36.443 7.163 1.00 39.87 9 ILE B N 1
ATOM 2524 C CA . ILE B 1 10 ? 48.061 37.885 7.485 1.00 45.33 9 ILE B CA 1
ATOM 2525 C C . ILE B 1 10 ? 47.212 38.638 6.486 1.00 49.10 9 ILE B C 1
ATOM 2526 O O . ILE B 1 10 ? 47.457 38.589 5.276 1.00 45.89 9 ILE B O 1
ATOM 2531 N N A GLY B 1 11 ? 46.170 39.289 7.023 0.50 53.65 10 GLY B N 1
ATOM 2532 N N B GLY B 1 11 ? 46.185 39.313 6.975 0.50 54.50 10 GLY B N 1
ATOM 2533 C CA A GLY B 1 11 ? 45.252 40.173 6.278 0.50 56.74 10 GLY B CA 1
ATOM 2534 C CA B GLY B 1 11 ? 45.300 40.057 6.096 0.50 58.26 10 GLY B CA 1
ATOM 2535 C C A GLY B 1 11 ? 43.791 39.725 6.176 0.50 59.86 10 GLY B C 1
ATOM 2536 C C B GLY B 1 11 ? 44.386 39.200 5.232 0.50 61.93 10 GLY B C 1
ATOM 2537 O O A GLY B 1 11 ? 43.120 39.478 7.189 0.50 57.62 10 GLY B O 1
ATOM 2538 O O B GLY B 1 11 ? 44.610 37.991 5.012 0.50 61.15 10 GLY B O 1
ATOM 2539 N N A GLY B 1 12 ? 43.296 39.685 4.928 0.50 63.43 11 GLY B N 1
ATOM 2540 N N B GLY B 1 12 ? 43.340 39.853 4.735 0.50 64.35 11 GLY B N 1
ATOM 2541 C CA A GLY B 1 12 ? 42.018 39.038 4.591 0.50 64.98 11 GLY B CA 1
ATOM 2542 C CA B GLY B 1 12 ? 42.231 39.147 4.134 0.50 65.68 11 GLY B CA 1
ATOM 2543 C C A GLY B 1 12 ? 40.877 39.972 4.215 0.50 65.58 11 GLY B C 1
ATOM 2544 C C B GLY B 1 12 ? 40.932 39.915 4.172 0.50 65.90 11 GLY B C 1
ATOM 2545 O O A GLY B 1 12 ? 40.711 40.989 4.869 0.50 65.98 11 GLY B O 1
ATOM 2546 O O B GLY B 1 12 ? 40.699 40.696 5.082 0.50 65.83 11 GLY B O 1
ATOM 2547 N N . GLY B 1 13 ? 40.085 39.631 3.183 1.00 66.43 12 GLY B N 1
ATOM 2548 C CA . GLY B 1 13 ? 38.843 40.362 2.901 1.00 69.42 12 GLY B CA 1
ATOM 2549 C C . GLY B 1 13 ? 37.639 39.424 2.929 1.00 74.27 12 GLY B C 1
ATOM 2550 O O . GLY B 1 13 ? 37.220 38.983 4.011 1.00 76.83 12 GLY B O 1
ATOM 2551 N N . THR B 1 14 ? 37.095 39.100 1.746 1.00 74.89 13 THR B N 1
ATOM 2552 C CA . THR B 1 14 ? 35.942 38.168 1.612 1.00 73.34 13 THR B CA 1
ATOM 2553 C C . THR B 1 14 ? 36.189 36.684 1.183 1.00 72.32 13 THR B C 1
ATOM 2554 O O . THR B 1 14 ? 35.303 35.854 1.429 1.00 72.43 13 THR B O 1
ATOM 2556 N N . GLY B 1 15 ? 37.337 36.273 0.611 1.00 69.39 14 GLY B N 1
ATOM 2557 C CA . GLY B 1 15 ? 38.683 36.752 0.865 1.00 65.59 14 GLY B CA 1
ATOM 2558 C C . GLY B 1 15 ? 39.392 35.640 1.655 1.00 63.18 14 GLY B C 1
ATOM 2559 O O . GLY B 1 15 ? 39.517 34.486 1.201 1.00 57.51 14 GLY B O 1
ATOM 2560 N N A SER B 1 16 ? 39.827 36.015 2.855 0.50 62.83 15 SER B N 1
ATOM 2561 N N B SER B 1 16 ? 39.846 35.970 2.855 0.50 63.94 15 SER B N 1
ATOM 2562 C CA A SER B 1 16 ? 40.461 35.111 3.817 0.50 62.49 15 SER B CA 1
ATOM 2563 C CA B SER B 1 16 ? 40.517 34.984 3.709 0.50 64.73 15 SER B CA 1
ATOM 2564 C C A SER B 1 16 ? 39.586 33.906 4.232 0.50 60.97 15 SER B C 1
ATOM 2565 C C B SER B 1 16 ? 39.594 33.864 4.286 0.50 62.16 15 SER B C 1
ATOM 2566 O O A SER B 1 16 ? 40.094 32.791 4.306 0.50 61.15 15 SER B O 1
ATOM 2567 O O B SER B 1 16 ? 40.082 32.767 4.540 0.50 62.71 15 SER B O 1
ATOM 2572 N N . PRO B 1 17 ? 38.273 34.120 4.473 1.00 59.25 16 PRO B N 1
ATOM 2573 C CA . PRO B 1 17 ? 37.415 33.034 4.956 1.00 57.76 16 PRO B CA 1
ATOM 2574 C C . PRO B 1 17 ? 37.479 31.805 4.075 1.00 56.30 16 PRO B C 1
ATOM 2575 O O . PRO B 1 17 ? 37.475 30.699 4.587 1.00 55.88 16 PRO B O 1
ATOM 2579 N N . VAL B 1 18 ? 37.563 32.032 2.764 1.00 53.95 17 VAL B N 1
ATOM 2580 C CA . VAL B 1 18 ? 37.684 30.973 1.764 1.00 54.58 17 VAL B CA 1
ATOM 2581 C C . VAL B 1 18 ? 39.012 30.201 1.917 1.00 51.32 17 VAL B C 1
ATOM 2582 O O . VAL B 1 18 ? 39.028 28.977 1.894 1.00 50.21 17 VAL B O 1
ATOM 2586 N N . ILE B 1 19 ? 40.107 30.946 2.051 1.00 48.04 18 ILE B N 1
ATOM 2587 C CA . ILE B 1 19 ? 41.447 30.391 2.296 1.00 46.23 18 ILE B CA 1
ATOM 2588 C C . ILE B 1 19 ? 41.513 29.674 3.641 1.00 42.51 18 ILE B C 1
ATOM 2589 O O . ILE B 1 19 ? 42.004 28.574 3.721 1.00 40.77 18 ILE B O 1
ATOM 2594 N N . LEU B 1 20 ? 41.009 30.296 4.693 1.00 39.46 19 LEU B N 1
ATOM 2595 C CA . LEU B 1 20 ? 41.007 29.657 6.012 1.00 40.36 19 LEU B CA 1
ATOM 2596 C C . LEU B 1 20 ? 40.163 28.366 6.016 1.00 38.91 19 LEU B C 1
ATOM 2597 O O . LEU B 1 20 ? 40.584 27.358 6.612 1.00 39.26 19 LEU B O 1
ATOM 2611 N N . SER B 1 22 ? 39.630 26.299 3.468 1.00 42.05 21 SER B N 1
ATOM 2612 C CA . SER B 1 22 ? 40.406 25.254 2.776 1.00 40.01 21 SER B CA 1
ATOM 2613 C C . SER B 1 22 ? 41.584 24.782 3.617 1.00 38.78 21 SER B C 1
ATOM 2614 O O . SER B 1 22 ? 41.825 23.583 3.723 1.00 35.43 21 SER B O 1
ATOM 2617 N N . LEU B 1 23 ? 42.296 25.722 4.253 1.00 38.40 22 LEU B N 1
ATOM 2618 C CA . LEU B 1 23 ? 43.415 25.365 5.132 1.00 36.57 22 LEU B CA 1
ATOM 2619 C C . LEU B 1 23 ? 43.007 24.468 6.310 1.00 38.42 22 LEU B C 1
ATOM 2620 O O . LEU B 1 23 ? 43.790 23.604 6.771 1.00 36.83 22 LEU B O 1
ATOM 2625 N N . ARG B 1 24 ? 41.812 24.709 6.847 1.00 38.59 23 ARG B N 1
ATOM 2626 C CA . ARG B 1 24 ? 41.310 23.890 7.949 1.00 39.48 23 ARG B CA 1
ATOM 2627 C C . ARG B 1 24 ? 41.087 22.444 7.539 1.00 42.25 23 ARG B C 1
ATOM 2628 O O . ARG B 1 24 ? 41.174 21.542 8.371 1.00 42.32 23 ARG B O 1
ATOM 2636 N N . GLU B 1 25 ? 40.807 22.219 6.261 1.00 42.86 24 GLU B N 1
ATOM 2637 C CA . GLU B 1 25 ? 40.673 20.853 5.729 1.00 43.30 24 GLU B CA 1
ATOM 2638 C C . GLU B 1 25 ? 42.005 20.090 5.642 1.00 42.42 24 GLU B C 1
ATOM 2639 O O . GLU B 1 25 ? 42.013 18.891 5.476 1.00 44.00 24 GLU B O 1
ATOM 2656 N N . ASP B 1 27 ? 46.088 19.248 7.152 1.00 46.53 26 ASP B N 1
ATOM 2657 C CA . ASP B 1 27 ? 46.615 18.894 8.474 1.00 49.03 26 ASP B CA 1
ATOM 2658 C C . ASP B 1 27 ? 47.707 19.906 8.862 1.00 48.82 26 ASP B C 1
ATOM 2659 O O . ASP B 1 27 ? 48.907 19.633 8.734 1.00 51.25 26 ASP B O 1
ATOM 2664 N N . VAL B 1 28 ? 47.280 21.091 9.287 1.00 44.71 27 VAL B N 1
ATOM 2665 C CA . VAL B 1 28 ? 48.194 22.208 9.486 1.00 44.16 27 VAL B CA 1
ATOM 2666 C C . VAL B 1 28 ? 47.743 22.987 10.714 1.00 45.18 27 VAL B C 1
ATOM 2667 O O . VAL B 1 28 ? 46.540 23.019 11.020 1.00 45.99 27 VAL B O 1
ATOM 2671 N N . GLU B 1 29 ? 48.707 23.590 11.419 1.00 44.73 28 GLU B N 1
ATOM 2672 C CA . GLU B 1 29 ? 48.408 24.508 12.520 1.00 46.65 28 GLU B CA 1
ATOM 2673 C C . GLU B 1 29 ? 48.278 25.914 11.949 1.00 41.31 28 GLU B C 1
ATOM 2674 O O . GLU B 1 29 ? 49.200 26.395 11.294 1.00 39.23 28 GLU B O 1
ATOM 2680 N N . ILE B 1 30 ? 47.156 26.572 12.207 1.00 38.72 29 ILE B N 1
ATOM 2681 C CA . ILE B 1 30 ? 46.897 27.912 11.673 1.00 40.53 29 ILE B CA 1
ATOM 2682 C C . ILE B 1 30 ? 46.947 29.023 12.720 1.00 40.56 29 ILE B C 1
ATOM 2683 O O . ILE B 1 30 ? 46.324 28.914 13.774 1.00 40.94 29 ILE B O 1
ATOM 2688 N N . ALA B 1 31 ? 47.669 30.104 12.401 1.00 38.81 30 ALA B N 1
ATOM 2689 C CA . ALA B 1 31 ? 47.612 31.361 13.122 1.00 36.27 30 ALA B CA 1
ATOM 2690 C C . ALA B 1 31 ? 47.105 32.443 12.176 1.00 36.76 30 ALA B C 1
ATOM 2691 O O . ALA B 1 31 ? 47.454 32.461 10.992 1.00 37.38 30 ALA B O 1
ATOM 2693 N N . ALA B 1 32 ? 46.276 33.340 12.687 1.00 34.89 31 ALA B N 1
ATOM 2694 C CA . ALA B 1 32 ? 45.733 34.437 11.912 1.00 36.08 31 ALA B CA 1
ATOM 2695 C C . ALA B 1 32 ? 46.128 35.740 12.610 1.00 39.37 31 ALA B C 1
ATOM 2696 O O . ALA B 1 32 ? 45.991 35.863 13.827 1.00 38.63 31 ALA B O 1
ATOM 2698 N N . ILE B 1 33 ? 46.650 36.695 11.840 1.00 39.82 32 ILE B N 1
ATOM 2699 C CA . ILE B 1 33 ? 46.986 38.017 12.382 1.00 40.01 32 ILE B CA 1
ATOM 2700 C C . ILE B 1 33 ? 46.079 39.006 11.708 1.00 38.03 32 ILE B C 1
ATOM 2701 O O . ILE B 1 33 ? 46.076 39.062 10.493 1.00 38.38 32 ILE B O 1
ATOM 2706 N N . VAL B 1 34 ? 45.300 39.750 12.505 1.00 39.30 33 VAL B N 1
ATOM 2707 C CA . VAL B 1 34 ? 44.372 40.783 12.009 1.00 41.30 33 VAL B CA 1
ATOM 2708 C C . VAL B 1 34 ? 44.597 42.169 12.638 1.00 39.32 33 VAL B C 1
ATOM 2709 O O . VAL B 1 34 ? 45.129 42.272 13.729 1.00 36.56 33 VAL B O 1
ATOM 2713 N N . THR B 1 35 ? 44.205 43.216 11.906 1.00 42.45 34 THR B N 1
ATOM 2714 C CA . THR B 1 35 ? 44.384 44.613 12.336 1.00 45.94 34 THR B CA 1
ATOM 2715 C C . THR B 1 35 ? 43.151 45.033 13.071 1.00 45.95 34 THR B C 1
ATOM 2716 O O . THR B 1 35 ? 42.082 44.737 12.611 1.00 42.26 34 THR B O 1
ATOM 2720 N N . VAL B 1 36 ? 43.309 45.628 14.255 1.00 46.29 35 VAL B N 1
ATOM 2721 C CA . VAL B 1 36 ? 42.207 46.169 15.024 1.00 52.16 35 VAL B CA 1
ATOM 2722 C C . VAL B 1 36 ? 42.364 47.704 15.115 1.00 58.46 35 VAL B C 1
ATOM 2723 O O . VAL B 1 36 ? 43.319 48.217 15.743 1.00 53.93 35 VAL B O 1
ATOM 2727 N N . ALA B 1 37 ? 41.432 48.418 14.472 1.00 65.38 36 ALA B N 1
ATOM 2728 C CA . ALA B 1 37 ? 41.320 49.891 14.570 1.00 70.71 36 ALA B CA 1
ATOM 2729 C C . ALA B 1 37 ? 40.446 50.331 15.775 1.00 75.80 36 ALA B C 1
ATOM 2730 O O . ALA B 1 37 ? 39.894 49.478 16.493 1.00 77.02 36 ALA B O 1
ATOM 2732 N N . ASP B 1 38 ? 40.375 51.655 15.999 1.00 80.45 37 ASP B N 1
ATOM 2733 C CA . ASP B 1 38 ? 39.535 52.323 17.032 1.00 83.79 37 ASP B CA 1
ATOM 2734 C C . ASP B 1 38 ? 38.541 51.427 17.786 1.00 85.31 37 ASP B C 1
ATOM 2735 O O . ASP B 1 38 ? 37.970 51.824 18.806 1.00 85.93 37 ASP B O 1
ATOM 2740 N N . GLY B 1 57 ? 35.480 43.231 11.799 1.00 71.72 56 GLY B N 1
ATOM 2741 C CA . GLY B 1 57 ? 35.374 43.319 10.336 1.00 73.20 56 GLY B CA 1
ATOM 2742 C C . GLY B 1 57 ? 36.179 42.230 9.625 1.00 71.64 56 GLY B C 1
ATOM 2743 O O . GLY B 1 57 ? 35.641 41.192 9.218 1.00 72.19 56 GLY B O 1
ATOM 2744 N N . ASP B 1 58 ? 37.471 42.484 9.446 1.00 67.73 57 ASP B N 1
ATOM 2745 C CA . ASP B 1 58 ? 38.406 41.411 9.163 1.00 64.42 57 ASP B CA 1
ATOM 2746 C C . ASP B 1 58 ? 38.500 40.508 10.405 1.00 61.29 57 ASP B C 1
ATOM 2747 O O . ASP B 1 58 ? 38.598 39.289 10.288 1.00 57.72 57 ASP B O 1
ATOM 2752 N N . LEU B 1 59 ? 38.469 41.107 11.597 1.00 59.44 58 LEU B N 1
ATOM 2753 C CA . LEU B 1 59 ? 38.430 40.330 12.844 1.00 56.58 58 LEU B CA 1
ATOM 2754 C C . LEU B 1 59 ? 37.207 39.412 12.847 1.00 52.74 58 LEU B C 1
ATOM 2755 O O . LEU B 1 59 ? 37.322 38.257 13.205 1.00 49.35 58 LEU B O 1
ATOM 2760 N N A ARG B 1 60 ? 36.061 39.953 12.434 0.50 51.52 59 ARG B N 1
ATOM 2761 N N B ARG B 1 60 ? 36.059 39.950 12.441 0.50 51.45 59 ARG B N 1
ATOM 2762 C CA A ARG B 1 60 ? 34.779 39.243 12.437 0.50 52.75 59 ARG B CA 1
ATOM 2763 C CA B ARG B 1 60 ? 34.801 39.215 12.446 0.50 52.62 59 ARG B CA 1
ATOM 2764 C C A ARG B 1 60 ? 34.812 38.023 11.523 0.50 50.37 59 ARG B C 1
ATOM 2765 C C B ARG B 1 60 ? 34.893 37.994 11.548 0.50 50.30 59 ARG B C 1
ATOM 2766 O O A ARG B 1 60 ? 34.401 36.938 11.906 0.50 50.13 59 ARG B O 1
ATOM 2767 O O B ARG B 1 60 ? 34.608 36.881 11.968 0.50 49.89 59 ARG B O 1
ATOM 2782 N N . ASN B 1 61 ? 35.303 38.212 10.312 1.00 50.04 60 ASN B N 1
ATOM 2783 C CA . ASN B 1 61 ? 35.394 37.128 9.348 1.00 49.30 60 ASN B CA 1
ATOM 2784 C C . ASN B 1 61 ? 36.373 36.018 9.765 1.00 43.42 60 ASN B C 1
ATOM 2785 O O . ASN B 1 61 ? 36.099 34.849 9.475 1.00 38.54 60 ASN B O 1
ATOM 2790 N N . VAL B 1 62 ? 37.489 36.381 10.423 1.00 37.97 61 VAL B N 1
ATOM 2791 C CA . VAL B 1 62 ? 38.467 35.406 10.924 1.00 37.67 61 VAL B CA 1
ATOM 2792 C C . VAL B 1 62 ? 37.893 34.603 12.132 1.00 37.77 61 VAL B C 1
ATOM 2793 O O . VAL B 1 62 ? 38.054 33.391 12.208 1.00 34.40 61 VAL B O 1
ATOM 2797 N N . LEU B 1 63 ? 37.202 35.297 13.039 1.00 39.62 62 LEU B N 1
ATOM 2798 C CA . LEU B 1 63 ? 36.525 34.672 14.167 1.00 40.89 62 LEU B CA 1
ATOM 2799 C C . LEU B 1 63 ? 35.546 33.574 13.690 1.00 33.85 62 LEU B C 1
ATOM 2800 O O . LEU B 1 63 ? 35.635 32.446 14.118 1.00 37.10 62 LEU B O 1
ATOM 2805 N N . VAL B 1 64 ? 34.640 33.931 12.801 1.00 32.19 63 VAL B N 1
ATOM 2806 C CA . VAL B 1 64 ? 33.695 32.976 12.214 1.00 34.46 63 VAL B CA 1
ATOM 2807 C C . VAL B 1 64 ? 34.423 31.870 11.438 1.00 34.44 63 VAL B C 1
ATOM 2808 O O . VAL B 1 64 ? 34.061 30.695 11.558 1.00 36.74 63 VAL B O 1
ATOM 2812 N N . ALA B 1 65 ? 35.454 32.236 10.659 1.00 36.49 64 ALA B N 1
ATOM 2813 C CA . ALA B 1 65 ? 36.191 31.255 9.837 1.00 35.43 64 ALA B CA 1
ATOM 2814 C C . ALA B 1 65 ? 36.944 30.235 10.688 1.00 31.45 64 ALA B C 1
ATOM 2815 O O . ALA B 1 65 ? 37.058 29.095 10.312 1.00 36.28 64 ALA B O 1
ATOM 2825 N N . SER B 1 67 ? 36.019 29.350 13.811 1.00 31.48 66 SER B N 1
ATOM 2826 C CA . SER B 1 67 ? 35.137 28.909 14.896 1.00 29.77 66 SER B CA 1
ATOM 2827 C C . SER B 1 67 ? 34.866 27.400 14.807 1.00 34.38 66 SER B C 1
ATOM 2828 O O . SER B 1 67 ? 35.200 26.780 13.809 1.00 35.98 66 SER B O 1
ATOM 2831 N N . ASP B 1 68 ? 34.259 26.814 15.843 1.00 33.32 67 ASP B N 1
ATOM 2832 C CA . ASP B 1 68 ? 33.913 25.410 15.784 1.00 35.63 67 ASP B CA 1
ATOM 2833 C C . ASP B 1 68 ? 32.708 25.102 14.881 1.00 36.53 67 ASP B C 1
ATOM 2834 O O . ASP B 1 68 ? 32.506 23.959 14.574 1.00 36.34 67 ASP B O 1
ATOM 2847 N N . PRO B 1 70 ? 31.473 27.330 11.705 1.00 35.53 69 PRO B N 1
ATOM 2848 C CA . PRO B 1 70 ? 31.392 28.499 10.830 1.00 34.27 69 PRO B CA 1
ATOM 2849 C C . PRO B 1 70 ? 30.076 28.758 10.090 1.00 34.11 69 PRO B C 1
ATOM 2850 O O . PRO B 1 70 ? 29.703 29.902 9.947 1.00 37.80 69 PRO B O 1
ATOM 2865 N N . PHE B 1 72 ? 27.016 27.810 11.020 1.00 35.24 71 PHE B N 1
ATOM 2866 C CA . PHE B 1 72 ? 26.137 28.206 12.122 1.00 35.00 71 PHE B CA 1
ATOM 2867 C C . PHE B 1 72 ? 26.324 29.651 12.502 1.00 36.41 71 PHE B C 1
ATOM 2868 O O . PHE B 1 72 ? 25.358 30.412 12.518 1.00 38.58 71 PHE B O 1
ATOM 2876 N N . TYR B 1 73 ? 27.560 30.027 12.836 1.00 37.97 72 TYR B N 1
ATOM 2877 C CA . TYR B 1 73 ? 27.828 31.376 13.300 1.00 38.26 72 TYR B CA 1
ATOM 2878 C C . TYR B 1 73 ? 27.592 32.370 12.195 1.00 38.93 72 TYR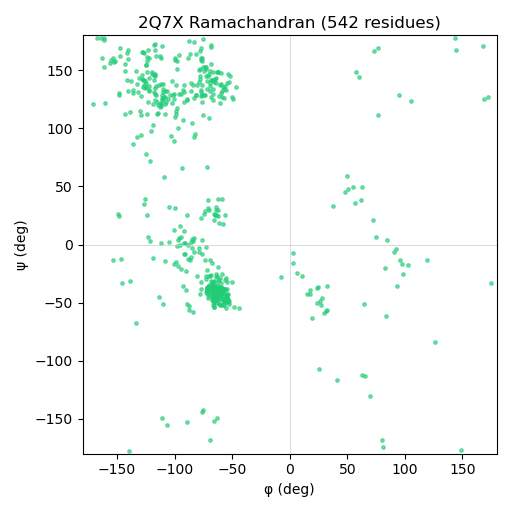 B C 1
ATOM 2879 O O . TYR B 1 73 ? 27.124 33.451 12.468 1.00 40.45 72 TYR B O 1
ATOM 2888 N N . GLU B 1 74 ? 27.911 32.023 10.959 1.00 43.48 73 GLU B N 1
ATOM 2889 C CA . GLU B 1 74 ? 27.627 32.913 9.821 1.00 46.78 73 GLU B CA 1
ATOM 2890 C C . GLU B 1 74 ? 26.119 33.253 9.726 1.00 46.21 73 GLU B C 1
ATOM 2891 O O . GLU B 1 74 ? 25.726 34.435 9.650 1.00 48.72 73 GLU B O 1
ATOM 2906 N N . VAL B 1 76 ? 23.847 32.908 12.130 1.00 51.62 75 VAL B N 1
ATOM 2907 C CA . VAL B 1 76 ? 23.430 33.500 13.389 1.00 52.26 75 VAL B CA 1
ATOM 2908 C C . VAL B 1 76 ? 23.892 34.923 13.421 1.00 54.21 75 VAL B C 1
ATOM 2909 O O . VAL B 1 76 ? 23.122 35.838 13.706 1.00 56.83 75 VAL B O 1
ATOM 2913 N N . PHE B 1 77 ? 25.160 35.101 13.121 1.00 57.65 76 PHE B N 1
ATOM 2914 C CA . PHE B 1 77 ? 25.739 36.425 13.023 1.00 60.04 76 PHE B CA 1
ATOM 2915 C C . PHE B 1 77 ? 24.830 37.378 12.260 1.00 56.17 76 PHE B C 1
ATOM 2916 O O . PHE B 1 77 ? 24.452 38.419 12.775 1.00 54.42 76 PHE B O 1
ATOM 2924 N N . GLN B 1 78 ? 24.463 36.987 11.046 1.00 55.59 77 GLN B N 1
ATOM 2925 C CA . GLN B 1 78 ? 23.892 37.908 10.055 1.00 52.85 77 GLN B CA 1
ATOM 2926 C C . GLN B 1 78 ? 22.345 37.952 9.945 1.00 50.12 77 GLN B C 1
ATOM 2927 O O . GLN B 1 78 ? 21.815 38.642 9.066 1.00 48.41 77 GLN B O 1
ATOM 2933 N N . TYR B 1 79 ? 21.620 37.216 10.798 1.00 44.11 78 TYR B N 1
ATOM 2934 C CA . TYR B 1 79 ? 20.197 37.381 10.887 1.00 39.71 78 TYR B CA 1
ATOM 2935 C C . TYR B 1 79 ? 19.984 38.775 11.424 1.00 40.59 78 TYR B C 1
ATOM 2936 O O . TYR B 1 79 ? 20.710 39.201 12.318 1.00 42.36 78 TYR B O 1
ATOM 2945 N N . ARG B 1 80 ? 18.988 39.469 10.874 1.00 39.82 79 ARG B N 1
ATOM 2946 C CA . ARG B 1 80 ? 18.554 40.760 11.373 1.00 37.84 79 ARG B CA 1
ATOM 2947 C C . ARG B 1 80 ? 17.176 40.673 11.920 1.00 33.26 79 ARG B C 1
ATOM 2948 O O . ARG B 1 80 ? 16.314 40.054 11.344 1.00 32.99 79 ARG B O 1
ATOM 2956 N N . PHE B 1 81 ? 16.964 41.304 13.060 1.00 32.18 80 PHE B N 1
ATOM 2957 C CA . PHE B 1 81 ? 15.648 41.376 13.627 1.00 34.58 80 PHE B CA 1
ATOM 2958 C C . PHE B 1 81 ? 14.672 41.907 12.572 1.00 32.86 80 PHE B C 1
ATOM 2959 O O . PHE B 1 81 ? 15.050 42.738 11.746 1.00 35.73 80 PHE B O 1
ATOM 2967 N N . SER B 1 82 ? 13.449 41.414 12.608 1.00 28.35 81 SER B N 1
ATOM 2968 C CA . SER B 1 82 ? 12.422 41.722 11.610 1.00 26.26 81 SER B CA 1
ATOM 2969 C C . SER B 1 82 ? 11.708 43.016 11.890 1.00 25.92 81 SER B C 1
ATOM 2970 O O . SER B 1 82 ? 11.885 43.615 12.933 1.00 28.89 81 SER B O 1
ATOM 2973 N N . GLU B 1 83 ? 10.847 43.403 10.954 1.00 26.98 82 GLU B N 1
ATOM 2974 C CA . GLU B 1 83 ? 10.081 44.633 11.054 1.00 30.15 82 GLU B CA 1
ATOM 2975 C C . GLU B 1 83 ? 9.158 44.614 12.249 1.00 32.84 82 GLU B C 1
ATOM 2976 O O . GLU B 1 83 ? 8.676 45.661 12.694 1.00 35.74 82 GLU B O 1
ATOM 2982 N N . ASP B 1 84 ? 8.877 43.419 12.761 1.00 38.18 83 ASP B N 1
ATOM 2983 C CA . ASP B 1 84 ? 7.947 43.276 13.892 1.00 39.43 83 ASP B CA 1
ATOM 2984 C C . ASP B 1 84 ? 8.675 43.320 15.249 1.00 40.76 83 ASP B C 1
ATOM 2985 O O . ASP B 1 84 ? 8.028 43.208 16.294 1.00 47.21 83 ASP B O 1
ATOM 2990 N N . ALA B 1 85 ? 9.995 43.508 15.240 1.00 41.47 84 ALA B N 1
ATOM 2991 C CA . ALA B 1 85 ? 10.774 43.506 16.478 1.00 41.68 84 ALA B CA 1
ATOM 2992 C C . ALA B 1 85 ? 10.873 44.900 17.108 1.00 43.34 84 ALA B C 1
ATOM 2993 O O . ALA B 1 85 ? 11.828 45.189 17.835 1.00 47.19 84 ALA B O 1
ATOM 2995 N N . GLY B 1 86 ? 9.897 45.758 16.820 1.00 44.79 85 GLY B N 1
ATOM 2996 C CA . GLY B 1 86 ? 9.862 47.116 17.350 1.00 46.81 85 GLY B CA 1
ATOM 2997 C C . GLY B 1 86 ? 11.210 47.810 17.360 1.00 49.26 85 GLY B C 1
ATOM 2998 O O . GLY B 1 86 ? 11.817 48.027 16.307 1.00 49.22 85 GLY B O 1
ATOM 2999 N N . ALA B 1 87 ? 11.693 48.134 18.560 1.00 51.70 86 ALA B N 1
ATOM 3000 C CA . ALA B 1 87 ? 12.900 48.958 18.727 1.00 50.51 86 ALA B CA 1
ATOM 3001 C C . ALA B 1 87 ? 14.162 48.315 18.181 1.00 50.01 86 ALA B C 1
ATOM 3002 O O . ALA B 1 87 ? 15.105 49.018 17.809 1.00 49.02 86 ALA B O 1
ATOM 3004 N N . PHE B 1 88 ? 14.195 46.986 18.116 1.00 50.05 87 PHE B N 1
ATOM 3005 C CA . PHE B 1 88 ? 15.426 46.286 17.694 1.00 49.10 87 PHE B CA 1
ATOM 3006 C C . PHE B 1 88 ? 15.439 46.039 16.172 1.00 44.28 87 PHE B C 1
ATOM 3007 O O . PHE B 1 88 ? 16.452 45.599 15.622 1.00 38.81 87 PHE B O 1
ATOM 3015 N N . ALA B 1 89 ? 14.301 46.330 15.520 1.00 43.81 88 ALA B N 1
ATOM 3016 C CA . ALA B 1 89 ? 14.037 45.962 14.122 1.00 42.23 88 ALA B CA 1
ATOM 3017 C C . ALA B 1 89 ? 15.189 46.350 13.221 1.00 43.79 88 ALA B C 1
ATOM 3018 O O . ALA B 1 89 ? 15.641 47.486 13.253 1.00 48.56 88 ALA B O 1
ATOM 3020 N N . GLY B 1 90 ? 15.712 45.383 12.472 1.00 44.63 89 GLY B N 1
ATOM 3021 C CA . GLY B 1 90 ? 16.700 45.638 11.448 1.00 43.20 89 GLY B CA 1
ATOM 3022 C C . GLY B 1 90 ? 18.148 45.463 11.845 1.00 46.19 89 GLY B C 1
ATOM 3023 O O . GLY B 1 90 ? 19.024 45.418 10.985 1.00 45.22 89 GLY B O 1
ATOM 3024 N N . HIS B 1 91 ? 18.410 45.360 13.142 1.00 48.55 90 HIS B N 1
ATOM 3025 C CA . HIS B 1 91 ? 19.770 45.195 13.633 1.00 50.74 90 HIS B CA 1
ATOM 3026 C C . HIS B 1 91 ? 20.246 43.745 13.534 1.00 50.29 90 HIS B C 1
ATOM 3027 O O . HIS B 1 91 ? 19.498 42.828 13.887 1.00 48.98 90 HIS B O 1
ATOM 3034 N N . PRO B 1 92 ? 21.497 43.528 13.089 1.00 49.88 91 PRO B N 1
ATOM 3035 C CA . PRO B 1 92 ? 21.996 42.151 13.053 1.00 49.61 91 PRO B CA 1
ATOM 3036 C C . PRO B 1 92 ? 22.421 41.620 14.424 1.00 49.80 91 PRO B C 1
ATOM 3037 O O . PRO B 1 92 ? 22.923 42.371 15.269 1.00 51.24 91 PRO B O 1
ATOM 3041 N N . LEU B 1 93 ? 22.191 40.325 14.620 1.00 47.35 92 LEU B N 1
ATOM 3042 C CA . LEU B 1 93 ? 22.412 39.636 15.884 1.00 43.67 92 LEU B CA 1
ATOM 3043 C C . LEU B 1 93 ? 23.901 39.621 16.253 1.00 43.91 92 LEU B C 1
ATOM 3044 O O . LEU B 1 93 ? 24.255 39.853 17.391 1.00 41.16 92 LEU B O 1
ATOM 3049 N N . GLY B 1 94 ? 24.764 39.370 15.278 1.00 45.89 93 GLY B N 1
ATOM 3050 C CA . GLY B 1 94 ? 26.190 39.209 15.516 1.00 49.64 93 GLY B CA 1
ATOM 3051 C C . GLY B 1 94 ? 26.865 40.515 15.863 1.00 52.84 93 GLY B C 1
ATOM 3052 O O . GLY B 1 94 ? 27.755 40.545 16.690 1.00 56.15 93 GLY B O 1
ATOM 3053 N N . ASN B 1 95 ? 26.441 41.598 15.217 1.00 55.39 94 ASN B N 1
ATOM 3054 C CA . ASN B 1 95 ? 26.941 42.926 15.540 1.00 55.30 94 ASN B CA 1
ATOM 3055 C C . ASN B 1 95 ? 26.532 43.324 16.931 1.00 54.54 94 ASN B C 1
ATOM 3056 O O . ASN B 1 95 ? 27.320 43.948 17.624 1.00 56.00 94 ASN B O 1
ATOM 3061 N N . LEU B 1 96 ? 25.312 42.971 17.336 1.00 53.14 95 LEU B N 1
ATOM 3062 C CA . LEU B 1 96 ? 24.881 43.112 18.726 1.00 52.67 95 LEU B CA 1
ATOM 3063 C C . LEU B 1 96 ? 25.851 42.437 19.691 1.00 53.17 95 LEU B C 1
ATOM 3064 O O . LEU B 1 96 ? 26.215 43.030 20.698 1.00 54.84 95 LEU B O 1
ATOM 3069 N N . ILE B 1 97 ? 26.246 41.192 19.384 1.00 52.82 96 ILE B N 1
ATOM 3070 C CA . ILE B 1 97 ? 27.128 40.394 20.243 1.00 50.52 96 ILE B CA 1
ATOM 3071 C C . ILE B 1 97 ? 28.500 41.056 20.297 1.00 50.05 96 ILE B C 1
ATOM 3072 O O . ILE B 1 97 ? 29.007 41.313 21.372 1.00 50.82 96 ILE B O 1
ATOM 3077 N N . ILE B 1 98 ? 29.096 41.324 19.138 1.00 51.44 97 ILE B N 1
ATOM 3078 C CA . ILE B 1 98 ? 30.439 41.916 19.086 1.00 51.48 97 ILE B CA 1
ATOM 3079 C C . ILE B 1 98 ? 30.456 43.283 19.745 1.00 52.61 97 ILE B C 1
ATOM 3080 O O . ILE B 1 98 ? 31.414 43.630 20.387 1.00 54.79 97 ILE B O 1
ATOM 3085 N N . ALA B 1 99 ? 29.399 44.067 19.590 1.00 56.58 98 ALA B N 1
ATOM 3086 C CA . ALA B 1 99 ? 29.334 45.382 20.228 1.00 58.06 98 ALA B CA 1
ATOM 3087 C C . ALA B 1 99 ? 29.106 45.292 21.745 1.00 59.69 98 ALA B C 1
ATOM 3088 O O . ALA B 1 99 ? 29.544 46.176 22.488 1.00 60.39 98 ALA B O 1
ATOM 3090 N N . GLY B 1 100 ? 28.427 44.246 22.208 1.00 58.52 99 GLY B N 1
ATOM 3091 C CA . GLY B 1 100 ? 28.115 44.113 23.639 1.00 58.21 99 GLY B CA 1
ATOM 3092 C C . GLY B 1 100 ? 29.307 43.630 24.454 1.00 57.68 99 GLY B C 1
ATOM 3093 O O . GLY B 1 100 ? 29.566 44.119 25.552 1.00 58.64 99 GLY B O 1
ATOM 3094 N N . LEU B 1 101 ? 30.031 42.653 23.925 1.00 56.67 100 LEU B N 1
ATOM 3095 C CA . LEU B 1 101 ? 31.298 42.224 24.531 1.00 56.19 100 LEU B CA 1
ATOM 3096 C C . LEU B 1 101 ? 32.362 43.357 24.492 1.00 55.90 100 LEU B C 1
ATOM 3097 O O . LEU B 1 101 ? 33.111 43.538 25.451 1.00 55.91 100 LEU B O 1
ATOM 3102 N N . SER B 1 102 ? 32.416 44.093 23.375 1.00 55.81 101 SER B N 1
ATOM 3103 C CA . SER B 1 102 ? 33.265 45.296 23.227 1.00 55.95 101 SER B CA 1
ATOM 3104 C C . SER B 1 102 ? 33.051 46.317 24.330 1.00 56.14 101 SER B C 1
ATOM 3105 O O . SER B 1 102 ? 34.009 46.762 24.946 1.00 54.39 101 SER B O 1
ATOM 3108 N N . GLU B 1 103 ? 31.786 46.668 24.562 1.00 58.25 102 GLU B N 1
ATOM 3109 C CA . GLU B 1 103 ? 31.367 47.628 25.592 1.00 59.16 102 GLU B CA 1
ATOM 3110 C C . GLU B 1 103 ? 31.685 47.114 26.995 1.00 59.34 102 GLU B C 1
ATOM 3111 O O . GLU B 1 103 ? 32.249 47.838 27.816 1.00 60.62 102 GLU B O 1
ATOM 3125 N N . GLN B 1 105 ? 34.058 45.179 27.831 1.00 55.23 104 GLN B N 1
ATOM 3126 C CA . GLN B 1 105 ? 35.512 45.200 28.016 1.00 53.75 104 GLN B CA 1
ATOM 3127 C C . GLN B 1 105 ? 36.187 46.574 27.795 1.00 52.00 104 GLN B C 1
ATOM 3128 O O . GLN B 1 105 ? 37.398 46.713 28.036 1.00 51.96 104 GLN B O 1
ATOM 3134 N N . GLY B 1 106 ? 35.423 47.557 27.314 1.00 50.38 105 GLY B N 1
ATOM 3135 C CA . GLY B 1 106 ? 35.927 48.909 27.065 1.00 50.08 105 GLY B CA 1
ATOM 3136 C C . GLY B 1 106 ? 36.308 49.183 25.610 1.00 51.00 105 GLY B C 1
ATOM 3137 O O . GLY B 1 106 ? 36.321 50.341 25.165 1.00 49.31 105 GLY B O 1
ATOM 3138 N N . SER B 1 107 ? 36.646 48.120 24.879 1.00 49.85 106 SER B N 1
ATOM 3139 C CA . SER B 1 107 ? 36.946 48.215 23.454 1.00 49.60 106 SER B CA 1
ATOM 3140 C C . SER B 1 107 ? 36.894 46.827 22.816 1.00 47.79 106 SER B C 1
ATOM 3141 O O . SER B 1 107 ? 37.002 45.801 23.516 1.00 45.35 106 SER B O 1
ATOM 3144 N N . THR B 1 108 ? 36.753 46.818 21.491 1.00 47.66 107 THR B N 1
ATOM 3145 C CA . THR B 1 108 ? 36.889 45.592 20.705 1.00 48.27 107 THR B CA 1
ATOM 3146 C C . THR B 1 108 ? 38.261 44.953 20.891 1.00 47.85 107 THR B C 1
ATOM 3147 O O . THR B 1 108 ? 38.358 43.743 21.061 1.00 48.27 107 THR B O 1
ATOM 3151 N N . TYR B 1 109 ? 39.310 45.778 20.912 1.00 48.18 108 TYR B N 1
ATOM 3152 C CA . TYR B 1 109 ? 40.672 45.309 21.198 1.00 47.56 108 TYR B CA 1
ATOM 3153 C C . TYR B 1 109 ? 40.751 44.573 22.549 1.00 46.93 108 TYR B C 1
ATOM 3154 O O . TYR B 1 109 ? 41.328 43.491 22.625 1.00 48.12 108 TYR B O 1
ATOM 3163 N N A ASN B 1 110 ? 40.160 45.191 23.573 0.50 47.31 109 ASN B N 1
ATOM 3164 N N B ASN B 1 110 ? 40.184 45.136 23.615 0.50 46.77 109 ASN B N 1
ATOM 3165 C CA A ASN B 1 110 ? 40.081 44.625 24.930 0.50 48.05 109 ASN B CA 1
ATOM 3166 C CA B ASN B 1 110 ? 40.228 44.456 24.937 0.50 46.92 109 ASN B CA 1
ATOM 3167 C C A ASN B 1 110 ? 39.311 43.285 24.985 0.50 47.93 109 ASN B C 1
ATOM 3168 C C B ASN B 1 110 ? 39.233 43.289 25.055 0.50 47.25 109 ASN B C 1
ATOM 3169 O O A ASN B 1 110 ? 39.547 42.465 25.878 0.50 47.93 109 ASN B O 1
ATOM 3170 O O B ASN B 1 110 ? 39.208 42.604 26.090 0.50 46.43 109 ASN B O 1
ATOM 3179 N N . ALA B 1 111 ? 38.400 43.081 24.030 1.00 47.30 110 ALA B N 1
ATOM 3180 C CA . ALA B 1 111 ? 37.455 41.923 24.029 1.00 48.90 110 ALA B CA 1
ATOM 3181 C C . ALA B 1 111 ? 37.948 40.710 23.245 1.00 51.38 110 ALA B C 1
ATOM 3182 O O . ALA B 1 111 ? 37.227 39.745 23.115 1.00 48.20 110 ALA B O 1
ATOM 3192 N N . GLN B 1 113 ? 40.166 38.160 23.590 1.00 50.43 112 GLN B N 1
ATOM 3193 C CA . GLN B 1 113 ? 40.218 36.853 24.236 1.00 49.59 112 GLN B CA 1
ATOM 3194 C C . GLN B 1 113 ? 38.819 36.249 24.441 1.00 48.49 112 GLN B C 1
ATOM 3195 O O . GLN B 1 113 ? 38.664 35.026 24.317 1.00 49.14 112 GLN B O 1
ATOM 3197 N N . LEU B 1 114 ? 37.827 37.095 24.749 1.00 45.84 113 LEU B N 1
ATOM 3198 C CA . LEU B 1 114 ? 36.459 36.649 25.040 1.00 46.08 113 LEU B CA 1
ATOM 3199 C C . LEU B 1 114 ? 35.754 36.304 23.752 1.00 44.58 113 LEU B C 1
ATOM 3200 O O . LEU B 1 114 ? 34.973 35.369 23.717 1.00 41.08 113 LEU B O 1
ATOM 3205 N N . LEU B 1 115 ? 36.008 37.101 22.711 1.00 43.92 114 LEU B N 1
ATOM 3206 C CA . LEU B 1 115 ? 35.495 36.813 21.380 1.00 44.62 114 LEU B CA 1
ATOM 3207 C C . LEU B 1 115 ? 35.875 35.392 20.918 1.00 43.56 114 LEU B C 1
ATOM 3208 O O . LEU B 1 115 ? 35.019 34.617 20.464 1.00 42.46 114 LEU B O 1
ATOM 3213 N N . SER B 1 116 ? 37.148 35.059 21.052 1.00 42.06 115 SER B N 1
ATOM 3214 C CA . SER B 1 116 ? 37.668 33.757 20.648 1.00 44.94 115 SER B CA 1
ATOM 3215 C C . SER B 1 116 ? 37.084 32.609 21.465 1.00 43.46 115 SER B C 1
ATOM 3216 O O . SER B 1 116 ? 36.757 31.547 20.918 1.00 42.06 115 SER B O 1
ATOM 3228 N N . PHE B 1 118 ? 34.248 32.511 23.023 1.00 40.56 117 PHE B N 1
ATOM 3229 C CA . PHE B 1 118 ? 32.871 32.316 22.604 1.00 44.25 117 PHE B CA 1
ATOM 3230 C C . PHE B 1 118 ? 32.710 31.502 21.292 1.00 42.86 117 PHE B C 1
ATOM 3231 O O . PHE B 1 118 ? 31.907 30.557 21.233 1.00 43.62 117 PHE B O 1
ATOM 3239 N N . PHE B 1 119 ? 33.469 31.868 20.256 1.00 40.51 118 PHE B N 1
ATOM 3240 C CA . PHE B 1 119 ? 33.466 31.140 18.971 1.00 36.73 118 PHE B CA 1
ATOM 3241 C C . PHE B 1 119 ? 34.236 29.826 19.027 1.00 36.33 118 PHE B C 1
ATOM 3242 O O . PHE B 1 119 ? 34.364 29.156 18.031 1.00 39.51 118 PHE B O 1
ATOM 3250 N N . HIS B 1 120 ? 34.750 29.433 20.184 1.00 35.46 119 HIS B N 1
ATOM 3251 C CA . HIS B 1 120 ? 35.434 28.150 20.312 1.00 37.24 119 HIS B CA 1
ATOM 3252 C C . HIS B 1 120 ? 36.449 27.977 19.169 1.00 38.15 119 HIS B C 1
ATOM 3253 O O . HIS B 1 120 ? 36.559 26.903 18.550 1.00 37.00 119 HIS B O 1
ATOM 3260 N N . THR B 1 121 ? 37.205 29.050 18.935 1.00 40.67 120 THR B N 1
ATOM 3261 C CA . THR B 1 121 ? 38.123 29.112 17.813 1.00 40.54 120 THR B CA 1
ATOM 3262 C C . THR B 1 121 ? 39.227 28.080 17.942 1.00 41.38 120 THR B C 1
ATOM 3263 O O . THR B 1 121 ? 39.704 27.797 19.031 1.00 42.53 120 THR B O 1
ATOM 3267 N N . THR B 1 122 ? 39.555 27.466 16.813 1.00 43.83 121 THR B N 1
ATOM 3268 C CA . THR B 1 122 ? 40.726 26.624 16.682 1.00 45.66 121 THR B CA 1
ATOM 3269 C C . THR B 1 122 ? 41.941 27.504 16.278 1.00 46.14 121 THR B C 1
ATOM 3270 O O . THR B 1 122 ? 41.786 28.633 15.822 1.00 46.62 121 THR B O 1
ATOM 3274 N N . GLY B 1 123 ? 43.153 27.010 16.485 1.00 46.60 122 GLY B N 1
ATOM 3275 C CA . GLY B 1 123 ? 44.346 27.795 16.122 1.00 46.19 122 GLY B CA 1
ATOM 3276 C C . GLY B 1 123 ? 44.445 29.039 16.978 1.00 46.04 122 GLY B C 1
ATOM 3277 O O . GLY B 1 123 ? 43.806 29.115 18.014 1.00 46.35 122 GLY B O 1
ATOM 3289 N N . ILE B 1 125 ? 44.273 33.397 17.013 1.00 38.94 124 ILE B N 1
ATOM 3290 C CA . ILE B 1 125 ? 44.002 34.701 16.402 1.00 38.81 124 ILE B CA 1
ATOM 3291 C C . ILE B 1 125 ? 44.751 35.775 17.202 1.00 38.57 124 ILE B C 1
ATOM 3292 O O . ILE B 1 125 ? 44.543 35.880 18.401 1.00 37.86 124 ILE B O 1
ATOM 3297 N N . TYR B 1 126 ? 45.630 36.537 16.543 1.00 35.77 125 TYR B N 1
ATOM 3298 C CA . TYR B 1 126 ? 46.366 37.648 17.180 1.00 35.08 125 TYR B CA 1
ATOM 3299 C C . TYR B 1 126 ? 45.989 39.016 16.558 1.00 34.96 125 TYR B C 1
ATOM 3300 O O . TYR B 1 126 ? 45.872 39.134 15.333 1.00 36.82 125 TYR B O 1
ATOM 3309 N N . PRO B 1 127 ? 45.777 40.044 17.396 1.00 34.98 126 PRO B N 1
ATOM 3310 C CA . PRO B 1 127 ? 45.769 41.376 16.811 1.00 36.51 126 PRO B CA 1
ATOM 3311 C C . PRO B 1 127 ? 47.202 41.687 16.380 1.00 34.19 126 PRO B C 1
ATOM 3312 O O . PRO B 1 127 ? 48.143 41.156 16.967 1.00 35.69 126 PRO B O 1
ATOM 3316 N N . SER B 1 128 ? 47.392 42.473 15.345 1.00 36.14 127 SER B N 1
ATOM 3317 C CA . SER B 1 128 ? 48.754 42.769 14.904 1.00 36.09 127 SER B CA 1
ATOM 3318 C C . SER B 1 128 ? 49.565 43.607 15.939 1.00 34.46 127 SER B C 1
ATOM 3319 O O . SER B 1 128 ? 50.764 43.401 16.138 1.00 36.86 127 SER B O 1
ATOM 3322 N N . SER B 1 129 ? 48.892 44.500 16.642 1.00 37.58 128 SER B N 1
ATOM 3323 C CA . SER B 1 129 ? 49.570 45.550 17.401 1.00 38.67 128 SER B CA 1
ATOM 3324 C C . SER B 1 129 ? 49.206 45.502 18.847 1.00 37.89 128 SER B C 1
ATOM 3325 O O . SER B 1 129 ? 48.202 44.897 19.217 1.00 38.69 128 SER B O 1
ATOM 3328 N N . ASP B 1 130 ? 50.057 46.132 19.672 1.00 39.42 129 ASP B N 1
ATOM 3329 C CA . ASP B 1 130 ? 49.871 46.121 21.126 1.00 39.45 129 ASP B CA 1
ATOM 3330 C C . ASP B 1 130 ? 48.766 47.059 21.638 1.00 39.60 129 ASP B C 1
ATOM 3331 O O . ASP B 1 130 ? 48.431 47.008 22.816 1.00 36.89 129 ASP B O 1
ATOM 3336 N N . HIS B 1 131 ? 48.216 47.897 20.744 1.00 41.10 130 HIS B N 1
ATOM 3337 C CA . HIS B 1 131 ? 47.083 48.786 21.015 1.00 36.22 130 HIS B CA 1
ATOM 3338 C C . HIS B 1 131 ? 46.201 48.978 19.765 1.00 38.42 130 HIS B C 1
ATOM 3339 O O . HIS B 1 131 ? 46.644 48.763 18.636 1.00 36.30 130 HIS B O 1
ATOM 3346 N N . PRO B 1 132 ? 44.961 49.451 19.951 1.00 37.17 131 PRO B N 1
ATOM 3347 C CA . PRO B 1 132 ? 44.167 49.841 18.762 1.00 39.65 131 PRO B CA 1
ATOM 3348 C C . PRO B 1 132 ? 44.754 51.026 17.955 1.00 36.08 131 PRO B C 1
ATOM 3349 O O . PRO B 1 132 ? 45.278 51.978 18.526 1.00 34.89 131 PRO B O 1
ATOM 3353 N N . LEU B 1 133 ? 44.612 50.930 16.639 1.00 35.73 132 LEU B N 1
ATOM 3354 C CA . LEU B 1 133 ? 45.299 51.731 15.650 1.00 35.50 132 LEU B CA 1
ATOM 3355 C C . LEU B 1 133 ? 44.389 52.667 14.904 1.00 36.23 132 LEU B C 1
ATOM 3356 O O . LEU B 1 133 ? 43.170 52.477 14.913 1.00 36.08 132 LEU B O 1
ATOM 3361 N N . THR B 1 134 ? 44.994 53.695 14.300 1.00 31.64 133 THR B N 1
ATOM 3362 C CA . THR B 1 134 ? 44.369 54.535 13.266 1.00 34.79 133 THR B CA 1
ATOM 3363 C C . THR B 1 134 ? 45.200 54.367 12.008 1.00 34.24 133 THR B C 1
ATOM 3364 O O . THR B 1 134 ? 46.421 54.435 12.055 1.00 33.57 133 THR B O 1
ATOM 3368 N N . LEU B 1 135 ? 44.528 54.099 10.895 1.00 34.06 134 LEU B N 1
ATOM 3369 C CA . LEU B 1 135 ? 45.154 54.004 9.581 1.00 35.83 134 LEU B CA 1
ATOM 3370 C C . LEU B 1 135 ? 45.230 55.399 8.974 1.00 34.98 134 LEU B C 1
ATOM 3371 O O . LEU B 1 135 ? 44.275 56.176 9.081 1.00 35.40 134 LEU B O 1
ATOM 3376 N N . HIS B 1 136 ? 46.355 55.701 8.324 1.00 36.06 135 HIS B N 1
ATOM 3377 C CA . HIS B 1 136 ? 46.562 56.960 7.628 1.00 36.36 135 HIS B CA 1
ATOM 3378 C C . HIS B 1 136 ? 46.981 56.659 6.204 1.00 37.76 135 HIS B C 1
ATOM 3379 O O . HIS B 1 136 ? 47.716 55.717 5.971 1.00 36.71 135 HIS B O 1
ATOM 3386 N N . ALA B 1 137 ? 46.485 57.449 5.250 1.00 38.08 136 ALA B N 1
ATOM 3387 C CA . ALA B 1 137 ? 46.840 57.291 3.843 1.00 37.60 136 ALA B CA 1
ATOM 3388 C C . ALA B 1 137 ? 47.316 58.630 3.314 1.00 40.53 136 ALA B C 1
ATOM 3389 O O . ALA B 1 137 ? 46.761 59.675 3.667 1.00 40.08 136 ALA B O 1
ATOM 3391 N N . VAL B 1 138 ? 48.420 58.604 2.566 1.00 38.95 137 VAL B N 1
ATOM 3392 C CA . VAL B 1 138 ? 48.861 59.737 1.794 1.00 38.46 137 VAL B CA 1
ATOM 3393 C C . VAL B 1 138 ? 48.517 59.468 0.307 1.00 38.12 137 VAL B C 1
ATOM 3394 O O . VAL B 1 138 ? 48.847 58.407 -0.274 1.00 35.60 137 VAL B O 1
ATOM 3398 N N . PHE B 1 139 ? 47.842 60.446 -0.291 1.00 40.15 138 PHE B N 1
ATOM 3399 C CA . PHE B 1 139 ? 47.310 60.339 -1.660 1.00 37.22 138 PHE B CA 1
ATOM 3400 C C . PHE B 1 139 ? 48.290 60.957 -2.595 1.00 38.67 138 PHE B C 1
ATOM 3401 O O . PHE B 1 139 ? 49.186 61.689 -2.167 1.00 37.02 138 PHE B O 1
ATOM 3409 N N . GLN B 1 140 ? 48.152 60.654 -3.876 1.00 40.18 139 GLN B N 1
ATOM 3410 C CA . GLN B 1 140 ? 49.181 61.073 -4.831 1.00 42.29 139 GLN B CA 1
ATOM 3411 C C . GLN B 1 140 ? 49.341 62.577 -4.961 1.00 44.98 139 GLN B C 1
ATOM 3412 O O . GLN B 1 140 ? 50.432 63.050 -5.299 1.00 47.19 139 GLN B O 1
ATOM 3418 N N . ASP B 1 141 ? 48.274 63.327 -4.690 1.00 43.69 140 ASP B N 1
ATOM 3419 C CA . ASP B 1 141 ? 48.341 64.780 -4.710 1.00 46.12 140 ASP B CA 1
ATOM 3420 C C . ASP B 1 141 ? 48.867 65.363 -3.419 1.00 47.08 140 ASP B C 1
ATOM 3421 O O . ASP B 1 141 ? 48.858 66.583 -3.261 1.00 49.39 140 ASP B O 1
ATOM 3426 N N . GLY B 1 142 ? 49.304 64.514 -2.488 1.00 44.44 141 GLY B N 1
ATOM 3427 C CA . GLY B 1 142 ? 49.837 64.978 -1.206 1.00 45.14 141 GLY B CA 1
ATOM 3428 C C . GLY B 1 142 ? 48.824 65.079 -0.079 1.00 45.22 141 GLY B C 1
ATOM 3429 O O . GLY B 1 142 ? 49.179 65.368 1.049 1.00 44.26 141 GLY B O 1
ATOM 3430 N N . THR B 1 143 ? 47.556 64.825 -0.373 1.00 46.61 142 THR B N 1
ATOM 3431 C CA . THR B 1 143 ? 46.532 64.890 0.665 1.00 47.04 142 THR B CA 1
ATOM 3432 C C . THR B 1 143 ? 46.692 63.739 1.674 1.00 46.15 142 THR B C 1
ATOM 3433 O O . THR B 1 143 ? 46.955 62.606 1.292 1.00 43.79 142 THR B O 1
ATOM 3437 N N . GLU B 1 144 ? 46.515 64.068 2.953 1.00 48.00 143 GLU B N 1
ATOM 3438 C CA . GLU B 1 144 ? 46.539 63.114 4.073 1.00 49.66 143 GLU B CA 1
ATOM 3439 C C . GLU B 1 144 ? 45.135 62.879 4.592 1.00 46.74 143 GLU B C 1
ATOM 3440 O O . GLU B 1 144 ? 44.398 63.826 4.825 1.00 45.57 143 GLU B O 1
ATOM 3446 N N . VAL B 1 145 ? 44.769 61.618 4.776 1.00 43.68 144 VAL B N 1
ATOM 3447 C CA . VAL B 1 145 ? 43.479 61.247 5.352 1.00 42.82 144 VAL B CA 1
ATOM 3448 C C . VAL B 1 145 ? 43.699 60.195 6.453 1.00 43.80 144 VAL B C 1
ATOM 3449 O O . VAL B 1 145 ? 44.405 59.217 6.243 1.00 42.14 144 VAL B O 1
ATOM 3453 N N . ALA B 1 146 ? 43.088 60.423 7.614 1.00 45.13 145 ALA B N 1
ATOM 3454 C CA . ALA B 1 146 ? 43.089 59.486 8.752 1.00 46.43 145 ALA B CA 1
ATOM 3455 C C . ALA B 1 146 ? 41.773 58.737 8.847 1.00 47.83 145 ALA B C 1
ATOM 3456 O O . ALA B 1 146 ? 40.709 59.309 8.621 1.00 51.31 145 ALA B O 1
ATOM 3458 N N . GLY B 1 147 ? 41.831 57.454 9.170 1.00 46.09 146 GLY B N 1
ATOM 3459 C CA . GLY B 1 147 ? 40.633 56.647 9.381 1.00 45.24 146 GLY B CA 1
ATOM 3460 C C . GLY B 1 147 ? 40.227 55.905 8.151 1.00 47.61 146 GLY B C 1
ATOM 3461 O O . GLY B 1 147 ? 40.097 56.488 7.080 1.00 50.94 146 GLY B O 1
ATOM 3462 N N . GLU B 1 148 ? 40.016 54.610 8.304 1.00 47.48 147 GLU B N 1
ATOM 3463 C CA . GLU B 1 148 ? 39.763 53.740 7.209 1.00 49.67 147 GLU B CA 1
ATOM 3464 C C . GLU B 1 148 ? 38.609 54.133 6.299 1.00 53.07 147 GLU B C 1
ATOM 3465 O O . GLU B 1 148 ? 38.709 54.011 5.057 1.00 51.81 147 GLU B O 1
ATOM 3471 N N . SER B 1 149 ? 37.487 54.511 6.913 1.00 54.65 148 SER B N 1
ATOM 3472 C CA . SER B 1 149 ? 36.284 54.840 6.155 1.00 56.01 148 SER B CA 1
ATOM 3473 C C . SER B 1 149 ? 36.548 56.100 5.358 1.00 53.18 148 SER B C 1
ATOM 3474 O O . SER B 1 149 ? 36.187 56.176 4.188 1.00 55.60 148 SER B O 1
ATOM 3477 N N . HIS B 1 150 ? 37.206 57.068 5.985 1.00 50.02 149 HIS B N 1
ATOM 3478 C CA . HIS B 1 150 ? 37.548 58.305 5.293 1.00 48.87 149 HIS B CA 1
ATOM 3479 C C . HIS B 1 150 ? 38.498 58.086 4.113 1.00 46.64 149 HIS B C 1
ATOM 3480 O O . HIS B 1 150 ? 38.394 58.771 3.090 1.00 44.85 149 HIS B O 1
ATOM 3487 N N . ILE B 1 151 ? 39.408 57.127 4.258 1.00 43.43 150 ILE B N 1
ATOM 3488 C CA . ILE B 1 151 ? 40.390 56.815 3.221 1.00 38.51 150 ILE B CA 1
ATOM 3489 C C . ILE B 1 151 ? 39.667 56.229 2.005 1.00 38.85 150 ILE B C 1
ATOM 3490 O O . ILE B 1 151 ? 39.917 56.663 0.869 1.00 36.43 150 ILE B O 1
ATOM 3495 N N . VAL B 1 152 ? 38.766 55.267 2.222 1.00 40.94 151 VAL B N 1
ATOM 3496 C CA . VAL B 1 152 ? 38.091 54.591 1.083 1.00 44.28 151 VAL B CA 1
ATOM 3497 C C . VAL B 1 152 ? 37.124 55.567 0.384 1.00 43.82 151 VAL B C 1
ATOM 3498 O O . VAL B 1 152 ? 36.877 55.465 -0.815 1.00 42.98 151 VAL B O 1
ATOM 3502 N N . ASP B 1 153 ? 36.631 56.540 1.137 1.00 43.51 152 ASP B N 1
ATOM 3503 C CA . ASP B 1 153 ? 35.741 57.554 0.577 1.00 44.78 152 ASP B CA 1
ATOM 3504 C C . ASP B 1 153 ? 36.429 58.754 -0.074 1.00 43.12 152 ASP B C 1
ATOM 3505 O O . ASP B 1 153 ? 35.760 59.552 -0.736 1.00 43.60 152 ASP B O 1
ATOM 3510 N N . HIS B 1 154 ? 37.740 58.899 0.099 1.00 40.41 153 HIS B N 1
ATOM 3511 C CA . HIS B 1 154 ? 38.476 60.013 -0.509 1.00 40.25 153 HIS B CA 1
ATOM 3512 C C . HIS B 1 154 ? 38.719 59.761 -2.005 1.00 40.44 153 HIS B C 1
ATOM 3513 O O . HIS B 1 154 ? 39.133 58.681 -2.411 1.00 45.70 153 HIS B O 1
ATOM 3520 N N . ARG B 1 155 ? 38.444 60.763 -2.816 1.00 40.36 154 ARG B N 1
ATOM 3521 C CA . ARG B 1 155 ? 38.667 60.687 -4.248 1.00 45.13 154 ARG B CA 1
ATOM 3522 C C . ARG B 1 155 ? 40.175 60.840 -4.502 1.00 44.35 154 ARG B C 1
ATOM 3523 O O . ARG B 1 155 ? 40.812 61.821 -4.085 1.00 45.94 154 ARG B O 1
ATOM 3527 N N . GLY B 1 156 ? 40.764 59.855 -5.156 1.00 42.91 155 GLY B N 1
ATOM 3528 C CA . GLY B 1 156 ? 42.171 59.947 -5.488 1.00 40.67 155 GLY B CA 1
ATOM 3529 C C . GLY B 1 156 ? 42.844 58.605 -5.511 1.00 39.43 155 GLY B C 1
ATOM 3530 O O . GLY B 1 156 ? 42.204 57.572 -5.328 1.00 40.71 155 GLY B O 1
ATOM 3531 N N . ILE B 1 157 ? 44.147 58.643 -5.746 1.00 38.35 156 ILE B N 1
ATOM 3532 C CA . ILE B 1 157 ? 44.978 57.456 -5.867 1.00 39.79 156 ILE B CA 1
ATOM 3533 C C . ILE B 1 157 ? 45.887 57.446 -4.630 1.00 39.16 156 ILE B C 1
ATOM 3534 O O . ILE B 1 157 ? 46.581 58.430 -4.364 1.00 36.88 156 ILE B O 1
ATOM 3539 N N . ILE B 1 158 ? 45.854 56.351 -3.878 1.00 37.77 157 ILE B N 1
ATOM 3540 C CA . ILE B 1 158 ? 46.638 56.221 -2.657 1.00 37.84 157 ILE B CA 1
ATOM 3541 C C . ILE B 1 158 ? 48.099 56.004 -3.060 1.00 38.95 157 ILE B C 1
ATOM 3542 O O . ILE B 1 158 ? 48.395 55.139 -3.862 1.00 42.20 157 ILE B O 1
ATOM 3547 N N . ASP B 1 159 ? 49.002 56.796 -2.497 1.00 38.62 158 ASP B N 1
ATOM 3548 C CA . ASP B 1 159 ? 50.428 56.556 -2.648 1.00 39.84 158 ASP B CA 1
ATOM 3549 C C . ASP B 1 159 ? 50.944 55.594 -1.575 1.00 40.56 158 ASP B C 1
ATOM 3550 O O . ASP B 1 159 ? 51.602 54.612 -1.894 1.00 40.16 158 ASP B O 1
ATOM 3555 N N . ASN B 1 160 ? 50.668 55.891 -0.301 1.00 41.24 159 ASN B N 1
ATOM 3556 C CA . ASN B 1 160 ? 51.117 55.035 0.800 1.00 37.01 159 ASN B CA 1
ATOM 3557 C C . ASN B 1 160 ? 50.272 55.143 2.058 1.00 36.48 159 ASN B C 1
ATOM 3558 O O . ASN B 1 160 ? 49.591 56.134 2.278 1.00 33.23 159 ASN B O 1
ATOM 3563 N N . VAL B 1 161 ? 50.355 54.113 2.904 1.00 36.17 160 VAL B N 1
ATOM 3564 C CA . VAL B 1 161 ? 49.678 54.090 4.189 1.00 35.91 160 VAL B CA 1
ATOM 3565 C C . VAL B 1 161 ? 50.671 53.827 5.329 1.00 36.03 160 VAL B C 1
ATOM 3566 O O . VAL B 1 161 ? 51.714 53.209 5.128 1.00 34.02 160 VAL B O 1
ATOM 3570 N N . TYR B 1 162 ? 50.306 54.292 6.516 1.00 35.70 161 TYR B N 1
ATOM 3571 C CA . TYR B 1 162 ? 51.012 53.990 7.749 1.00 33.47 161 TYR B CA 1
ATOM 3572 C C . TYR B 1 162 ? 49.977 53.950 8.861 1.00 33.03 161 TYR B C 1
ATOM 3573 O O . TYR B 1 162 ? 48.823 54.385 8.669 1.00 32.85 161 TYR B O 1
ATOM 3582 N N . VAL B 1 163 ? 50.388 53.460 10.037 1.00 29.60 162 VAL B N 1
ATOM 3583 C CA . VAL B 1 163 ? 49.485 53.342 11.163 1.00 29.45 162 VAL B CA 1
ATOM 3584 C C . VAL B 1 163 ? 50.050 54.083 12.354 1.00 30.30 162 VAL B C 1
ATOM 3585 O O . VAL B 1 163 ? 51.268 54.206 12.485 1.00 30.46 162 VAL B O 1
ATOM 3589 N N . THR B 1 164 ? 49.162 54.613 13.186 1.00 28.48 163 THR B N 1
ATOM 3590 C CA . THR B 1 164 ? 49.521 55.157 14.515 1.00 29.50 163 THR B CA 1
ATOM 3591 C C . THR B 1 164 ? 48.626 54.498 15.566 1.00 32.68 163 THR B C 1
ATOM 3592 O O . THR B 1 164 ? 47.634 53.814 15.200 1.00 30.91 163 THR B O 1
ATOM 3596 N N . ASN B 1 165 ? 48.988 54.615 16.848 1.00 29.87 164 ASN B N 1
ATOM 3597 C CA . ASN B 1 165 ? 48.072 54.259 17.914 1.00 32.43 164 ASN B CA 1
ATOM 3598 C C . ASN B 1 165 ? 46.964 55.306 17.992 1.00 30.58 164 ASN B C 1
ATOM 3599 O O . ASN B 1 165 ? 47.219 56.497 17.874 1.00 32.68 164 ASN B O 1
ATOM 3604 N N . ALA B 1 166 ? 45.736 54.867 18.236 1.00 35.55 165 ALA B N 1
ATOM 3605 C CA . ALA B 1 166 ? 44.611 55.805 18.270 1.00 35.40 165 ALA B CA 1
ATOM 3606 C C . ALA B 1 166 ? 44.687 56.749 19.484 1.00 34.26 165 ALA B C 1
ATOM 3607 O O . ALA B 1 166 ? 44.286 57.896 19.412 1.00 32.10 165 ALA B O 1
ATOM 3609 N N . LEU B 1 167 ? 45.245 56.286 20.593 1.00 34.33 166 LEU B N 1
ATOM 3610 C CA . LEU B 1 167 ? 45.238 57.027 21.857 1.00 33.57 166 LEU B CA 1
ATOM 3611 C C . LEU B 1 167 ? 46.560 57.678 22.265 1.00 31.93 166 LEU B C 1
ATOM 3612 O O . LEU B 1 167 ? 46.644 58.254 23.340 1.00 31.98 166 LEU B O 1
ATOM 3617 N N . ASN B 1 168 ? 47.600 57.567 21.446 1.00 32.21 167 ASN B N 1
ATOM 3618 C CA . ASN B 1 168 ? 48.862 58.224 21.750 1.00 28.39 167 ASN B CA 1
ATOM 3619 C C . ASN B 1 168 ? 49.754 58.349 20.500 1.00 28.46 167 ASN B C 1
ATOM 3620 O O . ASN B 1 168 ? 49.374 57.876 19.407 1.00 30.63 167 ASN B O 1
ATOM 3625 N N . ASP B 1 169 ? 50.915 58.975 20.673 1.00 25.56 168 ASP B N 1
ATOM 3626 C CA . ASP B 1 169 ? 51.898 59.208 19.594 1.00 28.36 168 ASP B CA 1
ATOM 3627 C C . ASP B 1 169 ? 53.075 58.250 19.565 1.00 29.75 168 ASP B C 1
ATOM 3628 O O . ASP B 1 169 ? 54.057 58.493 18.874 1.00 30.62 168 ASP B O 1
ATOM 3633 N N . ASP B 1 170 ? 52.992 57.166 20.324 1.00 28.78 169 ASP B N 1
ATOM 3634 C CA . ASP B 1 170 ? 54.059 56.194 20.380 1.00 27.05 169 ASP B CA 1
ATOM 3635 C C . ASP B 1 170 ? 54.055 55.289 19.153 1.00 29.93 169 ASP B C 1
ATOM 3636 O O . ASP B 1 170 ? 53.009 54.988 18.594 1.00 27.51 169 ASP B O 1
ATOM 3641 N N . THR B 1 171 ? 55.236 54.787 18.781 1.00 27.15 170 THR B N 1
ATOM 3642 C CA . THR B 1 171 ? 55.337 53.777 17.720 1.00 29.71 170 THR B CA 1
ATOM 3643 C C . THR B 1 171 ? 54.477 52.559 18.078 1.00 29.22 170 THR B C 1
ATOM 3644 O O . THR B 1 171 ? 54.602 52.020 19.168 1.00 31.12 170 THR B O 1
ATOM 3648 N N . PRO B 1 172 ? 53.560 52.155 17.175 1.00 30.40 171 PRO B N 1
ATOM 3649 C CA . PRO B 1 172 ? 52.876 50.883 17.304 1.00 29.06 171 PRO B CA 1
ATOM 3650 C C . PRO B 1 172 ? 53.851 49.747 17.355 1.00 26.70 171 PRO B C 1
ATOM 3651 O O . PRO B 1 172 ? 54.816 49.687 16.566 1.00 31.54 171 PRO B O 1
ATOM 3655 N N . LEU B 1 173 ? 53.632 48.847 18.301 1.00 27.88 172 LEU B N 1
ATOM 3656 C CA . LEU B 1 173 ? 54.469 47.660 18.451 1.00 30.89 172 LEU B CA 1
ATOM 3657 C C . LEU B 1 173 ? 53.649 46.398 18.194 1.00 34.05 172 LEU B C 1
ATOM 3658 O O . LEU B 1 173 ? 52.447 46.430 18.253 1.00 33.75 172 LEU B O 1
ATOM 3663 N N . ALA B 1 174 ? 54.300 45.270 17.938 1.00 35.77 173 ALA B N 1
ATOM 3664 C CA . ALA B 1 174 ? 53.569 44.036 17.721 1.00 34.50 173 ALA B CA 1
ATOM 3665 C C . ALA B 1 174 ? 53.030 43.570 19.052 1.00 34.43 173 ALA B C 1
ATOM 3666 O O . ALA B 1 174 ? 53.674 43.751 20.084 1.00 37.51 173 ALA B O 1
ATOM 3668 N N . SER B 1 175 ? 51.851 42.976 19.041 1.00 34.25 174 SER B N 1
ATOM 3669 C CA . SER B 1 175 ? 51.293 42.365 20.242 1.00 36.46 174 SER B CA 1
ATOM 3670 C C . SER B 1 175 ? 52.109 41.133 20.638 1.00 32.18 174 SER B C 1
ATOM 3671 O O . SER B 1 175 ? 52.957 40.660 19.889 1.00 32.97 174 SER B O 1
ATOM 3674 N N . ARG B 1 176 ? 51.818 40.630 21.823 1.00 34.32 175 ARG B N 1
ATOM 3675 C CA . ARG B 1 176 ? 52.502 39.457 22.444 1.00 38.53 175 ARG B CA 1
ATOM 3676 C C . ARG B 1 176 ? 52.439 38.262 21.518 1.00 36.64 175 ARG B C 1
ATOM 3677 O O . ARG B 1 176 ? 51.371 37.967 20.978 1.00 38.03 175 ARG B O 1
ATOM 3685 N N . ARG B 1 177 ? 53.558 37.573 21.301 1.00 38.13 176 ARG B N 1
ATOM 3686 C CA . ARG B 1 177 ? 53.518 36.335 20.490 1.00 37.85 176 ARG B CA 1
ATOM 3687 C C . ARG B 1 177 ? 53.555 36.482 18.973 1.00 36.80 176 ARG B C 1
ATOM 3688 O O . ARG B 1 177 ? 53.864 35.508 18.283 1.00 35.51 176 ARG B O 1
ATOM 3696 N N . VAL B 1 178 ? 53.222 37.654 18.436 1.00 33.29 177 VAL B N 1
ATOM 3697 C CA . VAL B 1 178 ? 53.120 37.816 16.967 1.00 32.13 177 VAL B CA 1
ATOM 3698 C C . VAL B 1 178 ? 54.493 37.638 16.268 1.00 34.23 177 VAL B C 1
ATOM 3699 O O . VAL B 1 178 ? 54.589 36.935 15.276 1.00 33.78 177 VAL B O 1
ATOM 3703 N N . VAL B 1 179 ? 55.547 38.270 16.785 1.00 32.82 178 VAL B N 1
ATOM 3704 C CA . VAL B 1 179 ? 56.879 38.124 16.206 1.00 33.28 178 VAL B CA 1
ATOM 3705 C C . VAL B 1 179 ? 57.340 36.661 16.268 1.00 34.91 178 VAL B C 1
ATOM 3706 O O . VAL B 1 179 ? 57.767 36.108 15.268 1.00 30.69 178 VAL B O 1
ATOM 3710 N N . GLN B 1 180 ? 57.249 36.049 17.451 1.00 34.19 179 GLN B N 1
ATOM 3711 C CA . GLN B 1 180 ? 57.603 34.653 17.628 1.00 35.12 179 GLN B CA 1
ATOM 3712 C C . GLN B 1 180 ? 56.872 33.745 16.628 1.00 36.80 179 GLN B C 1
ATOM 3713 O O . GLN B 1 180 ? 57.497 32.893 16.000 1.00 34.05 179 GLN B O 1
ATOM 3719 N N . THR B 1 181 ? 55.552 33.940 16.510 1.00 35.68 180 THR B N 1
ATOM 3720 C CA . THR B 1 181 ? 54.716 33.203 15.583 1.00 36.17 180 THR B CA 1
ATOM 3721 C C . THR B 1 181 ? 55.210 33.299 14.128 1.00 35.42 180 THR B C 1
ATOM 3722 O O . THR B 1 181 ? 55.295 32.297 13.422 1.00 35.28 180 THR B O 1
ATOM 3726 N N . ILE B 1 182 ? 55.547 34.500 13.702 1.00 35.25 181 ILE B N 1
ATOM 3727 C CA . ILE B 1 182 ? 56.049 34.743 12.351 1.00 35.60 181 ILE B CA 1
ATOM 3728 C C . ILE B 1 182 ? 57.385 34.035 12.138 1.00 35.92 181 ILE B C 1
ATOM 3729 O O . ILE B 1 182 ? 57.559 33.350 11.124 1.00 31.41 181 ILE B O 1
ATOM 3734 N N . LEU B 1 183 ? 58.297 34.172 13.116 1.00 37.83 182 LEU B N 1
ATOM 3735 C CA . LEU B 1 183 ? 59.608 33.550 13.067 1.00 36.58 182 LEU B CA 1
ATOM 3736 C C . LEU B 1 183 ? 59.562 32.034 13.115 1.00 37.15 182 LEU B C 1
ATOM 3737 O O . LEU B 1 183 ? 60.428 31.386 12.548 1.00 37.35 182 LEU B O 1
ATOM 3742 N N . GLU B 1 184 ? 58.577 31.470 13.812 1.00 38.59 183 GLU B N 1
ATOM 3743 C CA . GLU B 1 184 ? 58.499 30.028 13.959 1.00 41.31 183 GLU B CA 1
ATOM 3744 C C . GLU B 1 184 ? 57.642 29.378 12.868 1.00 38.37 183 GLU B C 1
ATOM 3745 O O . GLU B 1 184 ? 57.452 28.154 12.890 1.00 37.47 183 GLU B O 1
ATOM 3751 N N . SER B 1 185 ? 57.115 30.168 11.924 1.00 36.26 184 SER B N 1
ATOM 3752 C CA . SER B 1 185 ? 56.172 29.620 10.933 1.00 35.43 184 SER B CA 1
ATOM 3753 C C . SER B 1 185 ? 56.891 28.849 9.816 1.00 36.01 184 SER B C 1
ATOM 3754 O O . SER B 1 185 ? 58.012 29.171 9.465 1.00 34.15 184 SER B O 1
ATOM 3757 N N . ASP B 1 186 ? 56.234 27.832 9.244 1.00 35.98 185 ASP B N 1
ATOM 3758 C CA . ASP B 1 186 ? 56.735 27.228 8.003 1.00 35.98 185 ASP B CA 1
ATOM 3759 C C . ASP B 1 186 ? 56.395 28.043 6.776 1.00 36.47 185 ASP B C 1
ATOM 3760 O O . ASP B 1 186 ? 57.186 28.120 5.826 1.00 36.02 185 ASP B O 1
ATOM 3773 N N . ILE B 1 188 ? 54.076 31.913 5.656 1.00 33.28 187 ILE B N 1
ATOM 3774 C CA . ILE B 1 188 ? 53.229 33.077 5.874 1.00 32.77 187 ILE B CA 1
ATOM 3775 C C . ILE B 1 188 ? 52.489 33.275 4.578 1.00 34.11 187 ILE B C 1
ATOM 3776 O O . ILE B 1 188 ? 53.095 33.288 3.505 1.00 32.81 187 ILE B O 1
ATOM 3781 N N . VAL B 1 189 ? 51.167 33.424 4.669 1.00 33.10 188 VAL B N 1
ATOM 3782 C CA . VAL B 1 189 ? 50.346 33.728 3.538 1.00 33.01 188 VAL B CA 1
ATOM 3783 C C . VAL B 1 189 ? 49.819 35.133 3.716 1.00 33.77 188 VAL B C 1
ATOM 3784 O O . VAL B 1 189 ? 49.112 35.425 4.708 1.00 34.48 188 VAL B O 1
ATOM 3788 N N . LEU B 1 190 ? 50.160 36.001 2.768 1.00 32.84 189 LEU B N 1
ATOM 3789 C CA . LEU B 1 190 ? 49.710 37.388 2.765 1.00 34.31 189 LEU B CA 1
ATOM 3790 C C . LEU B 1 190 ? 48.568 37.491 1.793 1.00 35.06 189 LEU B C 1
ATOM 3791 O O . LEU B 1 190 ? 48.710 37.123 0.619 1.00 35.50 189 LEU B O 1
ATOM 3796 N N . GLY B 1 191 ? 47.441 37.998 2.266 1.00 39.83 190 GLY B N 1
ATOM 3797 C CA . GLY B 1 191 ? 46.268 38.131 1.432 1.00 40.01 190 GLY B CA 1
ATOM 3798 C C . GLY B 1 191 ? 45.516 36.808 1.321 1.00 41.24 190 GLY B C 1
ATOM 3799 O O . GLY B 1 191 ? 45.845 35.850 2.004 1.00 43.89 190 GLY B O 1
ATOM 3800 N N . PRO B 1 192 ? 44.489 36.773 0.479 1.00 38.40 191 PRO B N 1
ATOM 3801 C CA . PRO B 1 192 ? 44.091 37.915 -0.363 1.00 38.90 191 PRO B CA 1
ATOM 3802 C C . PRO B 1 192 ? 43.355 39.008 0.463 1.00 39.67 191 PRO B C 1
ATOM 3803 O O . PRO B 1 192 ? 43.165 38.836 1.656 1.00 41.52 191 PRO B O 1
ATOM 3807 N N . GLY B 1 193 ? 43.001 40.121 -0.147 1.00 37.26 192 GLY B N 1
ATOM 3808 C CA . GLY B 1 193 ? 42.334 41.232 0.568 1.00 40.90 192 GLY B CA 1
ATOM 3809 C C . GLY B 1 193 ? 42.789 42.560 0.035 1.00 38.62 192 GLY B C 1
ATOM 3810 O O . GLY B 1 193 ? 43.738 42.615 -0.710 1.00 38.92 192 GLY B O 1
ATOM 3811 N N . SER B 1 194 ? 42.100 43.628 0.384 1.00 40.82 193 SER B N 1
ATOM 3812 C CA . SER B 1 194 ? 42.520 44.951 -0.035 1.00 40.88 193 SER B CA 1
ATOM 3813 C C . SER B 1 194 ? 43.925 45.207 0.485 1.00 40.36 193 SER B C 1
ATOM 3814 O O . SER B 1 194 ? 44.196 45.085 1.673 1.00 38.17 193 SER B O 1
ATOM 3817 N N . LEU B 1 195 ? 44.788 45.587 -0.436 1.00 41.00 194 LEU B N 1
ATOM 3818 C CA . LEU B 1 195 ? 46.182 45.843 -0.172 1.00 40.20 194 LEU B CA 1
ATOM 3819 C C . LEU B 1 195 ? 46.321 46.991 0.824 1.00 39.03 194 LEU B C 1
ATOM 3820 O O . LEU B 1 195 ? 46.987 46.844 1.855 1.00 36.94 194 LEU B O 1
ATOM 3825 N N . PHE B 1 196 ? 45.608 48.091 0.609 1.00 36.70 195 PHE B N 1
ATOM 3826 C CA . PHE B 1 196 ? 45.808 49.275 1.450 1.00 34.55 195 PHE B CA 1
ATOM 3827 C C . PHE B 1 196 ? 45.114 49.261 2.795 1.00 36.49 195 PHE B C 1
ATOM 3828 O O . PHE B 1 196 ? 45.599 49.868 3.735 1.00 37.75 195 PHE B O 1
ATOM 3836 N N . THR B 1 197 ? 44.017 48.539 2.912 1.00 35.68 196 THR B N 1
ATOM 3837 C CA . THR B 1 197 ? 43.218 48.594 4.103 1.00 36.06 196 THR B CA 1
ATOM 3838 C C . THR B 1 197 ? 43.103 47.252 4.816 1.00 35.74 196 THR B C 1
ATOM 3839 O O . THR B 1 197 ? 42.684 47.217 5.955 1.00 35.10 196 THR B O 1
ATOM 3843 N N . SER B 1 198 ? 43.520 46.151 4.201 1.00 37.25 197 SER B N 1
ATOM 3844 C CA . SER B 1 198 ? 43.593 44.881 4.924 1.00 38.06 197 SER B CA 1
ATOM 3845 C C . SER B 1 198 ? 45.000 44.344 5.118 1.00 37.57 197 SER B C 1
ATOM 3846 O O . SER B 1 198 ? 45.277 43.848 6.189 1.00 40.54 197 SER B O 1
ATOM 3849 N N . ILE B 1 199 ? 45.840 44.351 4.084 1.00 35.42 198 ILE B N 1
ATOM 3850 C CA . ILE B 1 199 ? 47.158 43.693 4.166 1.00 33.13 198 ILE B CA 1
ATOM 3851 C C . ILE B 1 199 ? 48.214 44.623 4.733 1.00 34.02 198 ILE B C 1
ATOM 3852 O O . ILE B 1 199 ? 48.826 44.325 5.785 1.00 33.92 198 ILE B O 1
ATOM 3857 N N . LEU B 1 200 ? 48.385 45.784 4.100 1.00 34.61 199 LEU B N 1
ATOM 3858 C CA . LEU B 1 200 ? 49.453 46.700 4.505 1.00 37.44 199 LEU B CA 1
ATOM 3859 C C . LEU B 1 200 ? 49.393 47.189 5.945 1.00 34.17 199 LEU B C 1
ATOM 3860 O O . LEU B 1 200 ? 50.453 47.336 6.582 1.00 35.22 199 LEU B O 1
ATOM 3865 N N . PRO B 1 201 ? 48.184 47.459 6.492 1.00 34.64 200 PRO B N 1
ATOM 3866 C CA . PRO B 1 201 ? 48.233 47.888 7.899 1.00 36.11 200 PRO B CA 1
ATOM 3867 C C . PRO B 1 201 ? 48.935 46.937 8.861 1.00 39.90 200 PRO B C 1
ATOM 3868 O O . PRO B 1 201 ? 49.472 47.405 9.887 1.00 37.09 200 PRO B O 1
ATOM 3872 N N . ASN B 1 202 ? 48.910 45.626 8.563 1.00 37.54 201 ASN B N 1
ATOM 3873 C CA . ASN B 1 202 ? 49.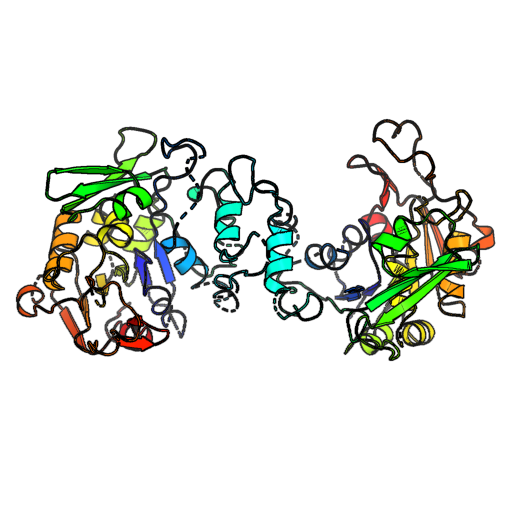627 44.630 9.401 1.00 38.68 201 ASN B CA 1
ATOM 3874 C C . ASN B 1 202 ? 51.114 44.713 9.222 1.00 39.39 201 ASN B C 1
ATOM 3875 O O . ASN B 1 202 ? 51.875 44.649 10.179 1.00 40.27 201 ASN B O 1
ATOM 3880 N N . ILE B 1 203 ? 51.567 44.900 8.004 1.00 38.53 202 ILE B N 1
ATOM 3881 C CA . ILE B 1 203 ? 53.005 44.797 7.785 1.00 39.52 202 ILE B CA 1
ATOM 3882 C C . ILE B 1 203 ? 53.754 46.126 7.924 1.00 39.83 202 ILE B C 1
ATOM 3883 O O . ILE B 1 203 ? 54.989 46.132 7.910 1.00 39.39 202 ILE B O 1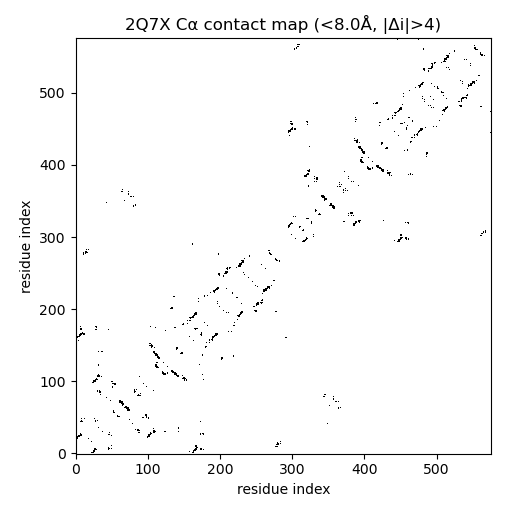
ATOM 3888 N N . VAL B 1 204 ? 53.034 47.240 8.061 1.00 36.04 203 VAL B N 1
ATOM 3889 C CA . VAL B 1 204 ? 53.685 48.517 8.320 1.00 36.55 203 VAL B CA 1
ATOM 3890 C C . VAL B 1 204 ? 53.970 48.767 9.824 1.00 37.51 203 VAL B C 1
ATOM 3891 O O . VAL B 1 204 ? 54.587 49.767 10.174 1.00 37.54 203 VAL B O 1
ATOM 3895 N N . ILE B 1 205 ? 53.539 47.841 10.689 1.00 35.72 204 ILE B N 1
ATOM 3896 C CA . ILE B 1 205 ? 54.027 47.750 12.076 1.00 36.34 204 ILE B CA 1
ATOM 3897 C C . ILE B 1 205 ? 55.449 47.296 11.987 1.00 35.16 204 ILE B C 1
ATOM 3898 O O . ILE B 1 205 ? 55.747 46.227 11.457 1.00 36.08 204 ILE B O 1
ATOM 3910 N N . GLU B 1 207 ? 57.861 46.159 13.891 1.00 35.26 206 GLU B N 1
ATOM 3911 C CA . GLU B 1 207 ? 58.277 44.837 14.383 1.00 35.05 206 GLU B CA 1
ATOM 3912 C C . GLU B 1 207 ? 57.805 43.670 13.514 1.00 32.92 206 GLU B C 1
ATOM 3913 O O . GLU B 1 207 ? 58.505 42.682 13.347 1.00 35.53 206 GLU B O 1
ATOM 3919 N N . ILE B 1 208 ? 56.599 43.771 12.975 1.00 36.05 207 ILE B N 1
ATOM 3920 C CA . ILE B 1 208 ? 56.081 42.781 12.055 1.00 34.06 207 ILE B CA 1
ATOM 3921 C C . ILE B 1 208 ? 56.866 42.767 10.730 1.00 33.21 207 ILE B C 1
ATOM 3922 O O . ILE B 1 208 ? 57.257 41.729 10.259 1.00 34.00 207 ILE B O 1
ATOM 3927 N N . GLY B 1 209 ? 57.132 43.929 10.161 1.00 35.25 208 GLY B N 1
ATOM 3928 C CA . GLY B 1 209 ? 57.965 44.023 8.985 1.00 31.17 208 GLY B CA 1
ATOM 3929 C C . GLY B 1 209 ? 59.313 43.383 9.181 1.00 36.95 208 GLY B C 1
ATOM 3930 O O . GLY B 1 209 ? 59.756 42.614 8.337 1.00 35.77 208 GLY B O 1
ATOM 3931 N N . ARG B 1 210 ? 59.960 43.663 10.312 1.00 40.90 209 ARG B N 1
ATOM 3932 C CA . ARG B 1 210 ? 61.255 43.068 10.606 1.00 42.34 209 ARG B CA 1
ATOM 3933 C C . ARG B 1 210 ? 61.147 41.558 10.750 1.00 39.04 209 ARG B C 1
ATOM 3934 O O . ARG B 1 210 ? 62.064 40.847 10.397 1.00 36.18 209 ARG B O 1
ATOM 3939 N N . ALA B 1 211 ? 60.055 41.081 11.333 1.00 37.22 210 ALA B N 1
ATOM 3940 C CA . ALA B 1 211 ? 59.861 39.649 11.531 1.00 36.77 210 ALA B CA 1
ATOM 3941 C C . ALA B 1 211 ? 59.675 38.973 10.171 1.00 35.48 210 ALA B C 1
ATOM 3942 O O . ALA B 1 211 ? 60.161 37.866 9.948 1.00 33.77 210 ALA B O 1
ATOM 3944 N N . LEU B 1 212 ? 58.961 39.634 9.271 1.00 33.90 211 LEU B N 1
ATOM 3945 C CA . LEU B 1 212 ? 58.797 39.112 7.904 1.00 36.23 211 LEU B CA 1
ATOM 3946 C C . LEU B 1 212 ? 60.117 39.084 7.123 1.00 37.84 211 LEU B C 1
ATOM 3947 O O . LEU B 1 212 ? 60.334 38.173 6.347 1.00 37.10 211 LEU B O 1
ATOM 3952 N N . LEU B 1 213 ? 60.965 40.095 7.299 1.00 40.86 212 LEU B N 1
ATOM 3953 C CA . LEU B 1 213 ? 62.260 40.122 6.586 1.00 44.45 212 LEU B CA 1
ATOM 3954 C C . LEU B 1 213 ? 63.188 39.025 7.097 1.00 45.94 212 LEU B C 1
ATOM 3955 O O . LEU B 1 213 ? 63.891 38.418 6.320 1.00 46.47 212 LEU B O 1
ATOM 3960 N N . GLU B 1 214 ? 63.144 38.734 8.398 1.00 45.06 213 GLU B N 1
ATOM 3961 C CA . GLU B 1 214 ? 64.043 37.772 8.991 1.00 43.26 213 GLU B CA 1
ATOM 3962 C C . GLU B 1 214 ? 63.565 36.357 9.007 1.00 41.38 213 GLU B C 1
ATOM 3963 O O . GLU B 1 214 ? 64.388 35.465 9.154 1.00 40.39 213 GLU B O 1
ATOM 3969 N N . THR B 1 215 ? 62.255 36.115 8.939 1.00 39.39 214 THR B N 1
ATOM 3970 C CA . THR B 1 215 ? 61.771 34.735 9.125 1.00 36.56 214 THR B CA 1
ATOM 3971 C C . THR B 1 215 ? 62.304 33.840 8.007 1.00 36.14 214 THR B C 1
ATOM 3972 O O . THR B 1 215 ? 62.431 34.277 6.854 1.00 39.67 214 THR B O 1
ATOM 3982 N N . ALA B 1 217 ? 60.422 31.397 7.196 1.00 34.12 216 ALA B N 1
ATOM 3983 C CA . ALA B 1 217 ? 59.176 30.907 6.588 1.00 33.44 216 ALA B CA 1
ATOM 3984 C C . ALA B 1 217 ? 59.129 31.340 5.136 1.00 36.07 216 ALA B C 1
ATOM 3985 O O . ALA B 1 217 ? 59.623 32.430 4.794 1.00 35.95 216 ALA B O 1
ATOM 3987 N N . GLU B 1 218 ? 58.569 30.477 4.288 1.00 33.88 217 GLU B N 1
ATOM 3988 C CA . GLU B 1 218 ? 58.271 30.825 2.914 1.00 38.11 217 GLU B CA 1
ATOM 3989 C C . GLU B 1 218 ? 57.182 31.885 2.965 1.00 36.25 217 GLU B C 1
ATOM 3990 O O . GLU B 1 218 ? 56.136 31.631 3.543 1.00 36.24 217 GLU B O 1
ATOM 3996 N N . ILE B 1 219 ? 57.409 33.051 2.356 1.00 34.91 218 ILE B N 1
ATOM 3997 C CA . ILE B 1 219 ? 56.379 34.097 2.289 1.00 33.43 218 ILE B CA 1
ATOM 3998 C C . ILE B 1 219 ? 55.655 34.075 0.938 1.00 33.82 218 ILE B C 1
ATOM 3999 O O . ILE B 1 219 ? 56.275 34.298 -0.140 1.00 32.09 218 ILE B O 1
ATOM 4004 N N . ALA B 1 220 ? 54.364 33.754 1.005 1.00 31.50 219 ALA B N 1
ATOM 4005 C CA . ALA B 1 220 ? 53.478 33.648 -0.170 1.00 33.80 219 ALA B CA 1
ATOM 4006 C C . ALA B 1 220 ? 52.447 34.777 -0.201 1.00 32.69 219 ALA B C 1
ATOM 4007 O O . ALA B 1 220 ? 51.800 35.052 0.785 1.00 34.52 219 ALA B O 1
ATOM 4009 N N . TYR B 1 221 ? 52.269 35.396 -1.353 1.00 34.29 220 TYR B N 1
ATOM 4010 C CA . TYR B 1 221 ? 51.301 36.440 -1.539 1.00 33.44 220 TYR B CA 1
ATOM 4011 C C . TYR B 1 221 ? 50.246 36.001 -2.561 1.00 33.83 220 TYR B C 1
ATOM 4012 O O . TYR B 1 221 ? 50.576 35.626 -3.688 1.00 30.10 220 TYR B O 1
ATOM 4021 N N . VAL B 1 222 ? 48.978 36.043 -2.150 1.00 34.68 221 VAL B N 1
ATOM 4022 C CA . VAL B 1 222 ? 47.861 35.745 -3.026 1.00 32.64 221 VAL B CA 1
ATOM 4023 C C . VAL B 1 222 ? 47.290 37.056 -3.502 1.00 34.05 221 VAL B C 1
ATOM 4024 O O . VAL B 1 222 ? 46.728 37.824 -2.719 1.00 37.73 221 VAL B O 1
ATOM 4028 N N . CYS B 1 223 ? 47.439 37.318 -4.788 1.00 36.15 222 CYS B N 1
ATOM 4029 C CA . CYS B 1 223 ? 47.040 38.573 -5.355 1.00 35.83 222 CYS B CA 1
ATOM 4030 C C . CYS B 1 223 ? 45.502 38.652 -5.546 1.00 38.62 222 CYS B C 1
ATOM 4031 O O . CYS B 1 223 ? 44.789 37.634 -5.575 1.00 38.46 222 CYS B O 1
ATOM 4034 N N . ASN B 1 224 ? 44.999 39.878 -5.636 1.00 37.34 223 ASN B N 1
ATOM 4035 C CA . ASN B 1 224 ? 43.566 40.129 -5.809 1.00 37.57 223 ASN B CA 1
ATOM 4036 C C . ASN B 1 224 ? 43.081 39.676 -7.176 1.00 35.03 223 ASN B C 1
ATOM 4037 O O . ASN B 1 224 ? 43.839 39.698 -8.146 1.00 31.46 223 ASN B O 1
ATOM 4042 N N . ILE B 1 225 ? 41.797 39.378 -7.273 1.00 35.61 224 ILE B N 1
ATOM 4043 C CA . ILE B 1 225 ? 41.178 39.146 -8.589 1.00 35.81 224 ILE B CA 1
ATOM 4044 C C . ILE B 1 225 ? 40.868 40.462 -9.331 1.00 38.08 224 ILE B C 1
ATOM 4045 O O . ILE B 1 225 ? 41.169 40.616 -10.549 1.00 37.97 224 ILE B O 1
ATOM 4058 N N . THR B 1 227 ? 40.719 44.997 -9.294 1.00 41.18 226 THR B N 1
ATOM 4059 C CA . THR B 1 227 ? 41.173 46.288 -8.743 1.00 40.86 226 THR B CA 1
ATOM 4060 C C . THR B 1 227 ? 40.166 46.834 -7.682 1.00 41.57 226 THR B C 1
ATOM 4061 O O . THR B 1 227 ? 38.999 46.447 -7.678 1.00 40.03 226 THR B O 1
ATOM 4065 N N . GLN B 1 228 ? 40.661 47.717 -6.801 1.00 44.66 227 GLN B N 1
ATOM 4066 C CA . GLN B 1 228 ? 39.896 48.324 -5.694 1.00 46.86 227 GLN B CA 1
ATOM 4067 C C . GLN B 1 228 ? 39.900 49.871 -5.751 1.00 49.01 227 GLN B C 1
ATOM 4068 O O . GLN B 1 228 ? 40.720 50.477 -6.454 1.00 44.16 227 GLN B O 1
ATOM 4074 N N . ARG B 1 229 ? 39.024 50.498 -4.949 1.00 53.66 228 ARG B N 1
ATOM 4075 C CA . ARG B 1 229 ? 39.134 51.935 -4.578 1.00 53.33 228 ARG B CA 1
ATOM 4076 C C . ARG B 1 229 ? 40.533 52.378 -4.143 1.00 52.19 228 ARG B C 1
ATOM 4077 O O . ARG B 1 229 ? 41.192 51.713 -3.338 1.00 48.65 228 ARG B O 1
ATOM 4085 N N . GLY B 1 230 ? 40.965 53.534 -4.654 1.00 52.97 229 GLY B N 1
ATOM 4086 C CA . GLY B 1 230 ? 42.277 54.075 -4.331 1.00 52.48 229 GLY B CA 1
ATOM 4087 C C . GLY B 1 230 ? 43.352 53.621 -5.298 1.00 53.06 229 GLY B C 1
ATOM 4088 O O . GLY B 1 230 ? 44.478 54.106 -5.223 1.00 48.78 229 GLY B O 1
ATOM 4089 N N . GLU B 1 231 ? 42.990 52.703 -6.204 1.00 54.30 230 GLU B N 1
ATOM 4090 C CA . GLU B 1 231 ? 43.921 52.058 -7.169 1.00 55.39 230 GLU B CA 1
ATOM 4091 C C . GLU B 1 231 ? 43.572 52.374 -8.615 1.00 53.90 230 GLU B C 1
ATOM 4092 O O . GLU B 1 231 ? 42.402 52.429 -8.977 1.00 56.61 230 GLU B O 1
ATOM 4098 N N . THR B 1 232 ? 44.586 52.513 -9.456 1.00 52.61 231 THR B N 1
ATOM 4099 C CA . THR B 1 232 ? 44.352 52.770 -10.879 1.00 52.87 231 THR B CA 1
ATOM 4100 C C . THR B 1 232 ? 43.931 51.498 -11.634 1.00 50.49 231 THR B C 1
ATOM 4101 O O . THR B 1 232 ? 44.135 50.398 -11.171 1.00 50.44 231 THR B O 1
ATOM 4105 N N . GLU B 1 233 ? 43.323 51.681 -12.799 1.00 49.98 232 GLU B N 1
ATOM 4106 C CA . GLU B 1 233 ? 42.831 50.579 -13.636 1.00 49.97 232 GLU B CA 1
ATOM 4107 C C . GLU B 1 233 ? 43.998 49.682 -14.089 1.00 49.97 232 GLU B C 1
ATOM 4108 O O . GLU B 1 233 ? 43.839 48.470 -14.248 1.00 53.59 232 GLU B O 1
ATOM 4110 N N . HIS B 1 234 ? 45.176 50.279 -14.259 1.00 51.14 233 HIS B N 1
ATOM 4111 C CA . HIS B 1 234 ? 46.355 49.568 -14.749 1.00 50.38 233 HIS B CA 1
ATOM 4112 C C . HIS B 1 234 ? 47.268 49.195 -13.614 1.00 50.90 233 HIS B C 1
ATOM 4113 O O . HIS B 1 234 ? 48.498 49.152 -13.795 1.00 51.59 233 HIS B O 1
ATOM 4115 N N . PHE B 1 235 ? 46.668 48.943 -12.440 1.00 50.63 234 PHE B N 1
ATOM 4116 C CA . PHE B 1 235 ? 47.402 48.451 -11.260 1.00 48.92 234 PHE B CA 1
ATOM 4117 C C . PHE B 1 235 ? 47.546 46.934 -11.397 1.00 47.08 234 PHE B C 1
ATOM 4118 O O . PHE B 1 235 ? 46.652 46.201 -11.001 1.00 47.83 234 PHE B O 1
ATOM 4126 N N . THR B 1 236 ? 48.673 46.491 -11.981 1.00 44.63 235 THR B N 1
ATOM 4127 C CA . THR B 1 236 ? 48.852 45.076 -12.375 1.00 41.33 235 THR B CA 1
ATOM 4128 C C . THR B 1 236 ? 49.167 44.195 -11.156 1.00 40.64 235 THR B C 1
ATOM 4129 O O . THR B 1 236 ? 49.465 44.716 -10.062 1.00 42.24 235 THR B O 1
ATOM 4133 N N . ASP B 1 237 ? 49.134 42.872 -11.314 1.00 38.36 236 ASP B N 1
ATOM 4134 C CA . ASP B 1 237 ? 49.599 42.016 -10.223 1.00 36.56 236 ASP B CA 1
ATOM 4135 C C . ASP B 1 237 ? 51.007 42.404 -9.822 1.00 36.85 236 ASP B C 1
ATOM 4136 O O . ASP B 1 237 ? 51.307 42.527 -8.634 1.00 35.74 236 ASP B O 1
ATOM 4141 N N . SER B 1 238 ? 51.877 42.650 -10.805 1.00 36.58 237 SER B N 1
ATOM 4142 C CA . SER B 1 238 ? 53.267 43.064 -10.505 1.00 37.12 237 SER B CA 1
ATOM 4143 C C . SER B 1 238 ? 53.366 44.357 -9.661 1.00 37.21 237 SER B C 1
ATOM 4144 O O . SER B 1 238 ? 54.218 44.466 -8.794 1.00 38.33 237 SER B O 1
ATOM 4147 N N . ASP B 1 239 ? 52.496 45.320 -9.934 1.00 38.10 238 ASP B N 1
ATOM 4148 C CA . ASP B 1 239 ? 52.445 46.557 -9.189 1.00 40.94 238 ASP B CA 1
ATOM 4149 C C . ASP B 1 239 ? 51.947 46.327 -7.750 1.00 40.30 238 ASP B C 1
ATOM 4150 O O . ASP B 1 239 ? 52.294 47.114 -6.865 1.00 43.38 238 ASP B O 1
ATOM 4155 N N . HIS B 1 240 ? 51.150 45.280 -7.506 1.00 39.53 239 HIS B N 1
ATOM 4156 C CA . HIS B 1 240 ? 50.745 44.949 -6.117 1.00 38.48 239 HIS B CA 1
ATOM 4157 C C . HIS B 1 240 ? 51.979 44.551 -5.328 1.00 38.59 239 HIS B C 1
ATOM 4158 O O . HIS B 1 240 ? 52.197 45.038 -4.232 1.00 38.49 239 HIS B O 1
ATOM 4165 N N . VAL B 1 241 ? 52.814 43.693 -5.913 1.00 38.53 240 VAL B N 1
ATOM 4166 C CA . VAL B 1 241 ? 54.038 43.250 -5.277 1.00 37.04 240 VAL B CA 1
ATOM 4167 C C . VAL B 1 241 ? 54.999 44.417 -5.029 1.00 38.20 240 VAL B C 1
ATOM 4168 O O . VAL B 1 241 ? 55.630 44.499 -3.990 1.00 34.82 240 VAL B O 1
ATOM 4172 N N . GLU B 1 242 ? 55.117 45.316 -5.996 1.00 42.11 241 GLU B N 1
ATOM 4173 C CA . GLU B 1 242 ? 56.010 46.457 -5.847 1.00 43.37 241 GLU B CA 1
ATOM 4174 C C . GLU B 1 242 ? 55.612 47.312 -4.637 1.00 40.73 241 GLU B C 1
ATOM 4175 O O . GLU B 1 242 ? 56.472 47.738 -3.891 1.00 40.76 241 GLU B O 1
ATOM 4181 N N . VAL B 1 243 ? 54.314 47.518 -4.457 1.00 41.30 242 VAL B N 1
ATOM 4182 C CA . VAL B 1 243 ? 53.767 48.308 -3.354 1.00 41.72 242 VAL B CA 1
ATOM 4183 C C . VAL B 1 243 ? 54.022 47.676 -1.969 1.00 41.37 242 VAL B C 1
ATOM 4184 O O . VAL B 1 243 ? 54.417 48.386 -1.036 1.00 40.11 242 VAL B O 1
ATOM 4188 N N . LEU B 1 244 ? 53.821 46.356 -1.855 1.00 40.06 243 LEU B N 1
ATOM 4189 C CA . LEU B 1 244 ? 54.150 45.616 -0.629 1.00 36.90 243 LEU B CA 1
ATOM 4190 C C . LEU B 1 244 ? 55.620 45.724 -0.262 1.00 36.74 243 LEU B C 1
ATOM 4191 O O . LEU B 1 244 ? 55.988 46.007 0.895 1.00 31.92 243 LEU B O 1
ATOM 4196 N N . HIS B 1 245 ? 56.475 45.537 -1.265 1.00 39.03 244 HIS B N 1
ATOM 4197 C CA . HIS B 1 245 ? 57.925 45.606 -1.089 1.00 38.49 244 HIS B CA 1
ATOM 4198 C C . HIS B 1 245 ? 58.376 46.988 -0.673 1.00 38.16 244 HIS B C 1
ATOM 4199 O O . HIS B 1 245 ? 59.178 47.145 0.231 1.00 40.21 244 HIS B O 1
ATOM 4206 N N . ARG B 1 246 ? 57.788 47.984 -1.289 1.00 39.15 245 ARG B N 1
ATOM 4207 C CA . ARG B 1 246 ? 58.100 49.361 -0.999 1.00 40.53 245 ARG B CA 1
ATOM 4208 C C . ARG B 1 246 ? 57.714 49.724 0.448 1.00 39.80 245 ARG B C 1
ATOM 4209 O O . ARG B 1 246 ? 58.484 50.386 1.145 1.00 36.58 245 ARG B O 1
ATOM 4217 N N . HIS B 1 247 ? 56.535 49.303 0.904 1.00 38.16 246 HIS B N 1
ATOM 4218 C CA . HIS B 1 247 ? 56.116 49.581 2.275 1.00 38.26 246 HIS B CA 1
ATOM 4219 C C . HIS B 1 247 ? 56.959 48.910 3.354 1.00 39.93 246 HIS B C 1
ATOM 4220 O O . HIS B 1 247 ? 57.131 49.466 4.444 1.00 42.32 246 HIS B O 1
ATOM 4227 N N A LEU B 1 248 ? 57.478 47.735 3.056 0.50 41.54 247 LEU B N 1
ATOM 4228 N N B LEU B 1 248 ? 57.462 47.709 3.087 0.50 41.36 247 LEU B N 1
ATOM 4229 C CA A LEU B 1 248 ? 58.339 47.038 3.993 0.50 43.45 247 LEU B CA 1
ATOM 4230 C CA B LEU B 1 248 ? 58.408 47.076 4.020 0.50 43.17 247 LEU B CA 1
ATOM 4231 C C A LEU B 1 248 ? 59.818 47.454 3.777 0.50 45.57 247 LEU B C 1
ATOM 4232 C C B LEU B 1 248 ? 59.816 47.587 3.829 0.50 45.17 247 LEU B C 1
ATOM 4233 O O A LEU B 1 248 ? 60.681 47.201 4.625 0.50 47.99 247 LEU B O 1
ATOM 4234 O O B LEU B 1 248 ? 60.641 47.513 4.739 0.50 47.64 247 LEU B O 1
ATOM 4243 N N . GLY B 1 249 ? 60.105 48.083 2.639 1.00 47.41 248 GLY B N 1
ATOM 4244 C CA . GLY B 1 249 ? 61.414 48.680 2.375 1.00 47.16 248 GLY B CA 1
ATOM 4245 C C . GLY B 1 249 ? 62.377 47.847 1.588 1.00 47.66 248 GLY B C 1
ATOM 4246 O O . GLY B 1 249 ? 63.334 48.387 1.054 1.00 51.54 248 GLY B O 1
ATOM 4247 N N . ARG B 1 250 ? 62.139 46.543 1.512 1.00 46.01 249 ARG B N 1
ATOM 4248 C CA . ARG B 1 250 ? 62.996 45.593 0.801 1.00 48.97 249 ARG B CA 1
ATOM 4249 C C . ARG B 1 250 ? 62.077 44.545 0.158 1.00 45.79 249 ARG B C 1
ATOM 4250 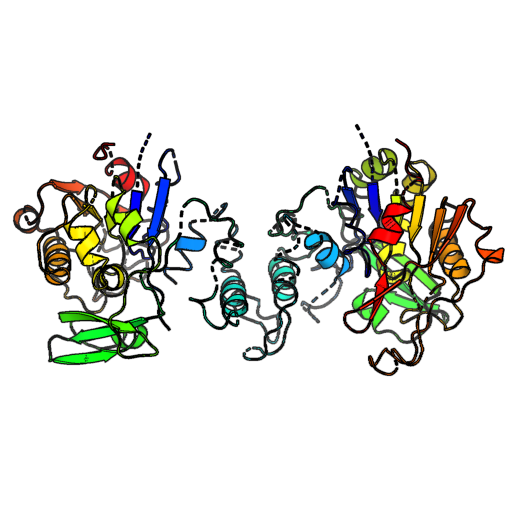O O . ARG B 1 250 ? 60.964 44.351 0.621 1.00 42.15 249 ARG B O 1
ATOM 4258 N N . PRO B 1 251 ? 62.527 43.893 -0.922 1.00 46.37 250 PRO B N 1
ATOM 4259 C CA . PRO B 1 251 ? 61.900 42.640 -1.341 1.00 43.98 250 PRO B CA 1
ATOM 4260 C C . PRO B 1 251 ? 61.876 41.566 -0.260 1.00 43.75 250 PRO B C 1
ATOM 4261 O O . PRO B 1 251 ? 62.858 41.369 0.444 1.00 40.70 250 PRO B O 1
ATOM 4265 N N . PHE B 1 252 ? 60.734 40.888 -0.115 1.00 42.05 251 PHE B N 1
ATOM 4266 C CA . PHE B 1 252 ? 60.609 39.845 0.876 1.00 39.91 251 PHE B CA 1
ATOM 4267 C C . PHE B 1 252 ? 59.692 38.671 0.480 1.00 37.86 251 PHE B C 1
ATOM 4268 O O . PHE B 1 252 ? 59.714 37.644 1.136 1.00 40.28 251 PHE B O 1
ATOM 4276 N N . ILE B 1 253 ? 58.913 38.814 -0.591 1.00 39.29 252 ILE B N 1
ATOM 4277 C CA . ILE B 1 253 ? 57.939 37.801 -1.005 1.00 35.82 252 ILE B CA 1
ATOM 4278 C C . ILE B 1 253 ? 58.706 36.743 -1.787 1.00 37.36 252 ILE B C 1
ATOM 4279 O O . ILE B 1 253 ? 59.461 37.068 -2.694 1.00 36.72 252 ILE B O 1
ATOM 4284 N N . ASP B 1 254 ? 58.523 35.486 -1.389 1.00 37.92 253 ASP B N 1
ATOM 4285 C CA . ASP B 1 254 ? 59.134 34.299 -2.032 1.00 38.60 253 ASP B CA 1
ATOM 4286 C C . ASP B 1 254 ? 58.300 33.687 -3.136 1.00 36.51 253 ASP B C 1
ATOM 4287 O O . ASP B 1 254 ? 58.837 33.266 -4.159 1.00 36.70 253 ASP B O 1
ATOM 4292 N N . THR B 1 255 ? 56.992 33.635 -2.933 1.00 33.84 254 THR B N 1
ATOM 4293 C CA . THR B 1 255 ? 56.069 33.022 -3.891 1.00 33.85 254 THR B CA 1
ATOM 4294 C C . THR B 1 255 ? 54.877 33.966 -4.134 1.00 34.93 254 THR B C 1
ATOM 4295 O O . THR B 1 255 ? 54.386 34.600 -3.198 1.00 35.55 254 THR B O 1
ATOM 4299 N N . VAL B 1 256 ? 54.444 34.098 -5.384 1.00 33.14 255 VAL B N 1
ATOM 4300 C CA . VAL B 1 256 ? 53.276 34.916 -5.678 1.00 34.10 255 VAL B CA 1
ATOM 4301 C C . VAL B 1 256 ? 52.310 34.122 -6.520 1.00 35.17 255 VAL B C 1
ATOM 4302 O O . VAL B 1 256 ? 52.708 33.504 -7.502 1.00 35.01 255 VAL B O 1
ATOM 4306 N N . LEU B 1 257 ? 51.051 34.063 -6.088 1.00 33.11 256 LEU B N 1
ATOM 4307 C CA . LEU B 1 257 ? 50.037 33.304 -6.792 1.00 33.82 256 LEU B CA 1
ATOM 4308 C C . LEU B 1 257 ? 49.078 34.307 -7.458 1.00 32.85 256 LEU B C 1
ATOM 4309 O O . LEU B 1 257 ? 48.480 35.144 -6.785 1.00 31.90 256 LEU B O 1
ATOM 4314 N N . VAL B 1 258 ? 48.949 34.243 -8.777 1.00 34.76 257 VAL B N 1
ATOM 4315 C CA . VAL B 1 258 ? 48.077 35.176 -9.518 1.00 35.56 257 VAL B CA 1
ATOM 4316 C C . VAL B 1 258 ? 47.057 34.421 -10.398 1.00 37.34 257 VAL B C 1
ATOM 4317 O O . VAL B 1 258 ? 47.355 33.373 -10.933 1.00 37.71 257 VAL B O 1
ATOM 4321 N N . ASN B 1 259 ? 45.826 34.928 -10.452 1.00 36.86 258 ASN B N 1
ATOM 4322 C CA . ASN B 1 259 ? 44.774 34.374 -11.307 1.00 40.05 258 ASN B CA 1
ATOM 4323 C C . ASN B 1 259 ? 44.922 34.946 -12.705 1.00 38.88 258 ASN B C 1
ATOM 4324 O O . ASN B 1 259 ? 45.185 36.142 -12.862 1.00 38.39 258 ASN B O 1
ATOM 4329 N N . ILE B 1 260 ? 44.776 34.084 -13.703 1.00 38.64 259 ILE B N 1
ATOM 4330 C CA . ILE B 1 260 ? 44.771 34.492 -15.109 1.00 40.08 259 ILE B CA 1
ATOM 4331 C C . ILE B 1 260 ? 43.483 34.117 -15.865 1.00 39.46 259 ILE B C 1
ATOM 4332 O O . ILE B 1 260 ? 43.339 34.414 -17.055 1.00 38.95 259 ILE B O 1
ATOM 4337 N N . GLU B 1 261 ? 42.516 33.545 -15.159 1.00 39.76 260 GLU B N 1
ATOM 4338 C CA . GLU B 1 261 ? 41.206 33.273 -15.749 1.00 41.18 260 GLU B CA 1
ATOM 4339 C C . GLU B 1 261 ? 40.382 34.566 -15.879 1.00 40.76 260 GLU B C 1
ATOM 4340 O O . GLU B 1 261 ? 40.373 35.413 -14.990 1.00 35.92 260 GLU B O 1
ATOM 4357 N N . VAL B 1 263 ? 37.368 37.112 -15.897 1.00 40.66 262 VAL B N 1
ATOM 4358 C CA . VAL B 1 263 ? 36.055 37.348 -15.308 1.00 41.74 262 VAL B CA 1
ATOM 4359 C C . VAL B 1 263 ? 35.185 37.861 -16.466 1.00 45.06 262 VAL B C 1
ATOM 4360 O O . VAL B 1 263 ? 35.469 38.941 -16.996 1.00 44.43 262 VAL B O 1
ATOM 4364 N N . PRO B 1 264 ? 34.151 37.090 -16.891 1.00 47.89 263 PRO B N 1
ATOM 4365 C CA . PRO B 1 264 ? 33.416 37.544 -18.100 1.00 50.87 263 PRO B CA 1
ATOM 4366 C C . PRO B 1 264 ? 32.625 38.871 -17.907 1.00 53.03 263 PRO B C 1
ATOM 4367 O O . PRO B 1 264 ? 32.052 39.116 -16.831 1.00 51.10 263 PRO B O 1
ATOM 4371 N N . GLN B 1 265 ? 32.619 39.728 -18.929 1.00 55.60 264 GLN B N 1
ATOM 4372 C CA . GLN B 1 265 ? 31.951 41.023 -18.814 1.00 56.68 264 GLN B CA 1
ATOM 4373 C C . GLN B 1 265 ? 30.437 40.847 -18.591 1.00 57.98 264 GLN B C 1
ATOM 4374 O O . GLN B 1 265 ? 29.856 41.538 -17.735 1.00 56.61 264 GLN B O 1
ATOM 4380 N N . GLU B 1 266 ? 29.806 39.917 -19.325 1.00 59.52 265 GLU B N 1
ATOM 4381 C CA . GLU B 1 266 ? 28.372 39.609 -19.098 1.00 60.35 265 GLU B CA 1
ATOM 4382 C C . GLU B 1 266 ? 28.094 39.249 -17.638 1.00 61.67 265 GLU B C 1
ATOM 4383 O O . GLU B 1 266 ? 27.040 39.611 -17.098 1.00 62.36 265 GLU B O 1
ATOM 4386 N N . TYR B 1 267 ? 29.028 38.525 -17.017 1.00 60.11 266 TYR B N 1
ATOM 4387 C CA . TYR B 1 267 ? 28.913 38.160 -15.607 1.00 60.58 266 TYR B CA 1
ATOM 4388 C C . TYR B 1 267 ? 28.886 39.428 -14.752 1.00 60.92 266 TYR B C 1
ATOM 4389 O O . TYR B 1 267 ? 28.014 39.590 -13.892 1.00 61.46 266 TYR B O 1
ATOM 4406 N N . ASN B 1 269 ? 28.232 42.571 -15.600 1.00 62.58 268 ASN B N 1
ATOM 4407 C CA . ASN B 1 269 ? 27.013 43.353 -15.856 1.00 63.30 268 ASN B CA 1
ATOM 4408 C C . ASN B 1 269 ? 25.795 42.798 -15.092 1.00 64.55 268 ASN B C 1
ATOM 4409 O O . ASN B 1 269 ? 25.128 43.541 -14.362 1.00 64.34 268 ASN B O 1
ATOM 4414 N N . SER B 1 270 ? 25.546 41.492 -15.249 1.00 65.43 269 SER B N 1
ATOM 4415 C CA . SER B 1 270 ? 24.454 40.773 -14.565 1.00 65.08 269 SER B CA 1
ATOM 4416 C C . SER B 1 270 ? 24.477 40.932 -13.042 1.00 64.85 269 SER B C 1
ATOM 4417 O O . SER B 1 270 ? 23.442 41.154 -12.428 1.00 63.04 269 SER B O 1
ATOM 4420 N N . ASN B 1 271 ? 25.658 40.825 -12.442 1.00 66.07 270 ASN B N 1
ATOM 4421 C CA . ASN B 1 271 ? 25.792 40.863 -10.970 1.00 66.57 270 ASN B CA 1
ATOM 4422 C C . ASN B 1 271 ? 26.123 42.247 -10.399 1.00 66.15 270 ASN B C 1
ATOM 4423 O O . ASN B 1 271 ? 26.542 42.382 -9.248 1.00 65.73 270 ASN B O 1
ATOM 4428 N N . ARG B 1 272 ? 25.925 43.271 -11.221 1.00 67.08 271 ARG B N 1
ATOM 4429 C CA . ARG B 1 272 ? 25.927 44.661 -10.773 1.00 68.50 271 ARG B CA 1
ATOM 4430 C C . ARG B 1 272 ? 27.296 45.086 -10.202 1.00 69.41 271 ARG B C 1
ATOM 4431 O O . ARG B 1 272 ? 27.386 45.652 -9.109 1.00 68.13 271 ARG B O 1
ATOM 4439 N N . PHE B 1 273 ? 28.361 44.804 -10.958 1.00 70.82 272 PHE B N 1
ATOM 4440 C CA . PHE B 1 273 ? 29.734 45.193 -10.555 1.00 72.03 272 PHE B CA 1
ATOM 4441 C C . PHE B 1 273 ? 29.926 46.703 -10.757 1.00 70.86 272 PHE B C 1
ATOM 4442 O O . PHE B 1 273 ? 29.308 47.293 -11.637 1.00 72.76 272 PHE B O 1
ATOM 4450 N N . ASP B 1 274 ? 30.767 47.317 -9.930 1.00 69.46 273 ASP B N 1
ATOM 4451 C CA . ASP B 1 274 ? 31.188 48.710 -10.124 1.00 68.56 273 ASP B CA 1
ATOM 4452 C C . ASP B 1 274 ? 32.029 48.791 -11.411 1.00 67.96 273 ASP B C 1
ATOM 4453 O O . ASP B 1 274 ? 32.979 48.023 -11.588 1.00 67.72 273 ASP B O 1
ATOM 4458 N N . GLU B 1 275 ? 31.668 49.732 -12.290 1.00 68.60 274 GLU B N 1
ATOM 4459 C CA . GLU B 1 275 ? 32.215 49.848 -13.655 1.00 68.51 274 GLU B CA 1
ATOM 4460 C C . GLU B 1 275 ? 33.680 50.305 -13.698 1.00 67.67 274 GLU B C 1
ATOM 4461 O O . GLU B 1 275 ? 34.475 49.738 -14.453 1.00 69.83 274 GLU B O 1
ATOM 4463 N N . TYR B 1 276 ? 34.022 51.318 -12.896 1.00 66.62 275 TYR B N 1
ATOM 4464 C CA . TYR B 1 276 ? 35.412 51.821 -12.767 1.00 66.09 275 TYR B CA 1
ATOM 4465 C C . TYR B 1 276 ? 36.456 50.755 -12.299 1.00 64.97 275 TYR B C 1
ATOM 4466 O O . TYR B 1 276 ? 37.657 50.892 -12.586 1.00 64.94 275 TYR B O 1
ATOM 4468 N N . LEU B 1 277 ? 36.008 49.711 -11.590 1.00 61.10 276 LEU B N 1
ATOM 4469 C CA . LEU B 1 277 ? 36.905 48.650 -11.121 1.00 56.25 276 LEU B CA 1
ATOM 4470 C C . LEU B 1 277 ? 36.977 47.503 -12.129 1.00 55.53 276 LEU B C 1
ATOM 4471 O O . LEU B 1 277 ? 35.949 46.913 -12.472 1.00 57.06 276 LEU B O 1
ATOM 4476 N N . VAL B 1 278 ? 38.191 47.193 -12.593 1.00 52.72 277 VAL B N 1
ATOM 4477 C CA . VAL B 1 278 ? 38.409 46.146 -13.611 1.00 50.28 277 VAL B CA 1
ATOM 4478 C C . VAL B 1 278 ? 39.134 44.945 -13.006 1.00 46.28 277 VAL B C 1
ATOM 4479 O O . VAL B 1 278 ? 39.568 45.001 -11.870 1.00 47.16 277 VAL B O 1
ATOM 4483 N N . GLN B 1 279 ? 39.233 43.848 -13.750 1.00 43.11 278 GLN B N 1
ATOM 4484 C CA . GLN B 1 279 ? 40.056 42.714 -13.336 1.00 41.09 278 GLN B CA 1
ATOM 4485 C C . GLN B 1 279 ? 41.535 43.115 -13.311 1.00 40.52 278 GLN B C 1
ATOM 4486 O O . GLN B 1 279 ? 41.973 43.877 -14.145 1.00 40.20 278 GLN B O 1
ATOM 4492 N N . VAL B 1 280 ? 42.291 42.622 -12.337 1.00 41.01 279 VAL B N 1
ATOM 4493 C CA . VAL B 1 280 ? 43.714 42.934 -12.256 1.00 40.45 279 VAL B CA 1
ATOM 4494 C C . VAL B 1 280 ? 44.394 42.460 -13.550 1.00 43.78 279 VAL B C 1
ATOM 4495 O O . VAL B 1 280 ? 44.156 41.341 -13.986 1.00 44.59 279 VAL B O 1
ATOM 4499 N N . GLU B 1 281 ? 45.212 43.330 -14.151 1.00 43.15 280 GLU B N 1
ATOM 4500 C CA . GLU B 1 281 ? 46.045 42.968 -15.292 1.00 45.71 280 GLU B CA 1
ATOM 4501 C C . GLU B 1 281 ? 47.272 42.143 -14.890 1.00 43.33 280 GLU B C 1
ATOM 4502 O O . GLU B 1 281 ? 47.984 42.484 -13.926 1.00 42.78 280 GLU B O 1
ATOM 4508 N N . HIS B 1 282 ? 47.544 41.115 -15.687 1.00 38.42 281 HIS B N 1
ATOM 4509 C CA . HIS B 1 282 ? 48.661 40.215 -15.478 1.00 38.36 281 HIS B CA 1
ATOM 4510 C C . HIS B 1 282 ? 49.915 40.783 -16.129 1.00 37.44 281 HIS B C 1
ATOM 4511 O O . HIS B 1 282 ? 49.881 41.203 -17.275 1.00 39.05 281 HIS B O 1
ATOM 4518 N N . ASP B 1 283 ? 51.025 40.798 -15.378 1.00 39.41 282 ASP B N 1
ATOM 4519 C CA . ASP B 1 283 ? 52.346 41.175 -15.901 1.00 38.78 282 ASP B CA 1
ATOM 4520 C C . ASP B 1 283 ? 53.465 40.222 -15.431 1.00 40.13 282 ASP B C 1
ATOM 4521 O O . ASP B 1 283 ? 54.182 40.491 -14.460 1.00 40.64 282 ASP B O 1
ATOM 4526 N N . PHE B 1 284 ? 53.648 39.139 -16.167 1.00 40.49 283 PHE B N 1
ATOM 4527 C CA . PHE B 1 284 ? 54.543 38.036 -15.780 1.00 40.51 283 PHE B CA 1
ATOM 4528 C C . PHE B 1 284 ? 56.002 38.435 -15.645 1.00 41.83 283 PHE B C 1
ATOM 4529 O O . PHE B 1 284 ? 56.684 38.060 -14.680 1.00 40.95 283 PHE B O 1
ATOM 4537 N N . VAL B 1 285 ? 56.478 39.201 -16.618 1.00 41.45 284 VAL B N 1
ATOM 4538 C CA . VAL B 1 285 ? 57.849 39.682 -16.626 1.00 41.07 284 VAL B CA 1
ATOM 4539 C C . VAL B 1 285 ? 58.147 40.520 -15.386 1.00 42.16 284 VAL B C 1
ATOM 4540 O O . VAL B 1 285 ? 59.125 40.262 -14.687 1.00 41.67 284 VAL B O 1
ATOM 4544 N N . GLY B 1 286 ? 57.303 41.518 -15.114 1.00 41.17 285 GLY B N 1
ATOM 4545 C CA . GLY B 1 286 ? 57.428 42.304 -13.872 1.00 42.45 285 GLY B CA 1
ATOM 4546 C C . GLY B 1 286 ? 57.377 41.476 -12.580 1.00 39.89 285 GLY B C 1
ATOM 4547 O O . GLY B 1 286 ? 58.202 41.664 -11.677 1.00 41.36 285 GLY B O 1
ATOM 4548 N N . LEU B 1 287 ? 56.443 40.537 -12.507 1.00 36.59 286 LEU B N 1
ATOM 4549 C CA . LEU B 1 287 ? 56.378 39.616 -11.374 1.00 39.92 286 LEU B CA 1
ATOM 4550 C C . LEU B 1 287 ? 57.685 38.848 -11.197 1.00 40.76 286 LEU B C 1
ATOM 4551 O O . LEU B 1 287 ? 58.250 38.835 -10.091 1.00 40.30 286 LEU B O 1
ATOM 4556 N N . CYS B 1 288 ? 58.159 38.217 -12.277 1.00 42.68 287 CYS B N 1
ATOM 4557 C CA . CYS B 1 288 ? 59.418 37.439 -12.262 1.00 44.18 287 CYS B CA 1
ATOM 4558 C C . CYS B 1 288 ? 60.650 38.259 -11.869 1.00 43.23 287 CYS B C 1
ATOM 4559 O O . CYS B 1 288 ? 61.581 37.726 -11.261 1.00 40.91 287 CYS B O 1
ATOM 4568 N N . GLN B 1 290 ? 60.694 40.489 -9.635 1.00 41.73 289 GLN B N 1
ATOM 4569 C CA . GLN B 1 290 ? 60.592 40.748 -8.211 1.00 39.22 289 GLN B CA 1
ATOM 4570 C C . GLN B 1 290 ? 60.518 39.533 -7.292 1.00 37.61 289 GLN B C 1
ATOM 4571 O O . GLN B 1 290 ? 60.809 39.654 -6.111 1.00 33.82 289 GLN B O 1
ATOM 4577 N N . VAL B 1 291 ? 60.056 38.395 -7.798 1.00 37.19 290 VAL B N 1
ATOM 4578 C CA . VAL B 1 291 ? 59.738 37.258 -6.916 1.00 37.68 290 VAL B CA 1
ATOM 4579 C C . VAL B 1 291 ? 60.234 35.999 -7.572 1.00 36.81 290 VAL B C 1
ATOM 4580 O O . VAL B 1 291 ? 60.084 35.867 -8.762 1.00 38.40 290 VAL B O 1
ATOM 4584 N N . SER B 1 292 ? 60.795 35.071 -6.798 1.00 39.61 291 SER B N 1
ATOM 4585 C CA . SER B 1 292 ? 61.451 33.883 -7.381 1.00 42.92 291 SER B CA 1
ATOM 4586 C C . SER B 1 292 ? 60.462 32.931 -7.973 1.00 42.32 291 SER B C 1
ATOM 4587 O O . SER B 1 292 ? 60.649 32.441 -9.067 1.00 44.15 291 SER B O 1
ATOM 4590 N N . ARG B 1 293 ? 59.401 32.660 -7.253 1.00 39.67 292 ARG B N 1
ATOM 4591 C CA . ARG B 1 293 ? 58.416 31.739 -7.750 1.00 39.19 292 ARG B CA 1
ATOM 4592 C C . ARG B 1 293 ? 57.109 32.455 -8.047 1.00 37.90 292 ARG B C 1
ATOM 4593 O O . ARG B 1 293 ? 56.490 33.038 -7.132 1.00 35.50 292 ARG B O 1
ATOM 4601 N N . VAL B 1 294 ? 56.711 32.415 -9.314 1.00 37.81 293 VAL B N 1
ATOM 4602 C CA . VAL B 1 294 ? 55.454 33.013 -9.801 1.00 39.44 293 VAL B CA 1
ATOM 4603 C C . VAL B 1 294 ? 54.538 31.917 -10.286 1.00 39.63 293 VAL B C 1
ATOM 4604 O O . VAL B 1 294 ? 54.900 31.193 -11.174 1.00 40.74 293 VAL B O 1
ATOM 4608 N N . ILE B 1 295 ? 53.353 31.795 -9.696 1.00 40.37 294 ILE B N 1
ATOM 4609 C CA . ILE B 1 295 ? 52.374 30.791 -10.086 1.00 39.41 294 ILE B CA 1
ATOM 4610 C C . ILE B 1 295 ? 51.155 31.526 -10.646 1.00 38.96 294 ILE B C 1
ATOM 4611 O O . ILE B 1 295 ? 50.461 32.247 -9.915 1.00 35.99 294 ILE B O 1
ATOM 4616 N N . SER B 1 296 ? 50.946 31.365 -11.952 1.00 38.72 295 SER B N 1
ATOM 4617 C CA . SER B 1 296 ? 49.837 31.941 -12.706 1.00 41.46 295 SER B CA 1
ATOM 4618 C C . SER B 1 296 ? 48.920 30.813 -13.146 1.00 41.24 295 SER B C 1
ATOM 4619 O O . SER B 1 296 ? 49.340 29.922 -13.856 1.00 44.50 295 SER B O 1
ATOM 4622 N N . SER B 1 297 ? 47.665 30.860 -12.737 1.00 39.58 296 SER B N 1
ATOM 4623 C CA . SER B 1 297 ? 46.781 29.745 -12.972 1.00 42.28 296 SER B CA 1
ATOM 4624 C C . SER B 1 297 ? 45.331 30.221 -12.770 1.00 42.39 296 SER B C 1
ATOM 4625 O O . SER B 1 297 ? 45.101 31.393 -12.462 1.00 43.08 296 SER B O 1
ATOM 4628 N N . ASN B 1 298 ? 44.360 29.339 -12.987 1.00 45.14 297 ASN B N 1
ATOM 4629 C CA . ASN B 1 298 ? 42.975 29.611 -12.649 1.00 49.16 297 ASN B CA 1
ATOM 4630 C C . ASN B 1 298 ? 42.795 29.496 -11.148 1.00 50.89 297 ASN B C 1
ATOM 4631 O O . ASN B 1 298 ? 42.892 28.407 -10.580 1.00 55.32 297 ASN B O 1
ATOM 4636 N N . PHE B 1 299 ? 42.541 30.622 -10.502 1.00 50.87 298 PHE B N 1
ATOM 4637 C CA . PHE B 1 299 ? 42.156 30.618 -9.104 1.00 49.63 298 PHE B CA 1
ATOM 4638 C C . PHE B 1 299 ? 40.814 31.350 -8.972 1.00 50.56 298 PHE B C 1
ATOM 4639 O O . PHE B 1 299 ? 40.525 31.921 -7.928 1.00 52.86 298 PHE B O 1
ATOM 4647 N N . LEU B 1 300 ? 40.024 31.365 -10.044 1.00 50.75 299 LEU B N 1
ATOM 4648 C CA . LEU B 1 300 ? 38.782 32.137 -10.073 1.00 49.19 299 LEU B CA 1
ATOM 4649 C C . LEU B 1 300 ? 37.594 31.220 -9.786 1.00 51.91 299 LEU B C 1
ATOM 4650 O O . LEU B 1 300 ? 37.508 30.112 -10.306 1.00 51.26 299 LEU B O 1
ATOM 4655 N N . ARG B 1 301 ? 36.686 31.715 -8.959 1.00 56.15 300 ARG B N 1
ATOM 4656 C CA . ARG B 1 301 ? 35.410 31.070 -8.672 1.00 61.09 300 ARG B CA 1
ATOM 4657 C C . ARG B 1 301 ? 34.275 32.123 -8.860 1.00 59.36 300 ARG B C 1
ATOM 4658 O O . ARG B 1 301 ? 34.181 33.095 -8.109 1.00 54.72 300 ARG B O 1
ATOM 4666 N N . LEU B 1 302 ? 33.446 31.944 -9.889 1.00 61.96 301 LEU B N 1
ATOM 4667 C CA . LEU B 1 302 ? 32.289 32.839 -10.158 1.00 64.42 301 LEU B CA 1
ATOM 4668 C C . LEU B 1 302 ? 30.978 32.232 -9.586 1.00 66.97 301 LEU B C 1
ATOM 4669 O O . LEU B 1 302 ? 30.379 31.359 -10.203 1.00 67.45 301 LEU B O 1
ATOM 4674 N N . GLU B 1 303 ? 30.523 32.689 -8.421 1.00 70.71 302 GLU B N 1
ATOM 4675 C CA . GLU B 1 303 ? 29.634 31.846 -7.620 1.00 74.44 302 GLU B CA 1
ATOM 4676 C C . GLU B 1 303 ? 28.386 32.504 -7.054 1.00 77.31 302 GLU B C 1
ATOM 4677 O O . GLU B 1 303 ? 27.256 32.138 -7.454 1.00 79.29 302 GLU B O 1
ATOM 4683 N N . ASN B 1 304 ? 28.574 33.429 -6.110 1.00 77.44 303 ASN B N 1
ATOM 4684 C CA . ASN B 1 304 ? 27.441 34.035 -5.397 1.00 77.71 303 ASN B CA 1
ATOM 4685 C C . ASN B 1 304 ? 27.281 35.471 -5.831 1.00 76.93 303 ASN B C 1
ATOM 4686 O O . ASN B 1 304 ? 27.323 36.388 -5.003 1.00 76.09 303 ASN B O 1
ATOM 4691 N N . GLY B 1 305 ? 27.096 35.647 -7.142 1.00 75.61 304 GLY B N 1
ATOM 4692 C CA . GLY B 1 305 ? 27.132 36.962 -7.773 1.00 75.91 304 GLY B CA 1
ATOM 4693 C C . GLY B 1 305 ? 28.435 37.725 -7.546 1.00 75.89 304 GLY B C 1
ATOM 4694 O O . GLY B 1 305 ? 28.430 38.958 -7.392 1.00 76.88 304 GLY B O 1
ATOM 4695 N N . GLY B 1 306 ? 29.551 36.986 -7.513 1.00 74.02 305 GLY B N 1
ATOM 4696 C CA . GLY B 1 306 ? 30.879 37.574 -7.327 1.00 69.55 305 GLY B CA 1
ATOM 4697 C C . GLY B 1 306 ? 31.962 36.917 -8.165 1.00 66.49 305 GLY B C 1
ATOM 4698 O O . GLY B 1 306 ? 31.771 35.827 -8.730 1.00 63.77 305 GLY B O 1
ATOM 4699 N N . ALA B 1 307 ? 33.092 37.622 -8.259 1.00 63.98 306 ALA B N 1
ATOM 4700 C CA . ALA B 1 307 ? 34.350 37.082 -8.782 1.00 60.90 306 ALA B CA 1
ATOM 4701 C C . ALA B 1 307 ? 35.267 36.796 -7.572 1.00 58.55 306 ALA B C 1
ATOM 4702 O O . ALA B 1 307 ? 35.966 37.675 -7.089 1.00 55.84 306 ALA B O 1
ATOM 4704 N N . PHE B 1 308 ? 35.235 35.570 -7.072 1.00 59.87 307 PHE B N 1
ATOM 4705 C CA . PHE B 1 308 ? 35.982 35.244 -5.862 1.00 62.34 307 PHE B CA 1
ATOM 4706 C C . PHE B 1 308 ? 37.144 34.288 -6.103 1.00 58.42 307 PHE B C 1
ATOM 4707 O O . PHE B 1 308 ? 37.198 33.574 -7.109 1.00 54.74 307 PHE B O 1
ATOM 4715 N N . HIS B 1 309 ? 38.050 34.273 -5.125 1.00 56.39 308 HIS B N 1
ATOM 4716 C CA . HIS B 1 309 ? 39.149 33.321 -5.083 1.00 55.34 308 HIS B CA 1
ATOM 4717 C C . HIS B 1 309 ? 38.586 31.931 -4.802 1.00 53.11 308 HIS B C 1
ATOM 4718 O O . HIS B 1 309 ? 37.715 31.770 -3.956 1.00 55.18 308 HIS B O 1
ATOM 4725 N N . ASP B 1 310 ? 39.080 30.941 -5.527 1.00 53.19 309 ASP B N 1
ATOM 4726 C CA . ASP B 1 310 ? 38.842 29.533 -5.232 1.00 51.42 309 ASP B CA 1
ATOM 4727 C C . ASP B 1 310 ? 39.853 29.041 -4.189 1.00 51.41 309 ASP B C 1
ATOM 4728 O O . ASP B 1 310 ? 41.020 28.783 -4.503 1.00 48.30 309 ASP B O 1
ATOM 4733 N N . GLY B 1 311 ? 39.384 28.889 -2.958 1.00 49.01 310 GLY B N 1
ATOM 4734 C CA . GLY B 1 311 ? 40.250 28.562 -1.839 1.00 47.28 310 GLY B CA 1
ATOM 4735 C C . GLY B 1 311 ? 40.973 27.246 -1.974 1.00 45.62 310 GLY B C 1
ATOM 4736 O O . GLY B 1 311 ? 42.121 27.135 -1.559 1.00 43.62 310 GLY B O 1
ATOM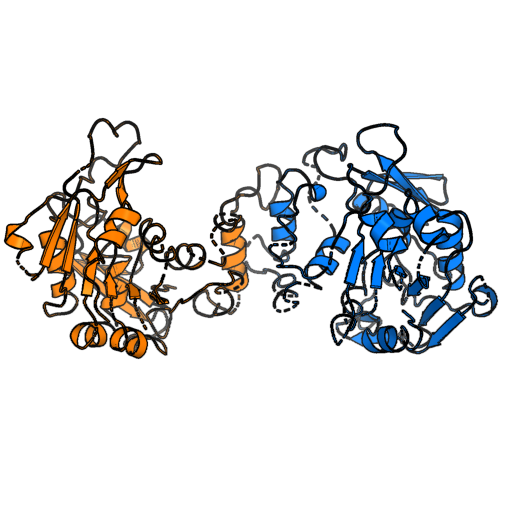 4737 N N . ASP B 1 312 ? 40.320 26.234 -2.545 1.00 45.06 311 ASP B N 1
ATOM 4738 C CA . ASP B 1 312 ? 40.910 24.890 -2.602 1.00 43.85 311 ASP B CA 1
ATOM 4739 C C . ASP B 1 312 ? 42.036 24.878 -3.592 1.00 40.75 311 ASP B C 1
ATOM 4740 O O . ASP B 1 312 ? 43.054 24.243 -3.362 1.00 42.52 311 ASP B O 1
ATOM 4745 N N . LEU B 1 313 ? 41.859 25.567 -4.706 1.00 40.13 312 LEU B N 1
ATOM 4746 C CA . LEU B 1 313 ? 42.901 25.579 -5.734 1.00 40.56 312 LEU B CA 1
ATOM 4747 C C . LEU B 1 313 ? 44.134 26.335 -5.227 1.00 39.55 312 LEU B C 1
ATOM 4748 O O . LEU B 1 313 ? 45.279 25.928 -5.440 1.00 38.78 312 LEU B O 1
ATOM 4753 N N . ILE B 1 314 ? 43.898 27.430 -4.528 1.00 37.54 313 ILE B N 1
ATOM 4754 C CA . ILE B 1 314 ? 44.996 28.208 -3.976 1.00 34.89 313 ILE B CA 1
ATOM 4755 C C . ILE B 1 314 ? 45.692 27.367 -2.912 1.00 35.97 313 ILE B C 1
ATOM 4756 O O . ILE B 1 314 ? 46.905 27.171 -2.972 1.00 33.06 313 ILE B O 1
ATOM 4761 N N . VAL B 1 315 ? 44.931 26.871 -1.936 1.00 36.48 314 VAL B N 1
ATOM 4762 C CA . VAL B 1 315 ? 45.519 26.024 -0.886 1.00 38.49 314 VAL B CA 1
ATOM 4763 C C . VAL B 1 315 ? 46.221 24.746 -1.393 1.00 40.07 314 VAL B C 1
ATOM 4764 O O . VAL B 1 315 ? 47.252 24.366 -0.826 1.00 37.89 314 VAL B O 1
ATOM 4768 N N . ASP B 1 316 ? 45.681 24.099 -2.428 1.00 40.76 315 ASP B N 1
ATOM 4769 C CA . ASP B 1 316 ? 46.373 22.975 -3.088 1.00 44.10 315 ASP B CA 1
ATOM 4770 C C . ASP B 1 316 ? 47.771 23.369 -3.568 1.00 43.31 315 ASP B C 1
ATOM 4771 O O . ASP B 1 316 ? 48.750 22.675 -3.269 1.00 41.35 315 ASP B O 1
ATOM 4776 N N . GLU B 1 317 ? 47.879 24.518 -4.256 1.00 43.22 316 GLU B N 1
ATOM 4777 C CA . GLU B 1 317 ? 49.194 25.039 -4.653 1.00 41.40 316 GLU B CA 1
ATOM 4778 C C . GLU B 1 317 ? 50.140 25.281 -3.470 1.00 44.70 316 GLU B C 1
ATOM 4779 O O . GLU B 1 317 ? 51.322 24.922 -3.543 1.00 41.14 316 GLU B O 1
ATOM 4785 N N . LEU B 1 318 ? 49.645 25.933 -2.404 1.00 43.42 317 LEU B N 1
ATOM 4786 C CA . LEU B 1 318 ? 50.487 26.261 -1.247 1.00 42.34 317 LEU B CA 1
ATOM 4787 C C . LEU B 1 318 ? 50.995 25.007 -0.555 1.00 42.93 317 LEU B C 1
ATOM 4788 O O . LEU B 1 318 ? 52.147 24.967 -0.130 1.00 43.50 317 LEU B O 1
ATOM 4801 N N A ARG B 1 320 ? 51.441 22.044 -1.858 0.50 45.12 319 ARG B N 1
ATOM 4802 N N B ARG B 1 320 ? 51.438 22.023 -1.866 0.50 45.08 319 ARG B N 1
ATOM 4803 C CA A ARG B 1 320 ? 52.428 21.505 -2.801 0.50 45.51 319 ARG B CA 1
ATOM 4804 C CA B ARG B 1 320 ? 52.447 21.493 -2.806 0.50 45.47 319 ARG B CA 1
ATOM 4805 C C A ARG B 1 320 ? 53.825 22.154 -2.691 0.50 45.48 319 ARG B C 1
ATOM 4806 C C B ARG B 1 320 ? 53.841 22.136 -2.634 0.50 45.45 319 ARG B C 1
ATOM 4807 O O A ARG B 1 320 ? 54.815 21.529 -3.017 0.50 45.22 319 ARG B O 1
ATOM 4808 O O B ARG B 1 320 ? 54.846 21.482 -2.839 0.50 45.34 319 ARG B O 1
ATOM 4823 N N . ILE B 1 321 ? 53.892 23.405 -2.237 1.00 46.85 320 ILE B N 1
ATOM 4824 C CA . ILE B 1 321 ? 55.162 24.171 -2.101 1.00 48.58 320 ILE B CA 1
ATOM 4825 C C . ILE B 1 321 ? 55.789 24.008 -0.712 1.00 48.93 320 ILE B C 1
ATOM 4826 O O . ILE B 1 321 ? 57.008 24.168 -0.519 1.00 48.13 320 ILE B O 1
ATOM 4831 N N . ILE B 1 322 ? 54.949 23.716 0.266 1.00 49.50 321 ILE B N 1
ATOM 4832 C CA . ILE B 1 322 ? 55.363 23.784 1.655 1.00 54.69 321 ILE B CA 1
ATOM 4833 C C . ILE B 1 322 ? 56.398 22.694 1.990 1.00 58.82 321 ILE B C 1
ATOM 4834 O O . ILE B 1 322 ? 56.339 21.584 1.477 1.00 57.43 321 ILE B O 1
ATOM 4839 N N . GLN B 1 323 ? 57.372 23.056 2.821 1.00 66.26 322 GLN B N 1
ATOM 4840 C CA . GLN B 1 323 ? 58.358 22.126 3.370 1.00 70.05 322 GLN B CA 1
ATOM 4841 C C . GLN B 1 323 ? 58.391 22.372 4.887 1.00 74.97 322 GLN B C 1
ATOM 4842 O O . GLN B 1 323 ? 58.236 23.516 5.331 1.00 75.63 322 GLN B O 1
ATOM 4844 N N . VAL B 1 324 ? 58.554 21.312 5.683 1.00 80.43 323 VAL B N 1
ATOM 4845 C CA . VAL B 1 324 ? 58.715 21.452 7.155 1.00 82.55 323 VAL B CA 1
ATOM 4846 C C . VAL B 1 324 ? 60.190 21.278 7.548 1.00 83.55 323 VAL B C 1
ATOM 4847 O O . VAL B 1 324 ? 61.009 22.182 7.335 1.00 83.95 323 VAL B O 1
#

B-factor: mean 43.29, std 13.07, range [10.67, 100.76]

Foldseek 3Di:
DAEEEFQQAAQNLLQLLVVCPHFYEYEWAFACKFPLVPDDVVFDDSCLSQLCVACVVVVLQADFAPDVGTGGRVSVVCRVLCVCRTSLNSVVSVVRVDGRYYYFANAHKWKWWQFPVGDIFIDPVRVQPDAGATDAMAMAGSPDRDATAGPVVLLVPLAPHLYEQDDHDLRRGRLHNLLHNSLVSLQPHHQYEYEYDQDDRNHAPQCAPLNSQVRSQVSSPHQRHAEYEAEDDCDPVLCVLPDPPGGDGHHYDPPSCVSYVHYHYYHQWDSDPSDTHGNNNVVVVVCVPRDD/DAEEEAWAAPWCLLQLLVVCPHAYEYEWAAACHSVVSLLCVACVVCCLQADAADPPPPPRGGDGNNCVVCVVLCVCVHSVNRVVSVVSVDGRYFYFWQAHKWKWFQFPVRDIDIHDVRQLPDPGATPAMAIAHPPDRDATAGHPCLLVPLAPHLYEFIDHDLRRIGLHNCLHNNLVSLQPHHQAEYEYDQDGRNHQQQCASLNSQVRSCVSSPHQRHAEYEYEDDCDPVLVVLDDDPRHDGHHYDPVSNVSYVHYHYYHQWDSDDSDTDGNNNVVVVVCCVGDD

Radius of gyration: 30.69 Å; Cα contacts (8 Å, |Δi|>4): 1186; chains: 2; bounding box: 77×61×80 Å

CATH classification: 3.40.50.10680

Organism: Streptococcus pneumoniae serotype 4 (strain ATCC BAA-334 / TIGR4) (NCBI:txid170187)

InterPro domains:
  IPR002882 2-phospho-L-lactate transferase CofD [PF01933] (6-299)
  IPR010119 Gluconeogenesis factor [MF_00973] (2-323)
  IPR010119 Gluconeogenesis factor [PTHR30135] (2-324)
  IPR010119 Gluconeogenesis factor [TIGR01826] (6-322)
  IPR038136 CofD-like domain superfamily [G3DSA:3.40.50.10680] (1-325)
  IPR038136 CofD-like domain superfamily [SSF142338] (3-318)

Sequence (576 aa):
RPITVIGGGGTGSSPVILSLREDVEIAAIVTVADDGGSSGELRNQPGDLRNVLVASDPFYEVFQYRFSEFAGHPLGNLIIAGLSEQGSTYNAQLLSFFHTTGIYPSSDHPLTLHAVFQDGTEVAGESHIVDHRGIIDNVYVTNALNDDTPLASRRVVQTILESDIVLGPGSLFTSILPNIVIEEIGRALLETAEIAYVCNITQRGETEHFTDSDHVEVLHRHLGRPFIDTVLVNIEVPQEEYNSNRFDEYLVQVEHDFVGLCQVSRVISSNFLRLENGGAFHDGDLIVDELRIIQVRPITVIGGGGGTGSSPVILSLREDVEIAAIVTVADGDLRRNVLVASDPFYEVFQYRFSEDAGAFAGHPLGNLIIAGLSEQGSTYNNAQLLSFFHTTGIYPSSDHPLTLHAVFQDGTEVAGESHIVDHRGIIDNVYVTNALNDDTPLASRRVVQTILESDIVLGPGSLFTSILPNIVIEIGRALLETAEIAYVCNITQRGETEHFTDSDHVEVLHRHLLGRPFIDTVLVNIEVPQEYNSNRFDEYLVQVEHDFVGLCQVSRVISSNFLRLENGGAFHDGDLIVDELRRIIQV

Nearest PDB structures (foldseek):
  2q7x-assembly1_A  TM=1.001E+00  e=5.694E-58  Streptococcus pneumoniae TIGR4
  2q7x-assembly1_B  TM=9.324E-01  e=1.651E-47  Streptococcus pneumoniae TIGR4
  2o2z-assembly2_C  TM=8.270E-01  e=2.540E-23  Halalkalibacterium halodurans
  2o2z-assembly2_D  TM=8.199E-01  e=7.298E-23  Halalkalibacterium halodurans
  2o2z-assembly1_A  TM=8.205E-01  e=1.537E-22  Halalkalibacterium halodurans